Protein AF-0000000084586064 (afdb_homodimer)

Secondary structure (DSSP, 8-state):
--EEEEEEEEEETTEEEEEEEEEEE-TT--EEEEE-TTSSHHHHHHHHTTSS--SEEEEEETTEETT-GGGHHHHHHTEEEEESS------TT-BHHHHHHHHHHHTT-S-PPPPHHHHHHHHHHHHHTT-GGGTTSBGGGS-HHHHHHHHHHHHHTT--SEEEEESTTTT--HHHHHHHHHHHHHHHTSTTPPEEEEEES-GGG--TT--EEEEEETTEEEEEEEHHHHSSHHHHHHHHTS-EEEEEETTEEEEEEPPP---/--EEEEEEEEEETTEEEEEEEEEEE-TT--EEEEE-TTSSHHHHHHHHTTSS--SEEEEEETTEETT-GGGHHHHHHTEEEEESS------TT-BHHHHHHHHHHHTT-S-PPPPHHHHHHHHHHHHHTT-GGGTTSBGGGS-HHHHHHHHHHHHHTT--SEEEEESTTTT--HHHHHHHHHHHHHHHTSTTPPEEEEEES-GGG--TT--EEEEEETTEEEEEEEHHHHSSHHHHHHHHTS-EEEEEETTEEEEEEPPP---

Radius of gyration: 24.75 Å; Cα contacts (8 Å, |Δi|>4): 1058; chains: 2; bounding box: 52×67×56 Å

pLDDT: mean 91.68, std 11.43, range [29.22, 98.94]

Structure (mmCIF, N/CA/C/O backbone):
data_AF-0000000084586064-model_v1
#
loop_
_entity.id
_entity.type
_entity.pdbx_description
1 polymer 'Molybdenum ABC transporter ATP-binding protein'
#
loop_
_atom_site.group_PDB
_atom_site.id
_atom_site.type_symbol
_atom_site.label_atom_id
_atom_site.label_alt_id
_atom_site.label_comp_id
_atom_site.label_asym_id
_atom_site.label_entity_id
_atom_site.label_seq_id
_atom_site.pdbx_PDB_ins_code
_atom_site.Cartn_x
_atom_site.Cartn_y
_atom_site.Cartn_z
_atom_site.occupancy
_atom_site.B_iso_or_equiv
_atom_site.auth_seq_id
_atom_site.auth_comp_id
_atom_site.auth_asym_id
_atom_site.auth_atom_id
_atom_site.pdbx_PDB_model_num
ATOM 1 N N . MET A 1 1 ? 7.137 -30.562 -12.82 1 87.31 1 MET A N 1
ATOM 2 C CA . MET A 1 1 ? 7.84 -29.297 -12.617 1 87.31 1 MET A CA 1
ATOM 3 C C . MET A 1 1 ? 7.059 -28.141 -13.227 1 87.31 1 MET A C 1
ATOM 5 O O . MET A 1 1 ? 6.578 -28.234 -14.352 1 87.31 1 MET A O 1
ATOM 9 N N . ILE A 1 2 ? 6.832 -27.094 -12.445 1 93.06 2 ILE A N 1
ATOM 10 C CA . ILE A 1 2 ? 6.004 -25.969 -12.859 1 93.06 2 ILE A CA 1
ATOM 11 C C . ILE A 1 2 ? 6.883 -24.875 -13.461 1 93.06 2 ILE A C 1
ATOM 13 O O . ILE A 1 2 ? 6.574 -24.328 -14.523 1 93.06 2 ILE A O 1
ATOM 17 N N . VAL A 1 3 ? 7.957 -24.562 -12.859 1 95.81 3 VAL A N 1
ATOM 18 C CA . VAL A 1 3 ? 8.891 -23.547 -13.305 1 95.81 3 VAL A CA 1
ATOM 19 C C . VAL A 1 3 ? 10.328 -24.031 -13.125 1 95.81 3 VAL A C 1
ATOM 21 O O . VAL A 1 3 ? 10.656 -24.641 -12.102 1 95.81 3 VAL A O 1
ATOM 24 N N . GLU A 1 4 ? 11.148 -23.781 -14.102 1 96.5 4 GLU A N 1
ATOM 25 C CA . GLU A 1 4 ? 12.578 -24.078 -14.031 1 96.5 4 GLU A CA 1
ATOM 26 C C . GLU A 1 4 ? 13.398 -22.969 -14.68 1 96.5 4 GLU A C 1
ATOM 28 O O . GLU A 1 4 ? 13.32 -22.75 -15.891 1 96.5 4 GLU A O 1
ATOM 33 N N . LEU A 1 5 ? 14.086 -22.312 -13.906 1 97.25 5 LEU A N 1
ATOM 34 C CA . LEU A 1 5 ? 15.062 -21.328 -14.359 1 97.25 5 LEU A CA 1
ATOM 35 C C . LEU A 1 5 ? 16.484 -21.781 -14.055 1 97.25 5 LEU A C 1
ATOM 37 O O . LEU A 1 5 ? 16.797 -22.156 -12.914 1 97.25 5 LEU A O 1
ATOM 41 N N . GLU A 1 6 ? 17.297 -21.812 -15.008 1 97.38 6 GLU A N 1
ATOM 42 C CA . GLU A 1 6 ? 18.703 -22.141 -14.867 1 97.38 6 GLU A CA 1
ATOM 43 C C . GLU A 1 6 ? 19.594 -21.016 -15.398 1 97.38 6 GLU A C 1
ATOM 45 O O . GLU A 1 6 ? 19.734 -20.844 -16.609 1 97.38 6 GLU A O 1
ATOM 50 N N . LYS A 1 7 ? 20.219 -20.281 -14.492 1 98.12 7 LYS A N 1
ATOM 51 C CA . LYS A 1 7 ? 21.125 -19.172 -14.789 1 98.12 7 LYS A CA 1
ATOM 52 C C . LYS A 1 7 ? 20.5 -18.203 -15.773 1 98.12 7 LYS A C 1
ATOM 54 O O . LYS A 1 7 ? 21.141 -17.812 -16.766 1 98.12 7 LYS A O 1
ATOM 59 N N . VAL A 1 8 ? 19.281 -17.859 -15.555 1 97.5 8 VAL A N 1
ATOM 60 C CA . VAL A 1 8 ? 18.531 -17 -16.469 1 97.5 8 VAL A CA 1
ATOM 61 C C . VAL A 1 8 ? 18.891 -15.539 -16.234 1 97.5 8 VAL A C 1
ATOM 63 O O . VAL A 1 8 ? 18.938 -15.078 -15.086 1 97.5 8 VAL A O 1
ATOM 66 N N . SER A 1 9 ? 19.219 -14.867 -17.281 1 98.25 9 SER A N 1
ATOM 67 C CA . SER A 1 9 ? 19.5 -13.438 -17.234 1 98.25 9 SER A CA 1
ATOM 68 C C . SER A 1 9 ? 18.688 -12.68 -18.281 1 98.25 9 SER A C 1
ATOM 70 O O . SER A 1 9 ? 18.312 -13.25 -19.312 1 98.25 9 SER A O 1
ATOM 72 N N . LEU A 1 10 ? 18.359 -11.484 -18 1 97.31 10 LEU A N 1
ATOM 73 C CA . LEU A 1 10 ? 17.578 -10.625 -18.891 1 97.31 10 LEU A CA 1
ATOM 74 C C . LEU A 1 10 ? 18.234 -9.25 -19.016 1 97.31 10 LEU A C 1
ATOM 76 O O . LEU A 1 10 ? 18.438 -8.562 -18.016 1 97.31 10 LEU A O 1
ATOM 80 N N . LYS A 1 11 ? 18.562 -8.914 -20.172 1 96.62 11 LYS A N 1
ATOM 81 C CA . LYS A 1 11 ? 19.109 -7.602 -20.484 1 96.62 11 LYS A CA 1
ATOM 82 C C . LYS A 1 11 ? 18.094 -6.738 -21.234 1 96.62 11 LYS A C 1
ATOM 84 O O . LYS A 1 11 ? 17.391 -7.219 -22.125 1 96.62 11 LYS A O 1
ATOM 89 N N . ARG A 1 12 ? 17.906 -5.48 -20.797 1 92.44 12 ARG A N 1
ATOM 90 C CA . ARG A 1 12 ? 17.031 -4.512 -21.453 1 92.44 12 ARG A CA 1
ATOM 91 C C . ARG A 1 12 ? 17.734 -3.162 -21.594 1 92.44 12 ARG A C 1
ATOM 93 O O . ARG A 1 12 ? 18.25 -2.619 -20.609 1 92.44 12 ARG A O 1
ATOM 100 N N . GLY A 1 13 ? 17.672 -2.539 -22.781 1 90.69 13 GLY A N 1
ATOM 101 C CA . GLY A 1 13 ? 18.297 -1.248 -23.016 1 90.69 13 GLY A CA 1
ATOM 102 C C . GLY A 1 13 ? 19.75 -1.2 -22.594 1 90.69 13 GLY A C 1
ATOM 103 O O . GLY A 1 13 ? 20.203 -0.206 -22.031 1 90.69 13 GLY A O 1
ATOM 104 N N . GLY A 1 14 ? 20.391 -2.332 -22.625 1 91.56 14 GLY A N 1
ATOM 105 C CA . GLY A 1 14 ? 21.797 -2.385 -22.312 1 91.56 14 GLY A CA 1
ATOM 106 C C . GLY A 1 14 ? 22.078 -2.67 -20.844 1 91.56 14 GLY A C 1
ATOM 107 O O . GLY A 1 14 ? 23.234 -2.852 -20.453 1 91.56 14 GLY A O 1
ATOM 108 N N . ASN A 1 15 ? 21.109 -2.688 -20.047 1 94.62 15 ASN A N 1
ATOM 109 C CA . ASN A 1 15 ? 21.281 -2.934 -18.609 1 94.62 15 ASN A CA 1
ATOM 110 C C . ASN A 1 15 ? 20.766 -4.316 -18.219 1 94.62 15 ASN A C 1
ATOM 112 O O . ASN A 1 15 ? 19.734 -4.777 -18.734 1 94.62 15 ASN A O 1
ATOM 116 N N . TRP A 1 16 ? 21.531 -4.965 -17.391 1 96.56 16 TRP A N 1
ATOM 117 C CA . TRP A 1 16 ? 21.078 -6.242 -16.828 1 96.56 16 TRP A CA 1
ATOM 118 C C . TRP A 1 16 ? 20 -6.027 -15.773 1 96.56 16 TRP A C 1
ATOM 120 O O . TRP A 1 16 ? 20.266 -5.438 -14.727 1 96.56 16 TRP A O 1
ATOM 130 N N . ILE A 1 17 ? 18.844 -6.516 -16.109 1 97.75 17 ILE A N 1
ATOM 131 C CA . ILE A 1 17 ? 17.703 -6.363 -15.195 1 97.75 17 ILE A CA 1
ATOM 132 C C . ILE A 1 17 ? 17.656 -7.551 -14.242 1 97.75 17 ILE A C 1
ATOM 134 O O . ILE A 1 17 ? 17.375 -7.387 -13.047 1 97.75 17 ILE A O 1
ATOM 138 N N . LEU A 1 18 ? 17.844 -8.695 -14.781 1 98.62 18 LEU A N 1
ATOM 139 C CA . LEU A 1 18 ? 17.969 -9.938 -14.039 1 98.62 18 LEU A CA 1
ATOM 140 C C . LEU A 1 18 ? 19.281 -10.648 -14.375 1 98.62 18 LEU A C 1
ATOM 142 O O . LEU A 1 18 ? 19.734 -10.617 -15.523 1 98.62 18 LEU A O 1
ATOM 146 N N . GLN A 1 19 ? 19.844 -11.266 -13.336 1 98.56 19 GLN A N 1
ATOM 147 C CA . GLN A 1 19 ? 21.156 -11.867 -13.586 1 98.56 19 GLN A CA 1
ATOM 148 C C . GLN A 1 19 ? 21.266 -13.227 -12.891 1 98.56 19 GLN A C 1
ATOM 150 O O . GLN A 1 19 ? 21.141 -13.32 -11.672 1 98.56 19 GLN A O 1
ATOM 155 N N . ASP A 1 20 ? 21.453 -14.266 -13.672 1 98.25 20 ASP A N 1
ATOM 156 C CA . ASP A 1 20 ? 21.875 -15.602 -13.234 1 98.25 20 ASP A CA 1
ATOM 157 C C . ASP A 1 20 ? 20.875 -16.188 -12.242 1 98.25 20 ASP A C 1
ATOM 159 O O . ASP A 1 20 ? 21.266 -16.672 -11.172 1 98.25 20 ASP A O 1
ATOM 163 N N . LEU A 1 21 ? 19.641 -16.141 -12.539 1 98.56 21 LEU A N 1
ATOM 164 C CA . LEU A 1 21 ? 18.578 -16.594 -11.633 1 98.56 21 LEU A CA 1
ATOM 165 C C . LEU A 1 21 ? 18.391 -18.109 -11.742 1 98.56 21 LEU A C 1
ATOM 167 O O . LEU A 1 21 ? 18.25 -18.641 -12.836 1 98.56 21 LEU A O 1
ATOM 171 N N . ASP A 1 22 ? 18.453 -18.766 -10.68 1 98.5 22 ASP A N 1
ATOM 172 C CA . ASP A 1 22 ? 18.031 -20.156 -10.523 1 98.5 22 ASP A C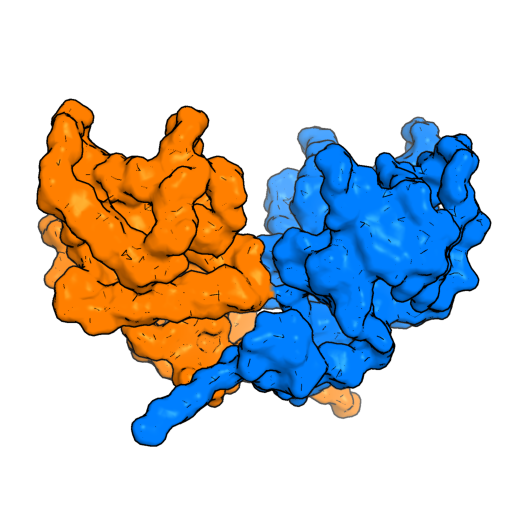A 1
ATOM 173 C C . ASP A 1 22 ? 16.781 -20.266 -9.672 1 98.5 22 ASP A C 1
ATOM 175 O O . ASP A 1 22 ? 16.703 -19.688 -8.586 1 98.5 22 ASP A O 1
ATOM 179 N N . TRP A 1 23 ? 15.805 -20.938 -10.188 1 98.06 23 TRP A N 1
ATOM 180 C CA . TRP A 1 23 ? 14.555 -21.094 -9.461 1 98.06 23 TRP A CA 1
ATOM 181 C C . TRP A 1 23 ? 13.789 -22.328 -9.953 1 98.06 23 TRP A C 1
ATOM 183 O O . TRP A 1 23 ? 13.586 -22.5 -11.156 1 98.06 23 TRP A O 1
ATOM 193 N N . LYS A 1 24 ? 13.43 -23.172 -9.07 1 97.56 24 LYS A N 1
ATOM 194 C CA . LYS A 1 24 ? 12.656 -24.375 -9.391 1 97.56 24 LYS A CA 1
ATOM 195 C C . LYS A 1 24 ? 11.398 -24.453 -8.531 1 97.56 24 LYS A C 1
ATOM 197 O O . LYS A 1 24 ? 11.461 -24.312 -7.312 1 97.56 24 LYS A O 1
ATOM 202 N N . ILE A 1 25 ? 10.297 -24.609 -9.164 1 97.62 25 ILE A N 1
ATOM 203 C CA . ILE A 1 25 ? 9.016 -24.766 -8.484 1 97.62 25 ILE A CA 1
ATOM 204 C C . ILE A 1 25 ? 8.367 -26.094 -8.891 1 97.62 25 ILE A C 1
ATOM 206 O O . ILE A 1 25 ? 8.18 -26.359 -10.078 1 97.62 25 ILE A O 1
ATOM 210 N N . GLU A 1 26 ? 8.086 -26.859 -7.918 1 96 26 GLU A N 1
ATOM 211 C CA . GLU A 1 26 ? 7.359 -28.109 -8.164 1 96 26 GLU A CA 1
ATOM 212 C C . GLU A 1 26 ? 5.859 -27.922 -7.965 1 96 26 GLU A C 1
ATOM 214 O O . GLU A 1 26 ? 5.426 -26.969 -7.324 1 96 26 GLU A O 1
ATOM 219 N N . LYS A 1 27 ? 5.141 -28.859 -8.539 1 93.38 27 LYS A N 1
ATOM 220 C CA . LYS A 1 27 ? 3.691 -28.828 -8.359 1 93.38 27 LYS A CA 1
ATOM 221 C C . LYS A 1 27 ? 3.32 -28.875 -6.879 1 93.38 27 LYS A C 1
ATOM 223 O O . LYS A 1 27 ? 3.887 -29.656 -6.117 1 93.38 27 LYS A O 1
ATOM 228 N N . GLY A 1 28 ? 2.492 -27.953 -6.488 1 88.12 28 GLY A N 1
ATOM 229 C CA . GLY A 1 28 ? 1.99 -27.969 -5.125 1 88.12 28 GLY A CA 1
ATOM 230 C C . GLY A 1 28 ? 2.828 -27.125 -4.176 1 88.12 28 GLY A C 1
ATOM 231 O O . GLY A 1 28 ? 2.42 -26.875 -3.041 1 88.12 28 GLY A O 1
ATOM 232 N N . GLN A 1 29 ? 4.02 -26.734 -4.629 1 94 29 GLN A N 1
ATOM 233 C CA . GLN A 1 29 ? 4.828 -25.812 -3.836 1 94 29 GLN A CA 1
ATOM 234 C C . GLN A 1 29 ? 4.383 -24.375 -4.043 1 94 29 GLN A C 1
ATOM 236 O O . GLN A 1 29 ? 4.57 -23.797 -5.121 1 94 29 GLN A O 1
ATOM 241 N N . ASN A 1 30 ? 3.799 -23.828 -3 1 97.94 30 ASN A N 1
ATOM 242 C CA . ASN A 1 30 ? 3.396 -22.438 -3.08 1 97.94 30 ASN A CA 1
ATOM 243 C C . ASN A 1 30 ? 4.523 -21.5 -2.652 1 97.94 30 ASN A C 1
ATOM 245 O O . ASN A 1 30 ? 5.125 -21.688 -1.594 1 97.94 30 ASN A O 1
ATOM 249 N N . TRP A 1 31 ? 4.828 -20.516 -3.479 1 98.62 31 TRP A N 1
ATOM 250 C CA . TRP A 1 31 ? 6.004 -19.672 -3.295 1 98.62 31 TRP A CA 1
ATOM 251 C C . TRP A 1 31 ? 5.598 -18.219 -3.021 1 98.62 31 TRP A C 1
ATOM 253 O O . TRP A 1 31 ? 4.613 -17.734 -3.578 1 98.62 31 TRP A O 1
ATOM 263 N N . VAL A 1 32 ? 6.363 -17.625 -2.189 1 98.81 32 VAL A N 1
ATOM 264 C CA . VAL A 1 32 ? 6.395 -16.172 -2.129 1 98.81 32 VAL A CA 1
ATOM 265 C C . VAL A 1 32 ? 7.574 -15.648 -2.947 1 98.81 32 VAL A C 1
ATOM 267 O O . VAL A 1 32 ? 8.695 -16.141 -2.82 1 98.81 32 VAL A O 1
ATOM 270 N N . LEU A 1 33 ? 7.305 -14.82 -3.867 1 98.88 33 LEU A N 1
ATOM 271 C CA . LEU A 1 33 ? 8.336 -13.984 -4.465 1 98.88 33 LEU A CA 1
ATOM 272 C C . LEU A 1 33 ? 8.406 -12.625 -3.77 1 98.88 33 LEU A C 1
ATOM 274 O O . LEU A 1 33 ? 7.535 -11.773 -3.973 1 98.88 33 LEU A O 1
ATOM 278 N N . PHE A 1 34 ? 9.43 -12.461 -2.922 1 98.88 34 PHE A N 1
ATOM 279 C CA . PHE A 1 34 ? 9.57 -11.266 -2.098 1 98.88 34 PHE A CA 1
ATOM 280 C C . PHE A 1 34 ? 10.703 -10.391 -2.609 1 98.88 34 PHE A C 1
ATOM 282 O O . PHE A 1 34 ? 11.773 -10.891 -2.953 1 98.88 34 PHE A O 1
ATOM 289 N N . GLY A 1 35 ? 10.492 -9.156 -2.672 1 98.5 35 GLY A N 1
ATOM 290 C CA . GLY A 1 35 ? 11.477 -8.164 -3.07 1 98.5 35 GLY A CA 1
ATOM 291 C C . GLY A 1 35 ? 10.969 -6.738 -2.949 1 98.5 35 GLY A C 1
ATOM 292 O O . GLY A 1 35 ? 9.758 -6.5 -2.967 1 98.5 35 GLY A O 1
ATOM 293 N N . LEU A 1 36 ? 11.875 -5.867 -2.865 1 97.94 36 LEU A N 1
ATOM 294 C CA . LEU A 1 36 ? 11.523 -4.457 -2.781 1 97.94 36 LEU A CA 1
ATOM 295 C C . LEU A 1 36 ? 11.203 -3.891 -4.16 1 97.94 36 LEU A C 1
ATOM 297 O O . LEU A 1 36 ? 11.297 -4.602 -5.164 1 97.94 36 LEU A O 1
ATOM 301 N N . ASN A 1 37 ? 10.695 -2.684 -4.133 1 95.56 37 ASN A N 1
ATOM 302 C CA . ASN A 1 37 ? 10.438 -2.033 -5.414 1 95.56 37 ASN A CA 1
ATOM 303 C C . ASN A 1 37 ? 11.711 -1.918 -6.246 1 95.56 37 ASN A C 1
ATOM 305 O O . ASN A 1 37 ? 12.773 -1.573 -5.723 1 95.56 37 ASN A O 1
ATOM 309 N N . GLY A 1 38 ? 11.664 -2.299 -7.473 1 95 38 GLY A N 1
ATOM 310 C CA . GLY A 1 38 ? 12.812 -2.217 -8.367 1 95 38 GLY A CA 1
ATOM 311 C C . GLY A 1 38 ? 13.711 -3.436 -8.297 1 95 38 GLY A C 1
ATOM 312 O O . GLY A 1 38 ? 14.758 -3.475 -8.938 1 95 38 GLY A O 1
ATOM 313 N N . SER A 1 39 ? 13.297 -4.438 -7.59 1 97.69 39 SER A N 1
ATOM 314 C CA . SER A 1 39 ? 14.164 -5.586 -7.367 1 97.69 39 SER A CA 1
ATOM 315 C C . SER A 1 39 ? 14.203 -6.496 -8.594 1 97.69 39 SER A C 1
ATOM 317 O O . SER A 1 39 ? 15.07 -7.371 -8.695 1 97.69 39 SER A O 1
ATOM 319 N N . GLY A 1 40 ? 13.227 -6.402 -9.484 1 97.69 40 GLY A N 1
ATOM 320 C CA . GLY A 1 40 ? 13.18 -7.23 -10.68 1 97.69 40 GLY A CA 1
ATOM 321 C C . GLY A 1 40 ? 11.969 -8.148 -10.727 1 97.69 40 GLY A C 1
ATOM 322 O O . GLY A 1 40 ? 11.836 -8.953 -11.648 1 97.69 40 GLY A O 1
ATOM 323 N N . LYS A 1 41 ? 11.047 -8.008 -9.773 1 97.75 41 LYS A N 1
ATOM 324 C CA . LYS A 1 41 ? 9.891 -8.891 -9.68 1 97.75 41 LYS A CA 1
ATOM 325 C C . LYS A 1 41 ? 9.062 -8.859 -10.961 1 97.75 41 LYS A C 1
ATOM 327 O O . LYS A 1 41 ? 8.75 -9.906 -11.523 1 97.75 41 LYS A O 1
ATOM 332 N N . THR A 1 42 ? 8.734 -7.637 -11.445 1 95.12 42 THR A N 1
ATOM 333 C CA . THR A 1 42 ? 7.902 -7.465 -12.633 1 95.12 42 THR A CA 1
ATOM 334 C C . THR A 1 42 ? 8.578 -8.07 -13.859 1 95.12 42 THR A C 1
ATOM 336 O O . THR A 1 42 ? 7.922 -8.711 -14.68 1 95.12 42 THR A O 1
ATOM 339 N N . SER A 1 43 ? 9.859 -7.875 -14 1 96.81 43 SER A N 1
ATOM 340 C CA . SER A 1 43 ? 10.602 -8.453 -15.117 1 96.81 43 SER A CA 1
ATOM 341 C C . SER A 1 43 ? 10.594 -9.977 -15.055 1 96.81 43 SER A C 1
ATOM 343 O O . SER A 1 43 ? 10.438 -10.641 -16.078 1 96.81 43 SER A O 1
ATOM 345 N N . LEU A 1 44 ? 10.758 -10.492 -13.859 1 97.94 44 LEU A N 1
ATOM 346 C CA . LEU A 1 44 ? 10.719 -11.938 -13.688 1 97.94 44 LEU A CA 1
ATOM 347 C C . LEU A 1 44 ? 9.344 -12.492 -14.062 1 97.94 44 LEU A C 1
ATOM 349 O O . LEU A 1 44 ? 9.25 -13.516 -14.742 1 97.94 44 LEU A O 1
ATOM 353 N N . LEU A 1 45 ? 8.281 -11.781 -13.703 1 96.69 45 LEU A N 1
ATOM 354 C CA . LEU A 1 45 ? 6.922 -12.195 -14.047 1 96.69 45 LEU A CA 1
ATOM 355 C C . LEU A 1 45 ? 6.703 -12.141 -15.555 1 96.69 45 LEU A C 1
ATOM 357 O O . LEU A 1 45 ? 6.008 -12.992 -16.109 1 96.69 45 LEU A O 1
ATOM 361 N N . SER A 1 46 ? 7.273 -11.172 -16.156 1 94.19 46 SER A N 1
ATOM 362 C CA . SER A 1 46 ? 7.191 -11.078 -17.609 1 94.19 46 SER A CA 1
ATOM 363 C C . SER A 1 46 ? 7.824 -12.297 -18.281 1 94.19 46 SER A C 1
ATOM 365 O O . SER A 1 46 ? 7.312 -12.797 -19.281 1 94.19 46 SER A O 1
ATOM 367 N N . LEU A 1 47 ? 8.891 -12.75 -17.734 1 94.62 47 LEU A N 1
ATOM 368 C CA . LEU A 1 47 ? 9.531 -13.961 -18.234 1 94.62 47 LEU A CA 1
ATOM 369 C C . LEU A 1 47 ? 8.625 -15.172 -18.031 1 94.62 47 LEU A C 1
ATOM 371 O O . LEU A 1 47 ? 8.391 -15.938 -18.969 1 94.62 47 LEU A O 1
ATOM 375 N N . LEU A 1 48 ? 8.086 -15.297 -16.859 1 95.06 48 LEU A N 1
ATOM 376 C CA . LEU A 1 48 ? 7.262 -16.453 -16.531 1 95.06 48 LEU A CA 1
ATOM 377 C C . LEU A 1 48 ? 6.027 -16.516 -17.422 1 95.06 48 LEU A C 1
ATOM 379 O O . LEU A 1 48 ? 5.578 -17.609 -17.781 1 95.06 48 LEU A O 1
ATOM 383 N N . ASN A 1 49 ? 5.551 -15.32 -17.812 1 92.44 49 ASN A N 1
ATOM 384 C CA . ASN A 1 49 ? 4.352 -15.242 -18.641 1 92.44 49 ASN A CA 1
ATOM 385 C C . ASN A 1 49 ? 4.699 -15.195 -20.125 1 92.44 49 ASN A C 1
ATOM 387 O O . ASN A 1 49 ? 3.818 -15.008 -20.969 1 92.44 49 ASN A O 1
ATOM 391 N N . ALA A 1 50 ? 5.941 -15.219 -20.453 1 91.44 50 ALA A N 1
ATOM 392 C CA . ALA A 1 50 ? 6.453 -15.25 -21.812 1 91.44 50 ALA A CA 1
ATOM 393 C C . ALA A 1 50 ? 6.133 -13.953 -22.562 1 91.44 50 ALA A C 1
ATOM 395 O O . ALA A 1 50 ? 5.887 -13.969 -23.766 1 91.44 50 ALA A O 1
ATOM 396 N N . TYR A 1 51 ? 5.992 -12.938 -21.812 1 89.56 51 TYR A N 1
ATOM 397 C CA . TYR A 1 51 ? 5.91 -11.633 -22.453 1 89.56 51 TYR A CA 1
ATOM 398 C C . TYR A 1 51 ? 7.273 -11.203 -22.984 1 89.56 51 TYR A C 1
ATOM 400 O O . TYR A 1 51 ? 7.355 -10.375 -23.906 1 89.56 51 TYR A O 1
ATOM 408 N N . THR A 1 52 ? 8.297 -11.664 -22.344 1 90.81 52 THR A N 1
ATOM 409 C CA . THR A 1 52 ? 9.68 -11.484 -22.766 1 90.81 52 THR A CA 1
ATOM 410 C C . THR A 1 52 ? 10.461 -12.789 -22.625 1 90.81 52 THR A C 1
ATOM 412 O O . THR A 1 52 ? 9.953 -13.766 -22.062 1 90.81 52 THR A O 1
ATOM 415 N N . PHE A 1 53 ? 11.664 -12.812 -23.203 1 91.19 53 PHE A N 1
ATOM 416 C CA . PHE A 1 53 ? 12.469 -14.023 -23.172 1 91.19 53 PHE A CA 1
ATOM 417 C C . PHE A 1 53 ? 13.852 -13.742 -22.594 1 91.19 53 PHE A C 1
ATOM 419 O O . PHE A 1 53 ? 14.367 -12.625 -22.719 1 91.19 53 PHE A O 1
ATOM 426 N N . PRO A 1 54 ? 14.445 -14.758 -22.031 1 94.69 54 PRO A N 1
ATOM 427 C CA . PRO A 1 54 ? 15.766 -14.555 -21.422 1 94.69 54 PRO A CA 1
ATOM 428 C C . PRO A 1 54 ? 16.844 -14.195 -22.453 1 94.69 54 PRO A C 1
ATOM 430 O O . PRO A 1 54 ? 16.797 -14.68 -23.594 1 94.69 54 PRO A O 1
ATOM 433 N N . THR A 1 55 ? 17.766 -13.344 -22.016 1 95.69 55 THR A N 1
ATOM 434 C CA . THR A 1 55 ? 18.938 -13.062 -22.812 1 95.69 55 THR A CA 1
ATOM 435 C C . THR A 1 55 ? 19.922 -14.227 -22.781 1 95.69 55 THR A C 1
ATOM 437 O O . THR A 1 55 ? 20.484 -14.609 -23.797 1 95.69 55 THR A O 1
ATOM 440 N N . THR A 1 56 ? 20.141 -14.797 -21.641 1 96.25 56 THR A N 1
ATOM 441 C CA . THR A 1 56 ? 20.953 -15.992 -21.453 1 96.25 56 THR A CA 1
ATOM 442 C C . THR A 1 56 ? 20.312 -16.938 -20.453 1 96.25 56 THR A C 1
ATOM 444 O O . THR A 1 56 ? 19.406 -16.547 -19.719 1 96.25 56 THR A O 1
ATOM 447 N N . GLY A 1 57 ? 20.703 -18.172 -20.469 1 96 57 GLY A N 1
ATOM 448 C CA . GLY A 1 57 ? 20.172 -19.172 -19.562 1 96 57 GLY A CA 1
ATOM 449 C C . GLY A 1 57 ? 19.016 -19.953 -20.156 1 96 57 GLY A C 1
ATOM 450 O O . GLY A 1 57 ? 18.656 -19.75 -21.312 1 96 57 GLY A O 1
ATOM 451 N N . ASN A 1 58 ? 18.531 -20.906 -19.375 1 94.31 58 ASN A N 1
ATOM 452 C CA . ASN A 1 58 ? 17.438 -21.766 -19.812 1 94.31 58 ASN A CA 1
ATOM 453 C C . ASN A 1 58 ? 16.219 -21.641 -18.891 1 94.31 58 ASN A C 1
ATOM 455 O O . ASN A 1 58 ? 16.375 -21.547 -17.672 1 94.31 58 ASN A O 1
ATOM 459 N N . MET A 1 59 ? 15.109 -21.625 -19.547 1 94.12 59 MET A N 1
ATOM 460 C CA . MET A 1 59 ? 13.875 -21.453 -18.781 1 94.12 59 MET A CA 1
ATOM 461 C C . MET A 1 59 ? 12.781 -22.375 -19.312 1 94.12 59 MET A C 1
ATOM 463 O O . MET A 1 59 ? 12.648 -22.562 -20.516 1 94.12 59 MET A O 1
ATOM 467 N N . ARG A 1 60 ? 12.086 -22.984 -18.391 1 93.06 60 ARG A N 1
ATOM 468 C CA . ARG A 1 60 ? 10.914 -23.797 -18.703 1 93.06 60 ARG A CA 1
ATOM 469 C C . ARG A 1 60 ? 9.758 -23.469 -17.766 1 93.06 60 ARG A C 1
ATOM 471 O O . ARG A 1 60 ? 9.953 -23.359 -16.547 1 93.06 60 ARG A O 1
ATOM 478 N N . VAL A 1 61 ? 8.641 -23.297 -18.328 1 93.94 61 VAL A N 1
ATOM 479 C CA . VAL A 1 61 ? 7.422 -23.062 -17.562 1 93.94 61 VAL A CA 1
ATOM 480 C C . VAL A 1 61 ? 6.316 -24 -18.047 1 93.94 61 VAL A C 1
ATOM 482 O O . VAL A 1 61 ? 6.004 -24.031 -19.234 1 93.94 61 VAL A O 1
ATOM 485 N N . LEU A 1 62 ? 5.816 -24.766 -17.125 1 93.5 62 LEU A N 1
ATOM 486 C CA . LEU A 1 62 ? 4.762 -25.734 -17.438 1 93.5 62 LEU A CA 1
ATOM 487 C C . LEU A 1 62 ? 5.152 -26.609 -18.609 1 93.5 62 LEU A C 1
ATOM 489 O O . LEU A 1 62 ? 4.363 -26.812 -19.531 1 93.5 62 LEU A O 1
ATOM 493 N N . GLY A 1 63 ? 6.371 -26.938 -18.562 1 88.5 63 GLY A N 1
ATOM 494 C CA . GLY A 1 63 ? 6.887 -27.875 -19.547 1 88.5 63 GLY A CA 1
ATOM 495 C C . GLY A 1 63 ? 7.266 -27.219 -20.859 1 88.5 63 GLY A C 1
ATOM 496 O O . GLY A 1 63 ? 7.828 -27.875 -21.75 1 88.5 63 GLY A O 1
ATOM 497 N N . MET A 1 64 ? 7.008 -25.984 -20.969 1 86.25 64 MET A N 1
ATOM 498 C CA . MET A 1 64 ? 7.301 -25.281 -22.219 1 86.25 64 MET A CA 1
ATOM 499 C C . MET A 1 64 ? 8.648 -24.578 -22.141 1 86.25 64 MET A C 1
ATOM 501 O O . MET A 1 64 ? 8.922 -23.844 -21.188 1 86.25 64 MET A O 1
ATOM 505 N N . GLU A 1 65 ? 9.414 -24.875 -23.141 1 81.25 65 GLU A N 1
ATOM 506 C CA . GLU A 1 65 ? 10.734 -24.25 -23.188 1 81.25 65 GLU A CA 1
ATOM 507 C C . GLU A 1 65 ? 10.711 -22.969 -24.031 1 81.25 65 GLU A C 1
ATOM 509 O O . GLU A 1 65 ? 10.117 -22.938 -25.109 1 81.25 65 GLU A O 1
ATOM 514 N N . PHE A 1 66 ? 11.242 -21.969 -23.438 1 72.44 66 PHE A N 1
ATOM 515 C CA . PHE A 1 66 ? 11.164 -20.641 -24.062 1 72.44 66 PHE A CA 1
ATOM 516 C C . PHE A 1 66 ? 12.195 -20.516 -25.188 1 72.44 66 PHE A C 1
ATOM 518 O O . PHE A 1 66 ? 13.281 -21.078 -25.109 1 72.44 66 PHE A O 1
ATOM 525 N N . GLY A 1 67 ? 11.93 -19.719 -26.312 1 61.78 67 GLY A N 1
ATOM 526 C CA . GLY A 1 67 ? 12.672 -19.547 -27.547 1 61.78 67 GLY A CA 1
ATOM 527 C C . GLY A 1 67 ? 11.914 -20 -28.781 1 61.78 67 GLY A C 1
ATOM 528 O O . GLY A 1 67 ? 12.32 -19.719 -29.906 1 61.78 67 GLY A O 1
ATOM 529 N N . LYS A 1 68 ? 10.812 -20.766 -28.5 1 60.56 68 LYS A N 1
ATOM 530 C CA . LYS A 1 68 ? 9.977 -21.094 -29.641 1 60.56 68 LYS A CA 1
ATOM 531 C C . LYS A 1 68 ? 8.648 -20.328 -29.594 1 60.56 68 LYS A C 1
ATOM 533 O O . LYS A 1 68 ? 7.906 -20.438 -28.625 1 60.56 68 LYS A O 1
ATOM 538 N N . THR A 1 69 ? 8.469 -18.984 -30.203 1 57.75 69 THR A N 1
ATOM 539 C CA . THR A 1 69 ? 7.457 -17.938 -30.188 1 57.75 69 THR A CA 1
ATOM 540 C C . THR A 1 69 ? 6.059 -18.531 -30.062 1 57.75 69 THR A C 1
ATOM 542 O O . THR A 1 69 ? 5.227 -18.016 -29.312 1 57.75 69 THR A O 1
ATOM 545 N N . TYR A 1 70 ? 5.672 -19.703 -30.812 1 60.47 70 TYR A N 1
ATOM 546 C CA . TYR A 1 70 ? 4.316 -20.203 -31.016 1 60.47 70 TYR A CA 1
ATOM 547 C C . TYR A 1 70 ? 3.719 -20.703 -29.703 1 60.47 70 TYR A C 1
ATOM 549 O O . TYR A 1 70 ? 2.496 -20.766 -29.562 1 60.47 70 TYR A O 1
ATOM 557 N N . LEU A 1 71 ? 4.547 -20.422 -28.562 1 72.31 71 LEU A N 1
ATOM 558 C CA . LEU A 1 71 ? 4.078 -21.156 -27.375 1 72.31 71 LEU A CA 1
ATOM 559 C C . LEU A 1 71 ? 3.705 -20.188 -26.266 1 72.31 71 LEU A C 1
ATOM 561 O O . LEU A 1 71 ? 3.121 -20.594 -25.25 1 72.31 71 LEU A O 1
ATOM 565 N N . ALA A 1 72 ? 3.748 -18.875 -26.641 1 79.94 72 ALA A N 1
ATOM 566 C CA . ALA A 1 72 ? 3.529 -17.891 -25.578 1 79.94 72 ALA A CA 1
ATOM 567 C C . ALA A 1 72 ? 2.051 -17.797 -25.219 1 79.94 72 ALA A C 1
ATOM 569 O O . ALA A 1 72 ? 1.688 -17.812 -24.047 1 79.94 72 ALA A O 1
ATOM 570 N N . GLU A 1 73 ? 1.267 -17.797 -26.203 1 78.62 73 GLU A N 1
ATOM 571 C CA . GLU A 1 73 ? -0.169 -17.672 -25.969 1 78.62 73 GLU A CA 1
ATOM 572 C C . GLU A 1 73 ? -0.718 -18.922 -25.281 1 78.62 73 GLU A C 1
ATOM 574 O O . GLU A 1 73 ? -1.538 -18.812 -24.359 1 78.62 73 GLU A O 1
ATOM 579 N N . LYS A 1 74 ? -0.222 -20 -25.75 1 82.25 74 LYS A N 1
ATOM 580 C CA . LYS A 1 74 ? -0.653 -21.266 -25.156 1 82.25 74 LYS A CA 1
ATOM 581 C C . LYS A 1 74 ? -0.242 -21.359 -23.688 1 82.25 74 LYS A C 1
ATOM 583 O O . LYS A 1 74 ? -0.983 -21.891 -22.859 1 82.25 74 LYS A O 1
ATOM 588 N N . LEU A 1 75 ? 0.866 -20.828 -23.438 1 86.62 75 LEU A N 1
ATOM 589 C CA . LEU A 1 75 ? 1.356 -20.844 -22.062 1 86.62 75 LEU A CA 1
ATOM 590 C C . LEU A 1 75 ? 0.514 -19.922 -21.188 1 86.62 75 LEU A C 1
ATOM 592 O O . LEU A 1 75 ? 0.113 -20.312 -20.094 1 86.62 75 LEU A O 1
ATOM 596 N N . ARG A 1 76 ? 0.23 -18.812 -21.672 1 86.5 76 ARG A N 1
ATOM 597 C CA . ARG A 1 76 ? -0.474 -17.812 -20.875 1 86.5 76 ARG A CA 1
ATOM 598 C C . ARG A 1 76 ? -1.875 -18.297 -20.516 1 86.5 76 ARG A C 1
ATOM 600 O O . ARG A 1 76 ? -2.396 -17.953 -19.453 1 86.5 76 ARG A O 1
ATOM 607 N N . ILE A 1 77 ? -2.385 -19.094 -21.312 1 84.31 77 ILE A N 1
ATOM 608 C CA . ILE A 1 77 ? -3.711 -19.641 -21.047 1 84.31 77 ILE A CA 1
ATOM 609 C C . ILE A 1 77 ? -3.65 -20.578 -19.844 1 84.31 77 ILE A C 1
ATOM 611 O O . ILE A 1 77 ? -4.641 -20.75 -19.125 1 84.31 77 ILE A O 1
ATOM 615 N N . GLN A 1 78 ? -2.533 -21.094 -19.625 1 90.38 78 GLN A N 1
ATOM 616 C CA . GLN A 1 78 ? -2.355 -22.047 -18.547 1 90.38 78 GLN A CA 1
ATOM 617 C C . GLN A 1 78 ? -1.947 -21.359 -17.25 1 90.38 78 GLN A C 1
ATOM 619 O O . GLN A 1 78 ? -1.777 -22.016 -16.219 1 90.38 78 GLN A O 1
ATOM 624 N N . ILE A 1 79 ? -1.756 -20.109 -17.375 1 93.31 79 ILE A N 1
ATOM 625 C CA . ILE A 1 79 ? -1.344 -19.328 -16.203 1 93.31 79 ILE A CA 1
ATOM 626 C C . ILE A 1 79 ? -2.453 -18.359 -15.812 1 93.31 79 ILE A C 1
ATOM 628 O O . ILE A 1 79 ? -2.85 -17.5 -16.609 1 93.31 79 ILE A O 1
ATOM 632 N N . GLY A 1 80 ? -3.045 -18.562 -14.609 1 94.69 80 GLY A N 1
ATOM 633 C CA . GLY A 1 80 ? -3.836 -17.484 -14.039 1 94.69 80 GLY A CA 1
ATOM 634 C C . GLY A 1 80 ? -2.992 -16.328 -13.531 1 94.69 80 GLY A C 1
ATOM 635 O O . GLY A 1 80 ? -2.174 -16.5 -12.625 1 94.69 80 GLY A O 1
ATOM 636 N N . PHE A 1 81 ? -3.178 -15.234 -14.172 1 93.75 81 PHE A N 1
ATOM 637 C CA . PHE A 1 81 ? -2.363 -14.078 -13.812 1 93.75 81 PHE A CA 1
ATOM 638 C C . PHE A 1 81 ? -3.242 -12.922 -13.352 1 93.75 81 PHE A C 1
ATOM 640 O O . PHE A 1 81 ? -4.121 -12.469 -14.086 1 93.75 81 PHE A O 1
ATOM 647 N N . VAL A 1 82 ? -3.035 -12.516 -12.094 1 94.31 82 VAL A N 1
ATOM 648 C CA . VAL A 1 82 ? -3.766 -11.391 -11.516 1 94.31 82 VAL A CA 1
ATOM 649 C C . VAL A 1 82 ? -2.779 -10.336 -11.023 1 94.31 82 VAL A C 1
ATOM 651 O O . VAL A 1 82 ? -1.885 -10.633 -10.227 1 94.31 82 VAL A O 1
ATOM 654 N N . SER A 1 83 ? -2.973 -9.156 -11.516 1 91 83 SER A N 1
ATOM 655 C CA . SER A 1 83 ? -2.08 -8.07 -11.133 1 91 83 SER A CA 1
ATOM 656 C C . SER A 1 83 ? -2.865 -6.828 -10.719 1 91 83 SER A C 1
ATOM 658 O O . SER A 1 83 ? -3.85 -6.465 -11.367 1 91 83 SER A O 1
ATOM 660 N N . SER A 1 84 ? -2.418 -6.23 -9.625 1 80.56 84 SER A N 1
ATOM 661 C CA . SER A 1 84 ? -3.043 -4.988 -9.18 1 80.56 84 SER A CA 1
ATOM 662 C C . SER A 1 84 ? -2.812 -3.867 -10.188 1 80.56 84 SER A C 1
ATOM 664 O O . SER A 1 84 ? -3.576 -2.9 -10.234 1 80.56 84 SER A O 1
ATOM 666 N N . SER A 1 85 ? -1.791 -3.936 -10.914 1 70.62 85 SER A N 1
ATOM 667 C CA . SER A 1 85 ? -1.438 -2.875 -11.852 1 70.62 85 SER A CA 1
ATOM 668 C C . SER A 1 85 ? -2.193 -3.027 -13.172 1 70.62 85 SER A C 1
ATOM 670 O O . SER A 1 85 ? -2.334 -2.064 -13.93 1 70.62 85 SER A O 1
ATOM 672 N N . LEU A 1 86 ? -2.508 -4.234 -13.406 1 60.88 86 LEU A N 1
ATOM 673 C CA . LEU A 1 86 ? -3.18 -4.48 -14.68 1 60.88 86 LEU A CA 1
ATOM 674 C C . LEU A 1 86 ? -4.676 -4.199 -14.562 1 60.88 86 LEU A C 1
ATOM 676 O O . LEU A 1 86 ? -5.379 -4.863 -13.805 1 60.88 86 LEU A O 1
ATOM 680 N N . GLN A 1 87 ? -5.016 -2.895 -14.641 1 56.03 87 GLN A N 1
ATOM 681 C CA . GLN A 1 87 ? -6.43 -2.523 -14.648 1 56.03 87 GLN A CA 1
ATOM 682 C C . GLN A 1 87 ? -7.113 -3.02 -15.922 1 56.03 87 GLN A C 1
ATOM 684 O O . GLN A 1 87 ? -6.785 -2.574 -17.016 1 56.03 87 GLN A O 1
ATOM 689 N N . GLN A 1 88 ? -7.473 -4.203 -15.898 1 57.06 88 GLN A N 1
ATOM 690 C CA . GLN A 1 88 ? -8.266 -4.617 -17.047 1 57.06 88 GLN A CA 1
ATOM 691 C C . GLN A 1 88 ? -9.609 -3.883 -17.094 1 57.06 88 GLN A C 1
ATOM 693 O O . GLN A 1 88 ? -10.242 -3.691 -16.047 1 57.06 88 GLN A O 1
ATOM 698 N N . LYS A 1 89 ? -9.758 -3.092 -18.078 1 61.78 89 LYS A N 1
ATOM 699 C CA . LYS A 1 89 ? -11.047 -2.457 -18.328 1 61.78 89 LYS A CA 1
ATOM 700 C C . LYS A 1 89 ? -12.086 -3.48 -18.781 1 61.78 89 LYS A C 1
ATOM 702 O O . LYS A 1 89 ? -11.812 -4.301 -19.656 1 61.78 89 LYS A O 1
ATOM 707 N N . PHE A 1 90 ? -12.898 -3.775 -18 1 68.88 90 PHE A N 1
ATOM 708 C CA . PHE A 1 90 ? -14.016 -4.629 -18.375 1 68.88 90 PHE A CA 1
ATOM 709 C C . PHE A 1 90 ? -15.188 -3.797 -18.875 1 68.88 90 PHE A C 1
ATOM 711 O O . PHE A 1 90 ? -15.242 -2.586 -18.656 1 68.88 90 PHE A O 1
ATOM 718 N N . ASP A 1 91 ? -15.867 -4.457 -19.859 1 64 91 ASP A N 1
ATOM 719 C CA . ASP A 1 91 ? -17.016 -3.748 -20.422 1 64 91 ASP A CA 1
ATOM 720 C C . ASP A 1 91 ? -17.859 -3.111 -19.328 1 64 91 ASP A C 1
ATOM 722 O O . ASP A 1 91 ? -18.078 -3.717 -18.266 1 64 91 ASP A O 1
ATOM 726 N N . LEU A 1 92 ? -18.203 -1.926 -19.766 1 65.12 92 LEU A N 1
ATOM 727 C CA . LEU A 1 92 ? -19.125 -1.159 -18.938 1 65.12 92 LEU A CA 1
ATOM 728 C C . LEU A 1 92 ? -20.438 -1.912 -18.75 1 65.12 92 LEU A C 1
ATOM 730 O O . LEU A 1 92 ? -21 -2.445 -19.703 1 65.12 92 LEU A O 1
ATOM 734 N N . GLY A 1 93 ? -20.672 -2.52 -17.516 1 76.44 93 GLY A N 1
ATOM 735 C CA . GLY A 1 93 ? -21.984 -3.096 -17.25 1 76.44 93 GLY A CA 1
ATOM 736 C C . GLY A 1 93 ? -21.922 -4.527 -16.766 1 76.44 93 GLY A C 1
ATOM 737 O O . GLY A 1 93 ? -22.891 -5.039 -16.188 1 76.44 93 GLY A O 1
ATOM 738 N N . ASP A 1 94 ? -20.797 -5.145 -17.016 1 89.81 94 ASP A N 1
ATOM 739 C CA . ASP A 1 94 ? -20.719 -6.516 -16.516 1 89.81 94 ASP A CA 1
ATOM 740 C C . ASP A 1 94 ? -20.734 -6.543 -14.992 1 89.81 94 ASP A C 1
ATOM 742 O O . ASP A 1 94 ? -20.141 -5.691 -14.336 1 89.81 94 ASP A O 1
ATOM 746 N N . ASN A 1 95 ? -21.547 -7.523 -14.555 1 95.56 95 ASN A N 1
ATOM 747 C CA . ASN A 1 95 ? -21.5 -7.742 -13.117 1 95.56 95 ASN A CA 1
ATOM 748 C C . ASN A 1 95 ? -20.391 -8.727 -12.727 1 95.56 95 ASN A C 1
ATOM 750 O O . ASN A 1 95 ? -19.688 -9.234 -13.594 1 95.56 95 ASN A O 1
ATOM 754 N N . ALA A 1 96 ? -20.188 -8.922 -11.516 1 96.38 96 ALA A N 1
ATOM 755 C CA . ALA A 1 96 ? -19.109 -9.758 -11.008 1 96.38 96 ALA A CA 1
ATOM 756 C C . ALA A 1 96 ? -19.172 -11.172 -11.586 1 96.38 96 ALA A C 1
ATOM 758 O O . ALA A 1 96 ? -18.156 -11.734 -11.992 1 96.38 96 ALA A O 1
ATOM 759 N N . PHE A 1 97 ? -20.344 -11.719 -11.656 1 96.44 97 PHE A N 1
ATOM 760 C CA . PHE A 1 97 ? -20.531 -13.062 -12.18 1 96.44 97 PHE A CA 1
ATOM 761 C C . PHE A 1 97 ? -20.109 -13.141 -13.641 1 96.44 97 PHE A C 1
ATOM 763 O O . PHE A 1 97 ? -19.375 -14.055 -14.031 1 96.44 97 PHE A O 1
ATOM 770 N N . GLU A 1 98 ? -20.484 -12.227 -14.375 1 93.75 98 GLU A N 1
ATOM 771 C CA . GLU A 1 98 ? -20.172 -12.188 -15.797 1 93.75 98 GLU A CA 1
ATOM 772 C C . GLU A 1 98 ? -18.656 -12.023 -16.016 1 93.75 98 GLU A C 1
ATOM 774 O O . GLU A 1 98 ? -18.094 -12.617 -16.938 1 93.75 98 GLU A O 1
ATOM 779 N N . VAL A 1 99 ? -18.094 -11.234 -15.188 1 93.25 99 VAL A N 1
ATOM 780 C CA . VAL A 1 99 ? -16.641 -11.055 -15.273 1 93.25 99 VAL A CA 1
ATOM 781 C C . VAL A 1 99 ? -15.938 -12.383 -15.016 1 93.25 99 VAL A C 1
ATOM 783 O O . VAL A 1 99 ? -15.055 -12.773 -15.781 1 93.25 99 VAL A O 1
ATOM 786 N N . VAL A 1 100 ? -16.344 -13.078 -14.008 1 95.19 100 VAL A N 1
ATOM 787 C CA . VAL A 1 100 ? -15.742 -14.375 -13.688 1 95.19 100 VAL A CA 1
ATOM 788 C C . VAL A 1 100 ? -15.969 -15.344 -14.844 1 95.19 100 VAL A C 1
ATOM 790 O O . VAL A 1 100 ? -15.031 -16 -15.305 1 95.19 100 VAL A O 1
ATOM 793 N N . LEU A 1 101 ? -17.172 -15.375 -15.32 1 92.94 101 LEU A N 1
ATOM 794 C CA . LEU A 1 101 ? -17.562 -16.281 -16.391 1 92.94 101 LEU A CA 1
ATOM 795 C C . LEU A 1 101 ? -16.734 -16.031 -17.656 1 92.94 101 LEU A C 1
ATOM 797 O O . LEU A 1 101 ? -16.391 -16.969 -18.375 1 92.94 101 LEU A O 1
ATOM 801 N N . SER A 1 102 ? -16.359 -14.82 -17.891 1 90.19 102 SER A N 1
ATOM 802 C CA . SER A 1 102 ? -15.594 -14.453 -19.078 1 90.19 102 SER A CA 1
ATOM 803 C C . SER A 1 102 ? -14.211 -15.102 -19.062 1 90.19 102 SER A C 1
ATOM 805 O O . SER A 1 102 ? -13.562 -15.203 -20.109 1 90.19 102 SER A O 1
ATOM 807 N N . GLY A 1 103 ? -13.758 -15.461 -17.922 1 90.5 103 GLY A N 1
ATOM 808 C CA . GLY A 1 103 ? -12.477 -16.141 -17.812 1 90.5 103 GLY A CA 1
ATOM 809 C C . GLY A 1 103 ? -12.453 -17.484 -18.5 1 90.5 103 GLY A C 1
ATOM 810 O O . GLY A 1 103 ? -11.383 -18 -18.828 1 90.5 103 GLY A O 1
ATOM 811 N N . ALA A 1 104 ? -13.594 -18.047 -18.625 1 86.12 104 ALA A N 1
ATOM 812 C CA . ALA A 1 104 ? -13.695 -19.328 -19.297 1 86.12 104 ALA A CA 1
ATOM 813 C C . ALA A 1 104 ? -13.352 -19.188 -20.781 1 86.12 104 ALA A C 1
ATOM 815 O O . ALA A 1 104 ? -12.859 -20.141 -21.406 1 86.12 104 ALA A O 1
ATOM 816 N N . PHE A 1 105 ? -13.641 -18.062 -21.328 1 77.25 105 PHE A N 1
ATOM 817 C CA . PHE A 1 105 ? -13.477 -17.859 -22.766 1 77.25 105 PHE A CA 1
ATOM 818 C C . PHE A 1 105 ? -12.078 -17.344 -23.094 1 77.25 105 PHE A C 1
ATOM 820 O O . PHE A 1 105 ? -11.609 -17.453 -24.219 1 77.25 105 PHE A O 1
ATOM 827 N N . ALA A 1 106 ? -11.531 -16.609 -22.172 1 64.38 106 ALA A N 1
ATOM 828 C CA . ALA A 1 106 ? -10.156 -16.156 -22.391 1 64.38 106 ALA A CA 1
ATOM 829 C C . ALA A 1 106 ? -9.242 -17.344 -22.719 1 64.38 106 ALA A C 1
ATOM 831 O O . ALA A 1 106 ? -8.25 -17.188 -23.438 1 64.38 106 ALA A O 1
ATOM 832 N N . SER A 1 107 ? -9.672 -18.391 -22.266 1 57.75 107 SER A N 1
ATOM 833 C CA . SER A 1 107 ? -8.875 -19.594 -22.453 1 57.75 107 SER A CA 1
ATOM 834 C C . SER A 1 107 ? -9.234 -20.297 -23.75 1 57.75 107 SER A C 1
ATOM 836 O O . SER A 1 107 ? -8.414 -21.016 -24.328 1 57.75 107 SER A O 1
ATOM 838 N N . ILE A 1 108 ? -10.461 -20.078 -24.094 1 56.91 108 ILE A N 1
ATOM 839 C CA . ILE A 1 108 ? -10.906 -20.891 -25.219 1 56.91 108 ILE A CA 1
ATOM 840 C C . ILE A 1 108 ? -10.953 -20.031 -26.484 1 56.91 108 ILE A C 1
ATOM 842 O O . ILE A 1 108 ? -10.883 -20.547 -27.594 1 56.91 108 ILE A O 1
ATOM 846 N N . GLY A 1 109 ? -10.484 -18.703 -26.406 1 54.44 109 GLY A N 1
ATOM 847 C CA . GLY A 1 109 ? -10.484 -17.828 -27.562 1 54.44 109 GLY A CA 1
ATOM 848 C C . GLY A 1 109 ? -11.875 -17.531 -28.078 1 54.44 109 GLY A C 1
ATOM 849 O O . GLY A 1 109 ? -12.094 -16.484 -28.719 1 54.44 109 GLY A O 1
ATOM 850 N N . LEU A 1 110 ? -12.805 -18.516 -28.344 1 51 110 LEU A N 1
ATOM 851 C CA . LEU A 1 110 ? -14.039 -18.328 -29.109 1 51 110 LEU A CA 1
ATOM 852 C C . LEU A 1 110 ? -15.195 -17.938 -28.188 1 51 110 LEU A C 1
ATOM 854 O O . LEU A 1 110 ? -15.32 -18.484 -27.078 1 51 110 LEU A O 1
ATOM 858 N N . TYR A 1 111 ? -15.641 -16.672 -28.25 1 55.84 111 TYR A N 1
ATOM 859 C CA . TYR A 1 111 ? -16.844 -16.234 -27.547 1 55.84 111 TYR A CA 1
ATOM 860 C C . TYR A 1 111 ? -18 -17.203 -27.781 1 55.84 111 TYR A C 1
ATOM 862 O O . TYR A 1 111 ? -18.609 -17.203 -28.859 1 55.84 111 TYR A O 1
ATOM 870 N N . GLU A 1 112 ? -17.906 -18.375 -27.266 1 65.44 112 GLU A N 1
ATOM 871 C CA . GLU A 1 112 ? -19.031 -19.297 -27.328 1 65.44 112 GLU A CA 1
ATOM 872 C C . GLU A 1 112 ? -20 -19.078 -26.156 1 65.44 112 GLU A C 1
ATOM 874 O O . GLU A 1 112 ? -19.688 -18.344 -25.219 1 65.44 112 GLU A O 1
ATOM 879 N N . THR A 1 113 ? -21.25 -19.422 -26.359 1 79.5 113 THR A N 1
ATOM 880 C CA . THR A 1 113 ? -22.297 -19.406 -25.344 1 79.5 113 THR A CA 1
ATOM 881 C C . THR A 1 113 ? -21.859 -20.188 -24.109 1 79.5 113 THR A C 1
ATOM 883 O O . THR A 1 113 ? -21.406 -21.328 -24.219 1 79.5 113 THR A O 1
ATOM 886 N N . PRO A 1 114 ? -21.828 -19.484 -22.938 1 84.81 114 PRO A N 1
ATOM 887 C CA . PRO A 1 114 ? -21.453 -20.188 -21.719 1 84.81 114 PRO A CA 1
ATOM 888 C C . PRO A 1 114 ? -22.312 -21.422 -21.453 1 84.81 114 PRO A C 1
ATOM 890 O O . PRO A 1 114 ? -23.531 -21.391 -21.688 1 84.81 114 PRO A O 1
ATOM 893 N N . THR A 1 115 ? -21.719 -22.484 -21.094 1 90.12 115 THR A N 1
ATOM 894 C CA . THR A 1 115 ? -22.438 -23.703 -20.734 1 90.12 115 THR A CA 1
ATOM 895 C C . THR A 1 115 ? -22.906 -23.641 -19.281 1 90.12 115 THR A C 1
ATOM 897 O O . THR A 1 115 ? -22.469 -22.781 -18.516 1 90.12 115 THR A O 1
ATOM 900 N N . ASP A 1 116 ? -23.781 -24.547 -18.938 1 93.12 116 ASP A N 1
ATOM 901 C CA . ASP A 1 116 ? -24.25 -24.641 -17.562 1 93.12 116 ASP A CA 1
ATOM 902 C C . ASP A 1 116 ? -23.125 -25.016 -16.609 1 93.12 116 ASP A C 1
ATOM 904 O O . ASP A 1 116 ? -23.078 -24.578 -15.461 1 93.12 116 ASP A O 1
ATOM 908 N N . GLU A 1 117 ? -22.266 -25.797 -17.125 1 93.25 117 GLU A N 1
ATOM 909 C CA . GLU A 1 117 ? -21.109 -26.188 -16.312 1 93.25 117 GLU A CA 1
ATOM 910 C C . GLU A 1 117 ? -20.219 -25 -15.992 1 93.25 117 GLU A C 1
ATOM 912 O O . GLU A 1 117 ? -19.75 -24.859 -14.859 1 93.25 117 GLU A O 1
ATOM 917 N N . MET A 1 118 ? -20.062 -24.203 -16.953 1 93.31 118 MET A N 1
ATOM 918 C CA . MET A 1 118 ? -19.25 -23 -16.75 1 93.31 118 MET A CA 1
ATOM 919 C C . MET A 1 118 ? -19.906 -22.062 -15.734 1 93.31 118 MET A C 1
ATOM 921 O O . MET A 1 118 ? -19.219 -21.484 -14.891 1 93.31 118 MET A O 1
ATOM 925 N N . LYS A 1 119 ? -21.188 -21.953 -15.844 1 95.56 119 LYS A N 1
ATOM 926 C CA . LYS A 1 119 ? -21.922 -21.109 -14.922 1 95.56 119 LYS A CA 1
ATOM 927 C C . LYS A 1 119 ? -21.844 -21.641 -13.492 1 95.56 119 LYS A C 1
ATOM 929 O O . LYS A 1 119 ? -21.672 -20.859 -12.547 1 95.56 119 LYS A O 1
ATOM 934 N N . THR A 1 120 ? -21.969 -22.891 -13.383 1 96.44 120 THR A N 1
ATOM 935 C CA . THR A 1 120 ? -21.875 -23.531 -12.07 1 96.44 120 THR A CA 1
ATOM 936 C C . THR A 1 120 ? -20.484 -23.328 -11.469 1 96.44 120 THR A C 1
ATOM 938 O O . THR A 1 120 ? -20.344 -23.016 -10.289 1 96.44 120 THR A O 1
ATOM 941 N N . ARG A 1 121 ? -19.5 -23.484 -12.242 1 95.12 121 ARG A N 1
ATOM 942 C CA . ARG A 1 121 ? -18.125 -23.281 -11.789 1 95.12 121 ARG A CA 1
ATOM 943 C C . ARG A 1 121 ? -17.906 -21.844 -11.344 1 95.12 121 ARG A C 1
ATOM 945 O O . ARG A 1 121 ? -17.297 -21.594 -10.297 1 95.12 121 ARG A O 1
ATOM 952 N N . ALA A 1 122 ? -18.375 -20.953 -12.148 1 96.44 122 ALA A N 1
ATOM 953 C CA . ALA A 1 122 ? -18.25 -19.531 -11.805 1 96.44 122 ALA A CA 1
ATOM 954 C C . ALA A 1 122 ? -18.891 -19.234 -10.453 1 96.44 122 ALA A C 1
ATOM 956 O O . ALA A 1 122 ? -18.297 -18.547 -9.617 1 96.44 122 ALA A O 1
ATOM 957 N N . ALA A 1 123 ? -20.047 -19.781 -10.273 1 97.25 123 ALA A N 1
ATOM 958 C CA . ALA A 1 123 ? -20.75 -19.578 -9.008 1 97.25 123 ALA A CA 1
ATOM 959 C C . ALA A 1 123 ? -19.969 -20.172 -7.844 1 97.25 123 ALA A C 1
ATOM 961 O O . ALA A 1 123 ? -19.859 -19.562 -6.781 1 97.25 123 ALA A O 1
ATOM 962 N N . GLN A 1 124 ? -19.422 -21.297 -8.055 1 96.5 124 GLN A N 1
ATOM 963 C CA . GLN A 1 124 ? -18.641 -21.953 -7.02 1 96.5 124 GLN A CA 1
ATOM 964 C C . GLN A 1 124 ? -17.406 -21.141 -6.664 1 96.5 124 GLN A C 1
ATOM 966 O O . GLN A 1 124 ? -17.062 -21 -5.484 1 96.5 124 GLN A O 1
ATOM 971 N N . LEU A 1 125 ? -16.734 -20.656 -7.633 1 97 125 LEU A N 1
ATOM 972 C CA . LEU A 1 125 ? -15.539 -19.844 -7.402 1 97 125 LEU A CA 1
ATOM 973 C C . LEU A 1 125 ? -15.883 -18.578 -6.633 1 97 125 LEU A C 1
ATOM 975 O O . LEU A 1 125 ? -15.141 -18.156 -5.734 1 97 125 LEU A O 1
ATOM 979 N N . LEU A 1 126 ? -17 -17.969 -6.984 1 97.75 126 LEU A N 1
ATOM 980 C CA . LEU A 1 126 ? -17.453 -16.797 -6.258 1 97.75 126 LEU A CA 1
ATOM 981 C C . LEU A 1 126 ? -17.719 -17.125 -4.797 1 97.75 126 LEU A C 1
ATOM 983 O O . LEU A 1 126 ? -17.391 -16.328 -3.906 1 97.75 126 LEU A O 1
ATOM 987 N N . HIS A 1 127 ? -18.25 -18.25 -4.578 1 96.88 127 HIS A N 1
ATOM 988 C CA . HIS A 1 127 ? -18.469 -18.703 -3.207 1 96.88 127 HIS A CA 1
ATOM 989 C C . HIS A 1 127 ? -17.141 -18.938 -2.482 1 96.88 127 HIS A C 1
ATOM 991 O O . HIS A 1 127 ? -16.953 -18.453 -1.357 1 96.88 127 HIS A O 1
ATOM 997 N N . ASP A 1 128 ? -16.25 -19.609 -3.109 1 95.38 128 ASP A N 1
ATOM 998 C CA . ASP A 1 128 ? -14.969 -19.953 -2.512 1 95.38 128 ASP A CA 1
ATOM 999 C C . ASP A 1 128 ? -14.18 -18.703 -2.139 1 95.38 128 ASP A C 1
ATOM 1001 O O . ASP A 1 128 ? -13.453 -18.688 -1.142 1 95.38 128 ASP A O 1
ATOM 1005 N N . LEU A 1 129 ? -14.359 -17.688 -2.932 1 97.06 129 LEU A N 1
ATOM 1006 C CA . LEU A 1 129 ? -13.586 -16.469 -2.717 1 97.06 129 LEU A CA 1
ATOM 1007 C C . LEU A 1 129 ? -14.375 -15.453 -1.892 1 97.06 129 LEU A C 1
ATOM 1009 O O . LEU A 1 129 ? -13.914 -14.336 -1.667 1 97.06 129 LEU A O 1
ATOM 1013 N N . GLY A 1 130 ? -15.539 -15.789 -1.477 1 94.88 130 GLY A N 1
ATOM 1014 C CA . GLY A 1 130 ? -16.328 -14.938 -0.605 1 94.88 130 GLY A CA 1
ATOM 1015 C C . GLY A 1 130 ? -16.969 -13.766 -1.33 1 94.88 130 GLY A C 1
ATOM 1016 O O . GLY A 1 130 ? -17.109 -12.68 -0.758 1 94.88 130 GLY A O 1
ATOM 1017 N N . CYS A 1 131 ? -17.297 -13.938 -2.586 1 95.12 131 CYS A N 1
ATOM 1018 C CA . CYS A 1 131 ? -17.797 -12.82 -3.367 1 95.12 131 CYS A CA 1
ATOM 1019 C C . CYS A 1 131 ? -19.188 -13.125 -3.916 1 95.12 131 CYS A C 1
ATOM 1021 O O . CYS A 1 131 ? -19.734 -12.367 -4.723 1 95.12 131 CYS A O 1
ATOM 1023 N N . PHE A 1 132 ? -19.797 -14.195 -3.512 1 96.81 132 PHE A N 1
ATOM 1024 C CA . PHE A 1 132 ? -21.094 -14.594 -4.062 1 96.81 132 PHE A CA 1
ATOM 1025 C C . PHE A 1 132 ? -22.172 -13.562 -3.738 1 96.81 132 PHE A C 1
ATOM 1027 O O . PHE A 1 132 ? -23.047 -13.297 -4.559 1 96.81 132 PHE A O 1
ATOM 1034 N N . ALA A 1 133 ? -22.078 -12.93 -2.588 1 96.31 133 ALA A N 1
ATOM 1035 C CA . ALA A 1 133 ? -23.078 -11.992 -2.104 1 96.31 133 ALA A CA 1
ATOM 1036 C C . ALA A 1 133 ? -23.219 -10.797 -3.043 1 96.31 133 ALA A C 1
ATOM 1038 O O . ALA A 1 133 ? -24.266 -10.133 -3.074 1 96.31 133 ALA A O 1
ATOM 1039 N N . TYR A 1 134 ? -22.141 -10.492 -3.832 1 97.06 134 TYR A N 1
ATOM 1040 C CA . TYR A 1 134 ? -22.234 -9.352 -4.734 1 97.06 134 TYR A CA 1
ATOM 1041 C C . TYR A 1 134 ? -21.984 -9.773 -6.176 1 97.06 134 TYR A C 1
ATOM 1043 O O . TYR A 1 134 ? -21.484 -8.984 -6.988 1 97.06 134 TYR A O 1
ATOM 1051 N N . ALA A 1 135 ? -22.344 -10.992 -6.469 1 97.38 135 ALA A N 1
ATOM 1052 C CA . ALA A 1 135 ? -22.141 -11.562 -7.797 1 97.38 135 ALA A CA 1
ATOM 1053 C C . ALA A 1 135 ? -22.906 -10.773 -8.859 1 97.38 135 ALA A C 1
ATOM 1055 O O . ALA A 1 135 ? -22.469 -10.664 -10 1 97.38 135 ALA A O 1
ATOM 1056 N N . ASN A 1 136 ? -24.016 -10.188 -8.477 1 97 136 ASN A N 1
ATOM 1057 C CA . ASN A 1 136 ? -24.875 -9.508 -9.43 1 97 136 ASN A CA 1
ATOM 1058 C C . ASN A 1 136 ? -24.625 -8 -9.453 1 97 136 ASN A C 1
ATOM 1060 O O . ASN A 1 136 ? -25.25 -7.273 -10.219 1 97 136 ASN A O 1
ATOM 1064 N N . ARG A 1 137 ? -23.703 -7.578 -8.664 1 96.56 137 ARG A N 1
ATOM 1065 C CA . ARG A 1 137 ? -23.359 -6.16 -8.672 1 96.56 137 ARG A CA 1
ATOM 1066 C C . ARG A 1 137 ? -22.438 -5.828 -9.836 1 96.56 137 ARG A C 1
ATOM 1068 O O . ARG A 1 137 ? -21.578 -6.633 -10.195 1 96.56 137 ARG A O 1
ATOM 1075 N N . ARG A 1 138 ? -22.719 -4.664 -10.383 1 94.88 138 ARG A N 1
ATOM 1076 C CA . ARG A 1 138 ? -21.828 -4.211 -11.453 1 94.88 138 ARG A CA 1
ATOM 1077 C C . ARG A 1 138 ? -20.391 -4.137 -10.977 1 94.88 138 ARG A C 1
ATOM 1079 O O . ARG A 1 138 ? -20.109 -3.598 -9.906 1 94.88 138 ARG A O 1
ATOM 1086 N N . TYR A 1 139 ? -19.438 -4.633 -11.789 1 93.5 139 TYR A N 1
ATOM 1087 C CA . TYR A 1 139 ? -18.031 -4.746 -11.43 1 93.5 139 TYR A CA 1
ATOM 1088 C C . TYR A 1 139 ? -17.453 -3.385 -11.078 1 93.5 139 TYR A C 1
ATOM 1090 O O . TYR A 1 139 ? -16.688 -3.26 -10.117 1 93.5 139 TYR A O 1
ATOM 1098 N N . GLU A 1 140 ? -17.875 -2.393 -11.766 1 91.69 140 GLU A N 1
ATOM 1099 C CA . GLU A 1 140 ? -17.297 -1.061 -11.609 1 91.69 140 GLU A CA 1
ATOM 1100 C C . GLU A 1 140 ? -17.625 -0.471 -10.242 1 91.69 140 GLU A C 1
ATOM 1102 O O . GLU A 1 140 ? -16.953 0.449 -9.773 1 91.69 140 GLU A O 1
ATOM 1107 N N . THR A 1 141 ? -18.641 -1.003 -9.602 1 92.5 141 THR A N 1
ATOM 1108 C CA . THR A 1 141 ? -19.094 -0.45 -8.328 1 92.5 141 THR A CA 1
ATOM 1109 C C . THR A 1 141 ? -18.422 -1.167 -7.156 1 92.5 141 THR A C 1
ATOM 1111 O O . THR A 1 141 ? -18.578 -0.759 -6.004 1 92.5 141 THR A O 1
ATOM 1114 N N . LEU A 1 142 ? -17.688 -2.17 -7.449 1 93.62 142 LEU A N 1
ATOM 1115 C CA . LEU A 1 142 ? -17.062 -2.967 -6.402 1 93.62 142 LEU A CA 1
ATOM 1116 C C . LEU A 1 142 ? -15.859 -2.238 -5.809 1 93.62 142 LEU A C 1
ATOM 1118 O O . LEU A 1 142 ? -15.203 -1.448 -6.492 1 93.62 142 LEU A O 1
ATOM 1122 N N . SER A 1 143 ? -15.633 -2.471 -4.5 1 92.94 143 SER A N 1
ATOM 1123 C CA . SER A 1 143 ? -14.398 -1.985 -3.877 1 92.94 143 SER A CA 1
ATOM 1124 C C . SER A 1 143 ? -13.172 -2.656 -4.48 1 92.94 143 SER A C 1
ATOM 1126 O O . SER A 1 143 ? -13.289 -3.656 -5.191 1 92.94 143 SER A O 1
ATOM 1128 N N . LEU A 1 144 ? -12.047 -2.104 -4.242 1 91.69 144 LEU A N 1
ATOM 1129 C CA . LEU A 1 144 ? -10.805 -2.668 -4.758 1 91.69 144 LEU A CA 1
ATOM 1130 C C . LEU A 1 144 ? -10.633 -4.109 -4.293 1 91.69 144 LEU A C 1
ATOM 1132 O O . LEU A 1 144 ? -10.258 -4.98 -5.082 1 91.69 144 LEU A O 1
ATOM 1136 N N . GLY A 1 145 ? -10.875 -4.379 -3.01 1 94.19 145 GLY A N 1
ATOM 1137 C CA . GLY A 1 145 ? -10.773 -5.73 -2.482 1 94.19 145 GLY A CA 1
ATOM 1138 C C . GLY A 1 145 ? -11.742 -6.699 -3.133 1 94.19 145 GLY A C 1
ATOM 1139 O O . GLY A 1 145 ? -11.383 -7.848 -3.406 1 94.19 145 GLY A O 1
ATOM 1140 N N . GLU A 1 146 ? -12.914 -6.23 -3.385 1 94.62 146 GLU A N 1
ATOM 1141 C CA . GLU A 1 146 ? -13.922 -7.047 -4.059 1 94.62 146 GLU A CA 1
ATOM 1142 C C . GLU A 1 146 ? -13.516 -7.348 -5.5 1 94.62 146 GLU A C 1
ATOM 1144 O O . GLU A 1 146 ? -13.641 -8.484 -5.961 1 94.62 146 GLU A O 1
ATOM 1149 N N . LYS A 1 147 ? -13.055 -6.359 -6.117 1 93.88 147 LYS A N 1
ATOM 1150 C CA . LYS A 1 147 ? -12.594 -6.531 -7.496 1 93.88 147 LYS A CA 1
ATOM 1151 C C . LYS A 1 147 ? -11.477 -7.566 -7.578 1 93.88 147 LYS A C 1
ATOM 1153 O O . LYS A 1 147 ? -11.477 -8.406 -8.477 1 93.88 147 LYS A O 1
ATOM 1158 N N . GLN A 1 148 ? -10.578 -7.477 -6.664 1 94.88 148 GLN A N 1
ATOM 1159 C CA . GLN A 1 148 ? -9.453 -8.406 -6.664 1 94.88 148 GLN A CA 1
ATOM 1160 C C . GLN A 1 148 ? -9.93 -9.852 -6.531 1 94.88 148 GLN A C 1
ATOM 1162 O O . GLN A 1 148 ? -9.445 -10.734 -7.238 1 94.88 148 GLN A O 1
ATOM 1167 N N . ARG A 1 149 ? -10.844 -10.078 -5.664 1 96.12 149 ARG A N 1
ATOM 1168 C CA . ARG A 1 149 ? -11.383 -11.422 -5.48 1 96.12 149 ARG A CA 1
ATOM 1169 C C . ARG A 1 149 ? -12.062 -11.922 -6.75 1 96.12 149 ARG A C 1
ATOM 1171 O O . ARG A 1 149 ? -11.898 -13.078 -7.137 1 96.12 149 ARG A O 1
ATOM 1178 N N . VAL A 1 150 ? -12.797 -11.039 -7.387 1 95.38 150 VAL A N 1
ATOM 1179 C CA . VAL A 1 150 ? -13.469 -11.375 -8.633 1 95.38 150 VAL A CA 1
ATOM 1180 C C . VAL A 1 150 ? -12.445 -11.734 -9.703 1 95.38 150 VAL A C 1
ATOM 1182 O O . VAL A 1 150 ? -12.609 -12.711 -10.438 1 95.38 150 VAL A O 1
ATOM 1185 N N . LEU A 1 151 ? -11.375 -10.992 -9.758 1 94.81 151 LEU A N 1
ATOM 1186 C CA . LEU A 1 151 ? -10.336 -11.227 -10.758 1 94.81 151 LEU A CA 1
ATOM 1187 C C . LEU A 1 151 ? -9.625 -12.555 -10.5 1 94.81 151 LEU A C 1
ATOM 1189 O O . LEU A 1 151 ? -9.227 -13.242 -11.438 1 94.81 151 LEU A O 1
ATOM 1193 N N . ILE A 1 152 ? -9.422 -12.867 -9.266 1 96.5 152 ILE A N 1
ATOM 1194 C CA . ILE A 1 152 ? -8.828 -14.156 -8.93 1 96.5 152 ILE A CA 1
ATOM 1195 C C . ILE A 1 152 ? -9.766 -15.289 -9.359 1 96.5 152 ILE A C 1
ATOM 1197 O O . ILE A 1 152 ? -9.328 -16.266 -9.961 1 96.5 152 ILE A O 1
ATOM 1201 N N . ALA A 1 153 ? -11.039 -15.086 -9.062 1 96.5 153 ALA A N 1
ATOM 1202 C CA . ALA A 1 153 ? -12.023 -16.062 -9.508 1 96.5 153 ALA A CA 1
ATOM 1203 C C . ALA A 1 153 ? -11.977 -16.234 -11.023 1 96.5 153 ALA A C 1
ATOM 1205 O O . ALA A 1 153 ? -11.992 -17.359 -11.531 1 96.5 153 ALA A O 1
ATOM 1206 N N . ARG A 1 154 ? -11.914 -15.125 -11.672 1 94.44 154 ARG A N 1
ATOM 1207 C CA . ARG A 1 154 ? -11.844 -15.148 -13.125 1 94.44 154 ARG A CA 1
ATOM 1208 C C . ARG A 1 154 ? -10.633 -15.938 -13.602 1 94.44 154 ARG A C 1
ATOM 1210 O O . ARG A 1 154 ? -10.734 -16.75 -14.516 1 94.44 154 ARG A O 1
ATOM 1217 N N . ALA A 1 155 ? -9.562 -15.695 -13.008 1 94.44 155 ALA A N 1
ATOM 1218 C CA . ALA A 1 155 ? -8.312 -16.328 -13.391 1 94.44 155 ALA A CA 1
ATOM 1219 C C . ALA A 1 155 ? -8.367 -17.844 -13.156 1 94.44 155 ALA A C 1
ATOM 1221 O O . ALA A 1 155 ? -7.672 -18.609 -13.828 1 94.44 155 ALA A O 1
ATOM 1222 N N . LEU A 1 156 ? -9.211 -18.297 -12.289 1 95.81 156 LEU A N 1
ATOM 1223 C CA . LEU A 1 156 ? -9.273 -19.703 -11.883 1 95.81 156 LEU A CA 1
ATOM 1224 C C . LEU A 1 156 ? -10.266 -20.469 -12.742 1 95.81 156 LEU A C 1
ATOM 1226 O O . LEU A 1 156 ? -10.328 -21.703 -12.68 1 95.81 156 LEU A O 1
ATOM 1230 N N . MET A 1 157 ? -11.008 -19.766 -13.57 1 94.12 157 MET A N 1
ATOM 1231 C CA . MET A 1 157 ? -12.07 -20.375 -14.359 1 94.12 157 MET A CA 1
ATOM 1232 C C . MET A 1 157 ? -11.516 -21.484 -15.25 1 94.12 157 MET A C 1
ATOM 1234 O O . MET A 1 157 ? -12.156 -22.516 -15.438 1 94.12 157 MET A O 1
ATOM 1238 N N . ALA A 1 158 ? -10.352 -21.281 -15.695 1 90.31 158 ALA A N 1
ATOM 1239 C CA . ALA A 1 158 ? -9.766 -22.219 -16.641 1 90.31 158 ALA A CA 1
ATOM 1240 C C . ALA A 1 158 ? -8.992 -23.312 -15.93 1 90.31 158 ALA A C 1
ATOM 1242 O O . ALA A 1 158 ? -8.305 -24.125 -16.562 1 90.31 158 ALA A O 1
ATOM 1243 N N . ASP A 1 159 ? -9.062 -23.266 -14.633 1 92.81 159 ASP A N 1
ATOM 1244 C CA . ASP A 1 159 ? -8.367 -24.25 -13.812 1 92.81 159 ASP A CA 1
ATOM 1245 C C . ASP A 1 159 ? -6.883 -24.297 -14.148 1 92.81 159 ASP A C 1
ATOM 1247 O O . ASP A 1 159 ? -6.344 -25.359 -14.461 1 92.81 159 ASP A O 1
ATOM 1251 N N . PRO A 1 160 ? -6.227 -23.25 -14.047 1 94.81 160 PRO A N 1
ATOM 1252 C CA . PRO A 1 160 ? -4.809 -23.188 -14.406 1 94.81 160 PRO A CA 1
ATOM 1253 C C . PRO A 1 160 ? -3.922 -23.953 -13.422 1 94.81 160 PRO A C 1
ATOM 1255 O O . PRO A 1 160 ? -4.172 -23.922 -12.211 1 94.81 160 PRO A O 1
ATOM 1258 N N . PRO A 1 161 ? -2.875 -24.578 -13.969 1 95.44 161 PRO A N 1
ATOM 1259 C CA . PRO A 1 161 ? -1.945 -25.266 -13.062 1 95.44 161 PRO A CA 1
ATOM 1260 C C . PRO A 1 161 ? -1.089 -24.281 -12.25 1 95.44 161 PRO A C 1
ATOM 1262 O O . PRO A 1 161 ? -0.541 -24.656 -11.211 1 95.44 161 PRO A O 1
ATOM 1265 N N . LEU A 1 162 ? -0.977 -23.062 -12.727 1 96.94 162 LEU A N 1
ATOM 1266 C CA . LEU A 1 162 ? -0.178 -22.031 -12.07 1 96.94 162 LEU A CA 1
ATOM 1267 C C . LEU A 1 162 ? -0.972 -20.75 -11.922 1 96.94 162 LEU A C 1
ATOM 1269 O O . LEU A 1 162 ? -1.6 -20.281 -12.875 1 96.94 162 LEU A O 1
ATOM 1273 N N . LEU A 1 163 ? -1.055 -20.234 -10.688 1 97.38 163 LEU A N 1
ATOM 1274 C CA . LEU A 1 163 ? -1.677 -18.953 -10.383 1 97.38 163 LEU A CA 1
ATOM 1275 C C . LEU A 1 163 ? -0.646 -17.953 -9.852 1 97.38 163 LEU A C 1
ATOM 1277 O O . LEU A 1 163 ? 0.049 -18.25 -8.875 1 97.38 163 LEU A O 1
ATOM 1281 N N . ILE A 1 164 ? -0.454 -16.859 -10.547 1 97.75 164 ILE A N 1
ATOM 1282 C CA . ILE A 1 164 ? 0.463 -15.812 -10.117 1 97.75 164 ILE A CA 1
ATOM 1283 C C . ILE A 1 164 ? -0.33 -14.602 -9.641 1 97.75 164 ILE A C 1
ATOM 1285 O O . ILE A 1 164 ? -1.118 -14.031 -10.398 1 97.75 164 ILE A O 1
ATOM 1289 N N . LEU A 1 165 ? -0.152 -14.25 -8.414 1 97.62 165 LEU A N 1
ATOM 1290 C CA . LEU A 1 165 ? -0.779 -13.078 -7.809 1 97.62 165 LEU A CA 1
ATOM 1291 C C . LEU A 1 165 ? 0.241 -11.969 -7.59 1 97.62 165 LEU A C 1
ATOM 1293 O O . LEU A 1 165 ? 1.041 -12.031 -6.656 1 97.62 165 LEU A O 1
ATOM 1297 N N . ASP A 1 166 ? 0.216 -11.016 -8.438 1 97.38 166 ASP A N 1
ATOM 1298 C CA . ASP A 1 166 ? 1.174 -9.914 -8.406 1 97.38 166 ASP A CA 1
ATOM 1299 C C . ASP A 1 166 ? 0.662 -8.773 -7.535 1 97.38 166 ASP A C 1
ATOM 1301 O O . ASP A 1 166 ? -0.115 -7.934 -7.992 1 97.38 166 ASP A O 1
ATOM 1305 N N . GLU A 1 167 ? 1.136 -8.742 -6.281 1 96.75 167 GLU A N 1
ATOM 1306 C CA . GLU A 1 167 ? 0.786 -7.75 -5.27 1 96.75 167 GLU A CA 1
ATOM 1307 C C . GLU A 1 167 ? -0.728 -7.598 -5.148 1 96.75 167 GLU A C 1
ATOM 1309 O O . GLU A 1 167 ? -1.251 -6.484 -5.219 1 96.75 167 GLU A O 1
ATOM 1314 N N . PRO A 1 168 ? -1.397 -8.633 -4.832 1 96.5 168 PRO A N 1
ATOM 1315 C CA . PRO A 1 168 ? -2.861 -8.617 -4.871 1 96.5 168 PRO A CA 1
ATOM 1316 C C . PRO A 1 168 ? -3.475 -7.762 -3.768 1 96.5 168 PRO A C 1
ATOM 1318 O O . PRO A 1 168 ? -4.633 -7.348 -3.873 1 96.5 168 PRO A O 1
ATOM 1321 N N . ALA A 1 169 ? -2.715 -7.496 -2.725 1 96.69 169 ALA A N 1
ATOM 1322 C CA . ALA A 1 169 ? -3.283 -6.758 -1.6 1 96.69 169 ALA A CA 1
ATOM 1323 C C . ALA A 1 169 ? -2.912 -5.281 -1.668 1 96.69 169 ALA A C 1
ATOM 1325 O O . ALA A 1 169 ? -3.203 -4.516 -0.745 1 96.69 169 ALA A O 1
ATOM 1326 N N . ASN A 1 170 ? -2.213 -4.902 -2.75 1 94.06 170 ASN A N 1
ATOM 1327 C CA . ASN A 1 170 ? -1.81 -3.508 -2.889 1 94.06 170 ASN A CA 1
ATOM 1328 C C . ASN A 1 170 ? -3.012 -2.568 -2.842 1 94.06 170 ASN A C 1
ATOM 1330 O O . ASN A 1 170 ? -4.02 -2.809 -3.51 1 94.06 170 ASN A O 1
ATOM 1334 N N . GLY A 1 171 ? -2.934 -1.546 -2.035 1 91.94 171 GLY A N 1
ATOM 1335 C CA . GLY A 1 171 ? -3.98 -0.541 -1.95 1 91.94 171 GLY A CA 1
ATOM 1336 C C . GLY A 1 171 ? -5.082 -0.906 -0.97 1 91.94 171 GLY A C 1
ATOM 1337 O O . GLY A 1 171 ? -5.969 -0.097 -0.697 1 91.94 171 GLY A O 1
ATOM 1338 N N . LEU A 1 172 ? -5 -2.104 -0.422 1 96.25 172 LEU A N 1
ATOM 1339 C CA . LEU A 1 172 ? -6.039 -2.555 0.496 1 96.25 172 LEU A CA 1
ATOM 1340 C C . LEU A 1 172 ? -5.727 -2.127 1.926 1 96.25 172 LEU A C 1
ATOM 1342 O O . LEU A 1 172 ? -4.562 -2.109 2.33 1 96.25 172 LEU A O 1
ATOM 1346 N N . ASP A 1 173 ? -6.824 -1.792 2.682 1 97.25 173 ASP A N 1
ATOM 1347 C CA . ASP A 1 173 ? -6.637 -1.571 4.113 1 97.25 173 ASP A CA 1
ATOM 1348 C C . ASP A 1 173 ? -6.594 -2.896 4.871 1 97.25 173 ASP A C 1
ATOM 1350 O O . ASP A 1 173 ? -6.609 -3.967 4.262 1 97.25 173 ASP A O 1
ATOM 1354 N N . PHE A 1 174 ? -6.461 -2.795 6.137 1 97.88 174 PHE A N 1
ATOM 1355 C CA . PHE A 1 174 ? -6.227 -3.965 6.973 1 97.88 174 PHE A CA 1
ATOM 1356 C C . PHE A 1 174 ? -7.336 -4.992 6.793 1 97.88 174 PHE A C 1
ATOM 1358 O O . PHE A 1 174 ? -7.066 -6.172 6.559 1 97.88 174 PHE A O 1
ATOM 1365 N N . LEU A 1 175 ? -8.586 -4.57 6.855 1 97.44 175 LEU A N 1
ATOM 1366 C CA . LEU A 1 175 ? -9.719 -5.492 6.789 1 97.44 175 LEU A CA 1
ATOM 1367 C C . LEU A 1 175 ? -9.82 -6.133 5.41 1 97.44 175 LEU A C 1
ATOM 1369 O O . LEU A 1 175 ? -10 -7.348 5.297 1 97.44 175 LEU A O 1
ATOM 1373 N N . ALA A 1 176 ? -9.719 -5.355 4.43 1 96.75 176 ALA A N 1
ATOM 1374 C CA . ALA A 1 176 ? -9.805 -5.867 3.062 1 96.75 176 ALA A CA 1
ATOM 1375 C C . ALA A 1 176 ? -8.664 -6.84 2.768 1 96.75 176 ALA A C 1
ATOM 1377 O O . ALA A 1 176 ? -8.875 -7.871 2.123 1 96.75 176 ALA A O 1
ATOM 1378 N N . ARG A 1 177 ? -7.504 -6.52 3.193 1 97.5 177 ARG A N 1
ATOM 1379 C CA . ARG A 1 177 ? -6.352 -7.398 3 1 97.5 177 ARG A CA 1
ATOM 1380 C C . ARG A 1 177 ? -6.578 -8.75 3.666 1 97.5 177 ARG A C 1
ATOM 1382 O O . ARG A 1 177 ? -6.406 -9.797 3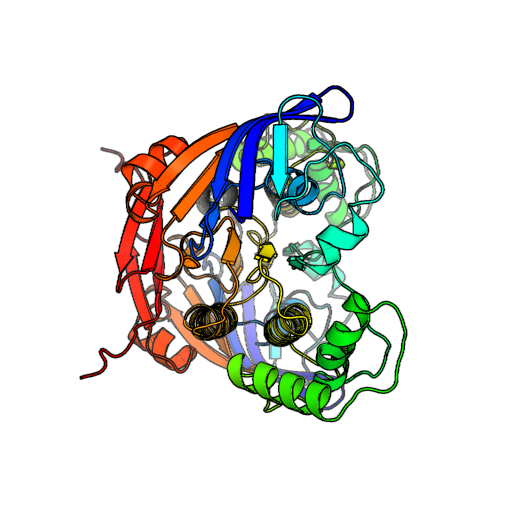.035 1 97.5 177 ARG A O 1
ATOM 1389 N N . GLU A 1 178 ? -6.941 -8.695 4.93 1 97.06 178 GLU A N 1
ATOM 1390 C CA . GLU A 1 178 ? -7.125 -9.945 5.66 1 97.06 178 GLU A CA 1
ATOM 1391 C C . GLU A 1 178 ? -8.234 -10.797 5.039 1 97.06 178 GLU A C 1
ATOM 1393 O O . GLU A 1 178 ? -8.133 -12.023 4.996 1 97.06 178 GLU A O 1
ATOM 1398 N N . SER A 1 179 ? -9.258 -10.133 4.574 1 96.44 179 SER A N 1
ATOM 1399 C CA . SER A 1 179 ? -10.344 -10.844 3.9 1 96.44 179 SER A CA 1
ATOM 1400 C C . SER A 1 179 ? -9.852 -11.5 2.617 1 96.44 179 SER A C 1
ATOM 1402 O O . SER A 1 179 ? -10.172 -12.664 2.348 1 96.44 179 SER A O 1
ATOM 1404 N N . LEU A 1 180 ? -9.117 -10.789 1.864 1 97.25 180 LEU A N 1
ATOM 1405 C CA . LEU A 1 180 ? -8.539 -11.336 0.644 1 97.25 180 LEU A CA 1
ATOM 1406 C C . LEU A 1 180 ? -7.637 -12.531 0.958 1 97.25 180 LEU A C 1
ATOM 1408 O O . LEU A 1 180 ? -7.73 -13.57 0.304 1 97.25 180 LEU A O 1
ATOM 1412 N N . LEU A 1 181 ? -6.797 -12.367 1.951 1 97.81 181 LEU A N 1
ATOM 1413 C CA . LEU A 1 181 ? -5.863 -13.422 2.336 1 97.81 181 LEU A CA 1
ATOM 1414 C C . LEU A 1 181 ? -6.613 -14.68 2.777 1 97.81 181 LEU A C 1
ATOM 1416 O O . LEU A 1 181 ? -6.199 -15.797 2.461 1 97.81 181 LEU A O 1
ATOM 1420 N N . GLU A 1 182 ? -7.672 -14.461 3.463 1 96.31 182 GLU A N 1
ATOM 1421 C CA . GLU A 1 182 ? -8.508 -15.594 3.852 1 96.31 182 GLU A CA 1
ATOM 1422 C C . GLU A 1 182 ? -9.039 -16.328 2.627 1 96.31 182 GLU A C 1
ATOM 1424 O O . GLU A 1 182 ? -9.047 -17.562 2.602 1 96.31 182 GLU A O 1
ATOM 1429 N N . SER A 1 183 ? -9.477 -15.594 1.687 1 97.06 183 SER A N 1
ATOM 1430 C CA . SER A 1 183 ? -9.969 -16.188 0.446 1 97.06 183 SER A CA 1
ATOM 1431 C C . SER A 1 183 ? -8.875 -16.984 -0.257 1 97.06 183 SER A C 1
ATOM 1433 O O . SER A 1 183 ? -9.109 -18.109 -0.707 1 97.06 183 SER A O 1
ATOM 1435 N N . ILE A 1 184 ? -7.727 -16.438 -0.345 1 97.81 184 ILE A N 1
ATOM 1436 C CA . ILE A 1 184 ? -6.598 -17.094 -0.992 1 97.81 184 ILE A CA 1
ATOM 1437 C C . ILE A 1 184 ? -6.242 -18.375 -0.237 1 97.81 184 ILE A C 1
ATOM 1439 O O . ILE A 1 184 ? -5.949 -19.406 -0.85 1 97.81 184 ILE A O 1
ATOM 1443 N N . GLU A 1 185 ? -6.277 -18.297 1.062 1 96.38 185 GLU A N 1
ATOM 1444 C CA . GLU A 1 185 ? -6.012 -19.469 1.882 1 96.38 185 GLU A CA 1
ATOM 1445 C C . GLU A 1 185 ? -7.008 -20.578 1.585 1 96.38 185 GLU A C 1
ATOM 1447 O O . GLU A 1 185 ? -6.625 -21.75 1.444 1 96.38 185 GLU A O 1
ATOM 1452 N N . ARG A 1 186 ? -8.242 -20.234 1.465 1 94.88 186 ARG A N 1
ATOM 1453 C CA . ARG A 1 186 ? -9.289 -21.203 1.17 1 94.88 186 ARG A CA 1
ATOM 1454 C C . ARG A 1 186 ? -9.039 -21.891 -0.172 1 94.88 186 ARG A C 1
ATOM 1456 O O . ARG A 1 186 ? -9.141 -23.109 -0.281 1 94.88 186 ARG A O 1
ATOM 1463 N N . ILE A 1 187 ? -8.703 -21.125 -1.128 1 95.31 187 ILE A N 1
ATOM 1464 C CA . ILE A 1 187 ? -8.461 -21.641 -2.471 1 95.31 187 ILE A CA 1
ATOM 1465 C C . ILE A 1 187 ? -7.238 -22.547 -2.461 1 95.31 187 ILE A C 1
ATOM 1467 O O . ILE A 1 187 ? -7.23 -23.594 -3.104 1 95.31 187 ILE A O 1
ATOM 1471 N N . SER A 1 188 ? -6.207 -22.188 -1.725 1 96.12 188 SER A N 1
ATOM 1472 C CA . SER A 1 188 ? -4.938 -22.906 -1.719 1 96.12 188 SER A CA 1
ATOM 1473 C C . SER A 1 188 ? -5.078 -24.281 -1.049 1 96.12 188 SER A C 1
ATOM 1475 O O . SER A 1 188 ? -4.266 -25.172 -1.284 1 96.12 188 SER A O 1
ATOM 1477 N N . LYS A 1 189 ? -6.105 -24.469 -0.287 1 94.19 189 LYS A N 1
ATOM 1478 C CA . LYS A 1 189 ? -6.277 -25.703 0.487 1 94.19 189 LYS A CA 1
ATOM 1479 C C . LYS A 1 189 ? -7.125 -26.719 -0.273 1 94.19 189 LYS A C 1
ATOM 1481 O O . LYS A 1 189 ? -7.238 -27.859 0.141 1 94.19 189 LYS A O 1
ATOM 1486 N N . LYS A 1 190 ? -7.613 -26.297 -1.337 1 93.5 190 LYS A N 1
ATOM 1487 C CA . LYS A 1 190 ? -8.414 -27.219 -2.137 1 93.5 190 LYS A CA 1
ATOM 1488 C C . LYS A 1 190 ? -7.547 -28.297 -2.789 1 93.5 190 LYS A C 1
ATOM 1490 O O . LYS A 1 190 ? -6.383 -28.047 -3.111 1 93.5 190 LYS A O 1
ATOM 1495 N N . PRO A 1 191 ? -8.141 -29.5 -3.02 1 90.44 191 PRO A N 1
ATOM 1496 C CA . PRO A 1 191 ? -7.367 -30.594 -3.609 1 90.44 191 PRO A CA 1
ATOM 1497 C C . PRO A 1 191 ? -6.863 -30.281 -5.012 1 90.44 191 PRO A C 1
ATOM 1499 O O . PRO A 1 191 ? -5.754 -30.688 -5.383 1 90.44 191 PRO A O 1
ATOM 1502 N N . ASP A 1 192 ? -7.629 -29.578 -5.77 1 89.75 192 ASP A N 1
ATOM 1503 C CA . ASP A 1 192 ? -7.25 -29.25 -7.141 1 89.75 192 ASP A CA 1
ATOM 1504 C C . ASP A 1 192 ? -6.746 -27.812 -7.258 1 89.75 192 ASP A C 1
ATOM 1506 O O . ASP A 1 192 ? -6.832 -27.203 -8.328 1 89.75 192 ASP A O 1
ATOM 1510 N N . ALA A 1 193 ? -6.152 -27.375 -6.168 1 95.25 193 ALA A N 1
ATOM 1511 C CA . ALA A 1 193 ? -5.668 -26 -6.164 1 95.25 193 ALA A CA 1
ATOM 1512 C C . ALA A 1 193 ? -4.469 -25.844 -7.094 1 95.25 193 ALA A C 1
ATOM 1514 O O . ALA A 1 193 ? -3.666 -26.766 -7.25 1 95.25 193 ALA A O 1
ATOM 1515 N N . PRO A 1 194 ? -4.34 -24.781 -7.754 1 96.69 194 PRO A N 1
ATOM 1516 C CA . PRO A 1 194 ? -3.123 -24.516 -8.523 1 96.69 194 PRO A CA 1
ATOM 1517 C C . PRO A 1 194 ? -1.896 -24.297 -7.641 1 96.69 194 PRO A C 1
ATOM 1519 O O . PRO A 1 194 ? -2.031 -24.109 -6.43 1 96.69 194 PRO A O 1
ATOM 1522 N N . THR A 1 195 ? -0.705 -24.484 -8.273 1 97.62 195 THR A N 1
ATOM 1523 C CA . THR A 1 195 ? 0.486 -23.906 -7.652 1 97.62 195 THR A CA 1
ATOM 1524 C C . THR A 1 195 ? 0.415 -22.391 -7.648 1 97.62 195 THR A C 1
ATOM 1526 O O . THR A 1 195 ? 0.023 -21.781 -8.648 1 97.62 195 THR A O 1
ATOM 1529 N N . ILE A 1 196 ? 0.753 -21.75 -6.539 1 98.38 196 ILE A N 1
ATOM 1530 C CA . ILE A 1 196 ? 0.558 -20.312 -6.43 1 98.38 196 ILE A CA 1
ATOM 1531 C C . ILE A 1 196 ? 1.903 -19.625 -6.215 1 98.38 196 ILE A C 1
ATOM 1533 O O . ILE A 1 196 ? 2.713 -20.078 -5.398 1 98.38 196 ILE A O 1
ATOM 1537 N N . ILE A 1 197 ? 2.211 -18.609 -6.992 1 98.62 197 ILE A N 1
ATOM 1538 C CA . ILE A 1 197 ? 3.262 -17.641 -6.715 1 98.62 197 ILE A CA 1
ATOM 1539 C C . ILE A 1 197 ? 2.641 -16.344 -6.211 1 98.62 197 ILE A C 1
ATOM 1541 O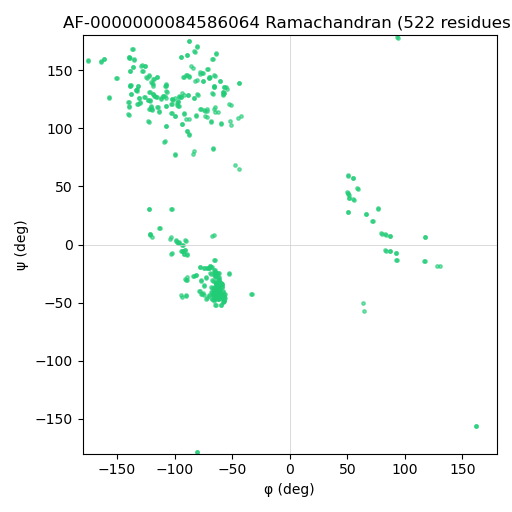 O . ILE A 1 197 ? 1.897 -15.672 -6.938 1 98.62 197 ILE A O 1
ATOM 1545 N N . TYR A 1 198 ? 2.891 -16.031 -4.977 1 98.69 198 TYR A N 1
ATOM 1546 C CA . TYR A 1 198 ? 2.422 -14.789 -4.359 1 98.69 198 TYR A CA 1
ATOM 1547 C C . TYR A 1 198 ? 3.529 -13.742 -4.324 1 98.69 198 TYR A C 1
ATOM 1549 O O . TYR A 1 198 ? 4.516 -13.898 -3.602 1 98.69 198 TYR A O 1
ATOM 1557 N N . VAL A 1 199 ? 3.371 -12.711 -5.113 1 98.56 199 VAL A N 1
ATOM 1558 C CA . VAL A 1 199 ? 4.379 -11.664 -5.215 1 98.56 199 VAL A CA 1
ATOM 1559 C C . VAL A 1 199 ? 4.035 -10.516 -4.266 1 98.56 199 VAL A C 1
ATOM 1561 O O . VAL A 1 199 ? 2.926 -9.977 -4.309 1 98.56 199 VAL A O 1
ATOM 1564 N N . THR A 1 200 ? 4.961 -10.109 -3.404 1 98.25 200 THR A N 1
ATOM 1565 C CA . THR A 1 200 ? 4.68 -9.039 -2.451 1 98.25 200 THR A CA 1
ATOM 1566 C C . THR A 1 200 ? 5.973 -8.445 -1.907 1 98.25 200 THR A C 1
ATOM 1568 O O . THR A 1 200 ? 7.039 -9.047 -2.031 1 98.25 200 THR A O 1
ATOM 1571 N N . HIS A 1 201 ? 5.895 -7.289 -1.409 1 98.19 201 HIS A N 1
ATOM 1572 C CA . HIS A 1 201 ? 6.973 -6.688 -0.629 1 98.19 201 HIS A CA 1
ATOM 1573 C C . HIS A 1 201 ? 6.562 -6.512 0.829 1 98.19 201 HIS A C 1
ATOM 1575 O O . HIS A 1 201 ? 7.258 -5.84 1.596 1 98.19 201 HIS A O 1
ATOM 1581 N N . HIS A 1 202 ? 5.484 -7.156 1.256 1 97.75 202 HIS A N 1
ATOM 1582 C CA . HIS A 1 202 ? 4.984 -7.125 2.625 1 97.75 202 HIS A CA 1
ATOM 1583 C C . HIS A 1 202 ? 4.965 -8.523 3.238 1 97.75 202 HIS A C 1
ATOM 1585 O O . HIS A 1 202 ? 4.137 -9.359 2.867 1 97.75 202 HIS A O 1
ATOM 1591 N N . ILE A 1 203 ? 5.75 -8.695 4.254 1 98.19 203 ILE A N 1
ATOM 1592 C CA . ILE A 1 203 ? 5.852 -10.047 4.793 1 98.19 203 ILE A CA 1
ATOM 1593 C C . ILE A 1 203 ? 4.586 -10.383 5.578 1 98.19 203 ILE A C 1
ATOM 1595 O O . ILE A 1 203 ? 4.273 -11.562 5.793 1 98.19 203 ILE A O 1
ATOM 1599 N N . GLU A 1 204 ? 3.83 -9.367 6.016 1 97.25 204 GLU A N 1
ATOM 1600 C CA . GLU A 1 204 ? 2.609 -9.562 6.793 1 97.25 204 GLU A CA 1
ATOM 1601 C C . GLU A 1 204 ? 1.54 -10.273 5.965 1 97.25 204 GLU A C 1
ATOM 1603 O O . GLU A 1 204 ? 0.545 -10.758 6.512 1 97.25 204 GLU A O 1
ATOM 1608 N N . GLU A 1 205 ? 1.739 -10.344 4.703 1 97.88 205 GLU A N 1
ATOM 1609 C CA . GLU A 1 205 ? 0.774 -10.969 3.805 1 97.88 205 GLU A CA 1
ATOM 1610 C C . GLU A 1 205 ? 1.049 -12.461 3.654 1 97.88 205 GLU A C 1
ATOM 1612 O O . GLU A 1 205 ? 0.241 -13.195 3.074 1 97.88 205 GLU A O 1
ATOM 1617 N N . ILE A 1 206 ? 2.133 -12.906 4.164 1 98.31 206 ILE A N 1
ATOM 1618 C CA . ILE A 1 206 ? 2.568 -14.273 3.93 1 98.31 206 ILE A CA 1
ATOM 1619 C C . ILE A 1 206 ? 1.751 -15.234 4.797 1 98.31 206 ILE A C 1
ATOM 1621 O O . ILE A 1 206 ? 1.823 -15.18 6.027 1 98.31 206 ILE A O 1
ATOM 1625 N N . LEU A 1 207 ? 1.013 -16.078 4.168 1 97.62 207 LEU A N 1
ATOM 1626 C CA . LEU A 1 207 ? 0.196 -17.109 4.809 1 97.62 207 LEU A CA 1
ATOM 1627 C C . LEU A 1 207 ? 0.992 -18.391 5.004 1 97.62 207 LEU A C 1
ATOM 1629 O O . LEU A 1 207 ? 1.982 -18.625 4.309 1 97.62 207 LEU A O 1
ATOM 1633 N N . PRO A 1 208 ? 0.513 -19.266 5.867 1 96.12 208 PRO A N 1
ATOM 1634 C CA . PRO A 1 208 ? 1.191 -20.547 6.102 1 96.12 208 PRO A CA 1
ATOM 1635 C C . PRO A 1 208 ? 1.263 -21.422 4.852 1 96.12 208 PRO A C 1
ATOM 1637 O O . PRO A 1 208 ? 2.188 -22.219 4.703 1 96.12 208 PRO A O 1
ATOM 1640 N N . THR A 1 209 ? 0.345 -21.266 3.979 1 96.81 209 THR A N 1
ATOM 1641 C CA . THR A 1 209 ? 0.312 -22.094 2.773 1 96.81 209 THR A CA 1
ATOM 1642 C C . THR A 1 209 ? 1.521 -21.797 1.888 1 96.81 209 THR A C 1
ATOM 1644 O O . THR A 1 209 ? 1.9 -22.625 1.058 1 96.81 209 THR A O 1
ATOM 1647 N N . PHE A 1 210 ? 2.076 -20.672 2.006 1 98.12 210 PHE A N 1
ATOM 1648 C CA . PHE A 1 210 ? 3.281 -20.312 1.265 1 98.12 210 PHE A CA 1
ATOM 1649 C C . PHE A 1 210 ? 4.531 -20.75 2.023 1 98.12 210 PHE A C 1
ATOM 1651 O O . PHE A 1 210 ? 5.102 -19.953 2.785 1 98.12 210 PHE A O 1
ATOM 1658 N N . ASN A 1 211 ? 5.023 -21.844 1.742 1 96.25 211 ASN A N 1
ATOM 1659 C CA . ASN A 1 211 ? 6.066 -22.438 2.574 1 96.25 211 ASN A CA 1
ATOM 1660 C C . ASN A 1 211 ? 7.445 -22.281 1.941 1 96.25 211 ASN A C 1
ATOM 1662 O O . ASN A 1 211 ? 8.453 -22.641 2.545 1 96.25 211 ASN A O 1
ATOM 1666 N N . GLN A 1 212 ? 7.512 -21.797 0.74 1 98.38 212 GLN A N 1
ATOM 1667 C CA . GLN A 1 212 ? 8.758 -21.453 0.061 1 98.38 212 GLN A CA 1
ATOM 1668 C C . GLN A 1 212 ? 8.812 -19.969 -0.282 1 98.38 212 GLN A C 1
ATOM 1670 O O . GLN A 1 212 ? 7.789 -19.359 -0.618 1 98.38 212 GLN A O 1
ATOM 1675 N N . THR A 1 213 ? 9.992 -19.391 -0.165 1 98.75 213 THR A N 1
ATOM 1676 C CA . THR A 1 213 ? 10.148 -17.969 -0.452 1 98.75 213 THR A CA 1
ATOM 1677 C C . THR A 1 213 ? 11.43 -17.703 -1.238 1 98.75 213 THR A C 1
ATOM 1679 O O . THR A 1 213 ? 12.477 -18.297 -0.934 1 98.75 213 THR A O 1
ATOM 1682 N N . LEU A 1 214 ? 11.336 -17.016 -2.273 1 98.88 214 LEU A N 1
ATOM 1683 C CA . LEU A 1 214 ? 12.477 -16.453 -3.002 1 98.88 214 LEU A CA 1
ATOM 1684 C C . LEU A 1 214 ? 12.633 -14.969 -2.713 1 98.88 214 LEU A C 1
ATOM 1686 O O . LEU A 1 214 ? 11.695 -14.195 -2.898 1 98.88 214 LEU A O 1
ATOM 1690 N N . LEU A 1 215 ? 13.789 -14.578 -2.178 1 98.94 215 LEU A N 1
ATOM 1691 C CA . LEU A 1 215 ? 14.148 -13.18 -1.962 1 98.94 215 LEU A CA 1
ATOM 1692 C C . LEU A 1 215 ? 14.898 -12.617 -3.162 1 98.94 215 LEU A C 1
ATOM 1694 O O . LEU A 1 215 ? 16.016 -13.047 -3.457 1 98.94 215 LEU A O 1
ATOM 1698 N N . LEU A 1 216 ? 14.289 -11.688 -3.846 1 98.88 216 LEU A N 1
ATOM 1699 C CA . LEU A 1 216 ? 14.875 -11.062 -5.023 1 98.88 216 LEU A CA 1
ATOM 1700 C C . LEU A 1 216 ? 15.422 -9.68 -4.695 1 98.88 216 LEU A C 1
ATOM 1702 O O . LEU A 1 216 ? 14.711 -8.844 -4.129 1 98.88 216 LEU A O 1
ATOM 1706 N N . LYS A 1 217 ? 16.672 -9.477 -4.992 1 98.5 217 LYS A N 1
ATOM 1707 C CA . LYS A 1 217 ? 17.344 -8.211 -4.695 1 98.5 217 LYS A CA 1
ATOM 1708 C C . LYS A 1 217 ? 18.281 -7.809 -5.832 1 98.5 217 LYS A C 1
ATOM 1710 O O . LYS A 1 217 ? 19.141 -8.586 -6.242 1 98.5 217 LYS A O 1
ATOM 1715 N N . ASP A 1 218 ? 18.062 -6.645 -6.375 1 97.31 218 ASP A N 1
ATOM 1716 C CA . ASP A 1 218 ? 18.922 -6.07 -7.41 1 97.31 218 ASP A CA 1
ATOM 1717 C C . ASP A 1 218 ? 19.047 -7.02 -8.602 1 97.31 218 ASP A C 1
ATOM 1719 O O . ASP A 1 218 ? 20.156 -7.234 -9.109 1 97.31 218 ASP A O 1
ATOM 1723 N N . GLY A 1 219 ? 17.938 -7.648 -8.898 1 98.31 219 GLY A N 1
ATOM 1724 C CA . GLY A 1 219 ? 17.891 -8.492 -10.078 1 98.31 219 GLY A CA 1
ATOM 1725 C C . GLY A 1 219 ? 18.516 -9.852 -9.875 1 98.31 219 GLY A C 1
ATOM 1726 O O . GLY A 1 219 ? 18.703 -10.602 -10.836 1 98.31 219 GLY A O 1
ATOM 1727 N N . LYS A 1 220 ? 18.828 -10.164 -8.656 1 98.62 220 LYS A N 1
ATOM 1728 C CA . LYS A 1 220 ? 19.453 -11.445 -8.336 1 98.62 220 LYS A CA 1
ATOM 1729 C C . LYS A 1 220 ? 18.703 -12.156 -7.211 1 98.62 220 LYS A C 1
ATOM 1731 O O . LYS A 1 220 ? 18.047 -11.508 -6.395 1 98.62 220 LYS A O 1
ATOM 1736 N N . VAL A 1 221 ? 18.844 -13.461 -7.242 1 98.75 221 VAL A N 1
ATOM 1737 C CA . VAL A 1 221 ? 18.359 -14.219 -6.098 1 98.75 221 VAL A CA 1
ATOM 1738 C C . VAL A 1 221 ? 19.266 -14 -4.898 1 98.75 221 VAL A C 1
ATOM 1740 O O . VAL A 1 221 ? 20.422 -14.461 -4.891 1 98.75 221 VAL A O 1
ATOM 1743 N N . PHE A 1 222 ? 18.75 -13.305 -3.955 1 98.75 222 PHE A N 1
ATOM 1744 C CA . PHE A 1 222 ? 19.516 -13.102 -2.727 1 98.75 222 PHE A CA 1
ATOM 1745 C C . PHE A 1 222 ? 19.578 -14.383 -1.909 1 98.75 222 PHE A C 1
ATOM 1747 O O . PHE A 1 222 ? 20.656 -14.766 -1.436 1 98.75 222 PHE A O 1
ATOM 1754 N N . ALA A 1 223 ? 18.453 -15.016 -1.759 1 98.62 223 ALA A N 1
ATOM 1755 C CA . ALA A 1 223 ? 18.312 -16.297 -1.086 1 98.62 223 ALA A CA 1
ATOM 1756 C C . ALA A 1 223 ? 16.969 -16.953 -1.422 1 98.62 223 ALA A C 1
ATOM 1758 O O . ALA A 1 223 ? 16.031 -16.281 -1.836 1 98.62 223 ALA A O 1
ATOM 1759 N N . SER A 1 224 ? 16.906 -18.234 -1.271 1 98.5 224 SER A N 1
ATOM 1760 C CA . SER A 1 224 ? 15.68 -18.984 -1.502 1 98.5 224 SER A CA 1
ATOM 1761 C C . SER A 1 224 ? 15.625 -20.234 -0.631 1 98.5 224 SER A C 1
ATOM 1763 O O . SER A 1 224 ? 16.656 -20.859 -0.356 1 98.5 224 SER A O 1
ATOM 1765 N N . GLY A 1 225 ? 14.469 -20.562 -0.176 1 97.94 225 GLY A N 1
ATOM 1766 C CA . GLY A 1 225 ? 14.289 -21.719 0.686 1 97.94 225 GLY A CA 1
ATOM 1767 C C . GLY A 1 225 ? 12.984 -21.703 1.456 1 97.94 225 GLY A C 1
ATOM 1768 O O . GLY A 1 225 ? 12.008 -21.094 1.013 1 97.94 225 GLY A O 1
ATOM 1769 N N . SER A 1 226 ? 12.977 -22.391 2.549 1 98 226 SER A N 1
ATOM 1770 C CA . SER A 1 226 ? 11.766 -22.422 3.363 1 98 226 SER A CA 1
ATOM 1771 C C . SER A 1 226 ? 11.391 -21.031 3.84 1 98 226 SER A C 1
ATOM 1773 O O . SER A 1 226 ? 12.258 -20.219 4.188 1 98 226 SER A O 1
ATOM 1775 N N . THR A 1 227 ? 10.133 -20.781 3.84 1 98.5 227 THR A N 1
ATOM 1776 C CA . THR A 1 227 ? 9.641 -19.453 4.211 1 98.5 227 THR A CA 1
ATOM 1777 C C . THR A 1 227 ? 10.094 -19.078 5.621 1 98.5 227 THR A C 1
ATOM 1779 O O . THR A 1 227 ? 10.531 -17.953 5.863 1 98.5 227 THR A O 1
ATOM 1782 N N . THR A 1 228 ? 10.086 -19.969 6.535 1 97.56 228 THR A N 1
ATOM 1783 C CA . THR A 1 228 ? 10.461 -19.688 7.918 1 97.56 228 THR A CA 1
ATOM 1784 C C . THR A 1 228 ? 11.93 -19.297 8.016 1 97.56 228 THR A C 1
ATOM 1786 O O . THR A 1 228 ? 12.305 -18.469 8.836 1 97.56 228 THR A O 1
ATOM 1789 N N . ASP A 1 229 ? 12.75 -19.859 7.137 1 98.12 229 ASP A N 1
ATOM 1790 C CA . ASP A 1 229 ? 14.172 -19.531 7.125 1 98.12 229 ASP A CA 1
ATOM 1791 C C . ASP A 1 229 ? 14.422 -18.188 6.441 1 98.12 229 ASP A C 1
ATOM 1793 O O . ASP A 1 229 ? 15.266 -17.406 6.887 1 98.12 229 ASP A O 1
ATOM 1797 N N . MET A 1 230 ? 13.711 -17.969 5.395 1 98.75 230 MET A N 1
ATOM 1798 C CA . MET A 1 230 ? 13.914 -16.766 4.605 1 98.75 230 MET A CA 1
ATOM 1799 C C . MET A 1 230 ? 13.344 -15.547 5.316 1 98.75 230 MET A C 1
ATOM 1801 O O . MET A 1 230 ? 13.891 -14.445 5.207 1 98.75 230 MET A O 1
ATOM 1805 N N . ILE A 1 231 ? 12.195 -15.797 6.023 1 98.75 231 ILE A N 1
ATOM 1806 C CA . ILE A 1 231 ? 11.508 -14.727 6.738 1 98.75 231 ILE A CA 1
ATOM 1807 C C . ILE A 1 231 ? 11.875 -14.781 8.219 1 98.75 231 ILE A C 1
ATOM 1809 O O . ILE A 1 231 ? 11.078 -15.242 9.047 1 98.75 231 ILE A O 1
ATOM 1813 N N . SER A 1 232 ? 13.062 -14.297 8.469 1 98.62 232 SER A N 1
ATOM 1814 C CA . SER A 1 232 ? 13.625 -14.242 9.82 1 98.62 232 SER A CA 1
ATOM 1815 C C . SER A 1 232 ? 14.367 -12.93 10.047 1 98.62 232 SER A C 1
ATOM 1817 O O . SER A 1 232 ? 14.734 -12.234 9.094 1 98.62 232 SER A O 1
ATOM 1819 N N . SER A 1 233 ? 14.547 -12.625 11.367 1 98.31 233 SER A N 1
ATOM 1820 C CA . SER A 1 233 ? 15.203 -11.367 11.711 1 98.31 233 SER A CA 1
ATOM 1821 C C . SER A 1 233 ? 16.594 -11.273 11.078 1 98.31 233 SER A C 1
ATOM 1823 O O . SER A 1 233 ? 16.938 -10.258 10.477 1 98.31 233 SER A O 1
ATOM 1825 N N . GLY A 1 234 ? 17.359 -12.328 11.211 1 98.44 234 GLY A N 1
ATOM 1826 C CA . GLY A 1 234 ? 18.703 -12.328 10.664 1 98.44 234 GLY A CA 1
ATOM 1827 C C . GLY A 1 234 ? 18.734 -12.219 9.156 1 98.44 234 GLY A C 1
ATOM 1828 O O . GLY A 1 234 ? 19.406 -11.344 8.609 1 98.44 234 GLY A O 1
ATOM 1829 N N . ARG A 1 235 ? 18 -13.062 8.43 1 98.69 235 ARG A N 1
ATOM 1830 C CA . ARG A 1 235 ? 17.969 -13.117 6.969 1 98.69 235 ARG A CA 1
ATOM 1831 C C . ARG A 1 235 ? 17.469 -11.797 6.383 1 98.69 235 ARG A C 1
ATOM 1833 O O . ARG A 1 235 ? 18.062 -11.266 5.445 1 98.69 235 ARG A O 1
ATOM 1840 N N . LEU A 1 236 ? 16.438 -11.258 6.98 1 98.69 236 LEU A N 1
ATOM 1841 C CA . LEU A 1 236 ? 15.859 -10.031 6.438 1 98.69 236 LEU A CA 1
ATOM 1842 C C . LEU A 1 236 ? 16.719 -8.828 6.801 1 98.69 236 LEU A C 1
ATOM 1844 O O . LEU A 1 236 ? 16.766 -7.848 6.047 1 98.69 236 LEU A O 1
ATOM 1848 N N . SER A 1 237 ? 17.406 -8.852 7.969 1 98.75 237 SER A N 1
ATOM 1849 C CA . SER A 1 237 ? 18.359 -7.789 8.258 1 98.75 237 SER A CA 1
ATOM 1850 C C . SER A 1 237 ? 19.469 -7.727 7.203 1 98.75 237 SER A C 1
ATOM 1852 O O . SER A 1 237 ? 19.844 -6.645 6.758 1 98.75 237 SER A O 1
ATOM 1854 N N . GLU A 1 238 ? 19.938 -8.898 6.805 1 98.69 238 GLU A N 1
ATOM 1855 C CA . GLU A 1 238 ? 20.922 -8.969 5.727 1 98.69 238 GLU A CA 1
ATOM 1856 C C . GLU A 1 238 ? 20.328 -8.516 4.402 1 98.69 238 GLU A C 1
ATOM 1858 O O . GLU A 1 238 ? 20.953 -7.762 3.654 1 98.69 238 GLU A O 1
ATOM 1863 N N . PHE A 1 239 ? 19.188 -8.914 4.129 1 98.75 239 PHE A N 1
ATOM 1864 C CA . PHE A 1 239 ? 18.484 -8.617 2.887 1 98.75 239 PHE A CA 1
ATOM 1865 C C . PHE A 1 239 ? 18.234 -7.121 2.746 1 98.75 239 PHE A C 1
ATOM 1867 O O . PHE A 1 239 ? 18.484 -6.543 1.686 1 98.75 239 PHE A O 1
ATOM 1874 N N . PHE A 1 240 ? 17.75 -6.5 3.863 1 98.25 240 PHE A N 1
ATOM 1875 C CA . PHE A 1 240 ? 17.406 -5.082 3.838 1 98.25 240 PHE A CA 1
ATOM 1876 C C . PHE A 1 240 ? 18.656 -4.223 4.023 1 98.25 240 PHE A C 1
ATOM 1878 O O . PHE A 1 240 ? 18.672 -3.055 3.629 1 98.25 240 PHE A O 1
ATOM 1885 N N . GLY A 1 241 ? 19.703 -4.758 4.688 1 97.75 241 GLY A N 1
ATOM 1886 C CA . GLY A 1 241 ? 20.891 -3.977 4.996 1 97.75 241 GLY A CA 1
ATOM 1887 C C . GLY A 1 241 ? 20.734 -3.131 6.246 1 97.75 241 GLY A C 1
ATOM 1888 O O . GLY A 1 241 ? 21.531 -2.219 6.484 1 97.75 241 GLY A O 1
ATOM 1889 N N . ILE A 1 242 ? 19.672 -3.314 6.984 1 96.75 242 ILE A N 1
ATOM 1890 C CA . ILE A 1 242 ? 19.438 -2.67 8.266 1 96.75 242 ILE A CA 1
ATOM 1891 C C . ILE A 1 242 ? 18.891 -3.691 9.266 1 96.75 242 ILE A C 1
ATOM 1893 O O . ILE A 1 242 ? 18.234 -4.664 8.867 1 96.75 242 ILE A O 1
ATOM 1897 N N . PRO A 1 243 ? 19.125 -3.484 10.547 1 97.5 243 PRO A N 1
ATOM 1898 C CA . PRO A 1 243 ? 18.562 -4.422 11.523 1 97.5 243 PRO A CA 1
ATOM 1899 C C . PRO A 1 243 ? 17.031 -4.379 11.586 1 97.5 243 PRO A C 1
ATOM 1901 O O . PRO A 1 243 ? 16.453 -3.297 11.68 1 97.5 243 PRO A O 1
ATOM 1904 N N . VAL A 1 244 ? 16.453 -5.516 11.5 1 97.81 244 VAL A N 1
ATOM 1905 C CA . VAL A 1 244 ? 15 -5.625 11.633 1 97.81 244 VAL A CA 1
ATOM 1906 C C . VAL A 1 244 ? 14.656 -6.797 12.547 1 97.81 244 VAL A C 1
ATOM 1908 O O . VAL A 1 244 ? 15.5 -7.648 12.828 1 97.81 244 VAL A O 1
ATOM 1911 N N . ASN A 1 245 ? 13.508 -6.742 13.062 1 97.25 245 ASN A N 1
ATOM 1912 C CA . ASN A 1 245 ? 12.953 -7.824 13.867 1 97.25 245 ASN A CA 1
ATOM 1913 C C . ASN A 1 245 ? 11.727 -8.445 13.203 1 97.25 245 ASN A C 1
ATOM 1915 O O . ASN A 1 245 ? 10.82 -7.734 12.781 1 97.25 245 ASN A O 1
ATOM 1919 N N . VAL A 1 246 ? 11.781 -9.734 13.07 1 97.94 246 VAL A N 1
ATOM 1920 C CA . VAL A 1 246 ? 10.633 -10.484 12.578 1 97.94 246 VAL A CA 1
ATOM 1921 C C . VAL A 1 246 ? 10 -11.273 13.719 1 97.94 246 VAL A C 1
ATOM 1923 O O . VAL A 1 246 ? 10.688 -12.023 14.422 1 97.94 246 VAL A O 1
ATOM 1926 N N . MET A 1 247 ? 8.742 -11.078 13.891 1 95.69 247 MET A N 1
ATOM 1927 C CA . MET A 1 247 ? 7.98 -11.812 14.898 1 95.69 247 MET A CA 1
ATOM 1928 C C . MET A 1 247 ? 6.895 -12.664 14.242 1 95.69 247 MET A C 1
ATOM 1930 O O . MET A 1 247 ? 6.129 -12.172 13.414 1 95.69 247 MET A O 1
ATOM 1934 N N . TRP A 1 248 ? 6.914 -13.906 14.594 1 95.44 248 TRP A N 1
ATOM 1935 C CA . TRP A 1 248 ? 5.859 -14.797 14.109 1 95.44 248 TRP A CA 1
ATOM 1936 C C . TRP A 1 248 ? 4.75 -14.938 15.148 1 95.44 248 TRP A C 1
ATOM 1938 O O . TRP A 1 248 ? 5.016 -15.234 16.312 1 95.44 248 TRP A O 1
ATOM 1948 N N . ASN A 1 249 ? 3.602 -14.539 14.758 1 91.12 249 ASN A N 1
ATOM 1949 C CA . ASN A 1 249 ? 2.406 -14.68 15.578 1 91.12 249 ASN A CA 1
ATOM 1950 C C . ASN A 1 249 ? 1.328 -15.492 14.867 1 91.12 249 ASN A C 1
ATOM 1952 O O . ASN A 1 249 ? 0.834 -15.078 13.812 1 91.12 249 ASN A O 1
ATOM 1956 N N . GLN A 1 250 ? 0.939 -16.688 15.406 1 92.06 250 GLN A N 1
ATOM 1957 C CA . GLN A 1 250 ? -0.052 -17.594 14.82 1 92.06 250 GLN A CA 1
ATOM 1958 C C . GLN A 1 250 ? 0.271 -17.891 13.359 1 92.06 250 GLN A C 1
ATOM 1960 O O . GLN A 1 250 ? -0.598 -17.781 12.492 1 92.06 250 GLN A O 1
ATOM 1965 N N . ASN A 1 251 ? 1.52 -18.125 13.086 1 93.38 251 ASN A N 1
ATOM 1966 C CA . ASN A 1 251 ? 2.051 -18.547 11.797 1 93.38 251 ASN A CA 1
ATOM 1967 C C . ASN A 1 251 ? 2.018 -17.422 10.773 1 93.38 251 ASN A C 1
ATOM 1969 O O . ASN A 1 251 ? 2.002 -17.656 9.57 1 93.38 251 ASN A O 1
ATOM 1973 N N . ARG A 1 252 ? 1.929 -16.219 11.312 1 96.25 252 ARG A N 1
ATOM 1974 C CA . ARG A 1 252 ? 2.023 -15.023 10.477 1 96.25 252 ARG A CA 1
ATOM 1975 C C . ARG A 1 252 ? 3.217 -14.164 10.875 1 96.25 252 ARG A C 1
ATOM 1977 O O . ARG A 1 252 ? 3.479 -13.977 12.062 1 96.25 252 ARG A O 1
ATOM 1984 N N . PRO A 1 253 ? 3.957 -13.656 9.953 1 97.62 253 PRO A N 1
ATOM 1985 C CA . PRO A 1 253 ? 5.117 -12.828 10.289 1 97.62 253 PRO A CA 1
ATOM 1986 C C . PRO A 1 253 ? 4.777 -11.344 10.367 1 97.62 253 PRO A C 1
ATOM 1988 O O . PRO A 1 253 ? 3.928 -10.859 9.617 1 97.62 253 PRO A O 1
ATOM 1991 N N . LEU A 1 254 ? 5.379 -10.648 11.258 1 97.06 254 LEU A N 1
ATOM 1992 C CA . LEU A 1 254 ? 5.352 -9.195 11.406 1 97.06 254 LEU A CA 1
ATOM 1993 C C . LEU A 1 254 ? 6.758 -8.617 11.344 1 97.06 254 LEU A C 1
ATOM 1995 O O . LEU A 1 254 ? 7.711 -9.234 11.828 1 97.06 254 LEU A O 1
ATOM 1999 N N . LEU A 1 255 ? 6.879 -7.453 10.781 1 97.5 255 LEU A N 1
ATOM 2000 C CA . LEU A 1 255 ? 8.18 -6.84 10.547 1 97.5 255 LEU A CA 1
ATOM 2001 C C . LEU A 1 255 ? 8.273 -5.488 11.25 1 97.5 255 LEU A C 1
ATOM 2003 O O . LEU A 1 255 ? 7.336 -4.695 11.211 1 97.5 255 LEU A O 1
ATOM 2007 N N . SER A 1 256 ? 9.336 -5.258 11.977 1 96.12 256 SER A N 1
ATOM 2008 C CA . SER A 1 256 ? 9.602 -3.951 12.57 1 96.12 256 SER A CA 1
ATOM 2009 C C . SER A 1 256 ? 11.078 -3.584 12.445 1 96.12 256 SER A C 1
ATOM 2011 O O . SER A 1 256 ? 11.938 -4.465 12.375 1 96.12 256 SER A O 1
ATOM 2013 N N . ARG A 1 257 ? 11.352 -2.355 12.352 1 95 257 ARG A N 1
ATOM 2014 C CA . ARG A 1 257 ? 12.727 -1.863 12.359 1 95 257 ARG A CA 1
ATOM 2015 C C . ARG A 1 257 ? 13.312 -1.904 13.766 1 95 257 ARG A C 1
ATOM 2017 O O . ARG A 1 257 ? 12.609 -1.637 14.75 1 95 257 ARG A O 1
ATOM 2024 N N . VAL A 1 258 ? 14.523 -2.258 13.875 1 93.62 258 VAL A N 1
ATOM 2025 C CA . VAL A 1 258 ? 15.234 -2.215 15.148 1 93.62 258 VAL A CA 1
ATOM 2026 C C . VAL A 1 258 ? 16.062 -0.935 15.234 1 93.62 258 VAL A C 1
ATOM 2028 O O . VAL A 1 258 ? 16.859 -0.639 14.344 1 93.62 258 VAL A O 1
ATOM 2031 N N . PHE A 1 259 ? 15.75 -0.136 16.25 1 87.81 259 PHE A N 1
ATOM 2032 C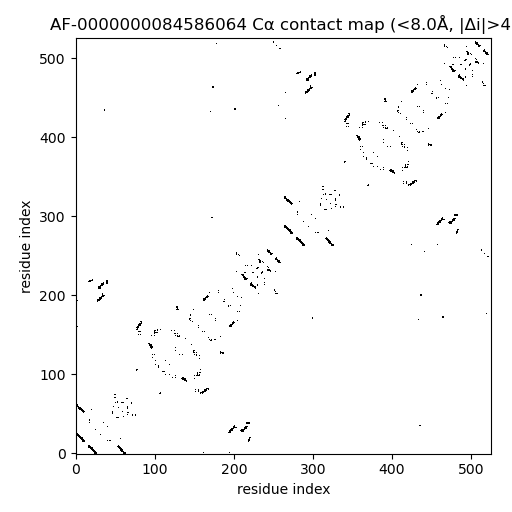 CA . PHE A 1 259 ? 16.5 1.104 16.453 1 87.81 259 PHE A CA 1
ATOM 2033 C C . PHE A 1 259 ? 17.547 0.939 17.531 1 87.81 259 PHE A C 1
ATOM 2035 O O . PHE A 1 259 ? 17.312 0.262 18.531 1 87.81 259 PHE A O 1
ATOM 2042 N N . GLU A 1 260 ? 18.766 1.241 17.266 1 75.69 260 GLU A N 1
ATOM 2043 C CA . GLU A 1 260 ? 19.812 1.184 18.281 1 75.69 260 GLU A CA 1
ATOM 2044 C C . GLU A 1 260 ? 19.578 2.221 19.375 1 75.69 260 GLU A C 1
ATOM 2046 O O . GLU A 1 260 ? 19.188 3.355 19.094 1 75.69 260 GLU A O 1
ATOM 2051 N N . ALA A 1 261 ? 19.344 1.741 20.656 1 58.06 261 ALA A N 1
ATOM 2052 C CA . ALA A 1 261 ? 19.266 2.621 21.812 1 58.06 261 ALA A CA 1
ATOM 2053 C C . ALA A 1 261 ? 20.469 3.555 21.891 1 58.06 261 ALA A C 1
ATOM 2055 O O . ALA A 1 261 ? 21.578 3.172 21.516 1 58.06 261 ALA A O 1
ATOM 2056 N N . HIS A 1 262 ? 20.422 4.84 21.531 1 42.16 262 HIS A N 1
ATOM 2057 C CA . HIS A 1 262 ? 21.562 5.676 21.875 1 42.16 262 HIS A CA 1
ATOM 2058 C C . HIS A 1 262 ? 22.047 5.383 23.297 1 42.16 262 HIS A C 1
ATOM 2060 O O . HIS A 1 262 ? 21.266 5.457 24.25 1 42.16 262 HIS A O 1
ATOM 2066 N N . LYS A 1 263 ? 23.125 4.828 23.578 1 29.22 263 LYS A N 1
ATOM 2067 C CA . LYS A 1 263 ? 23.781 4.906 24.875 1 29.22 263 LYS A CA 1
ATOM 2068 C C . LYS A 1 263 ? 24.078 6.355 25.25 1 29.22 263 LYS A C 1
ATOM 2070 O O . LYS A 1 263 ? 24.5 7.152 24.422 1 29.22 263 LYS A O 1
ATOM 2075 N N . MET B 1 1 ? -5.285 27.797 18.125 1 87 1 MET B N 1
ATOM 2076 C CA . MET B 1 1 ? -6.059 26.672 17.609 1 87 1 MET B CA 1
ATOM 2077 C C . MET B 1 1 ? -5.863 26.5 16.109 1 87 1 MET B C 1
ATOM 2079 O O . MET B 1 1 ? -5.91 27.484 15.367 1 87 1 MET B O 1
ATOM 2083 N N . ILE B 1 2 ? -5.539 25.297 15.688 1 92.75 2 ILE B N 1
ATOM 2084 C CA . ILE B 1 2 ? -5.211 25.031 14.289 1 92.75 2 ILE B CA 1
ATOM 2085 C C . ILE B 1 2 ? -6.461 24.562 13.547 1 92.75 2 ILE B C 1
ATOM 2087 O O . ILE B 1 2 ? -6.75 25.031 12.445 1 92.75 2 ILE B O 1
ATOM 2091 N N . VAL B 1 3 ? -7.23 23.703 14.109 1 95.69 3 VAL B N 1
ATOM 2092 C CA . VAL B 1 3 ? -8.445 23.172 13.523 1 95.69 3 VAL B CA 1
ATOM 2093 C C . VAL B 1 3 ? -9.539 23.078 14.586 1 95.69 3 VAL B C 1
ATOM 2095 O O . VAL B 1 3 ? -9.273 22.656 15.719 1 95.69 3 VAL B O 1
ATOM 2098 N N . GLU B 1 4 ? -10.719 23.469 14.219 1 96.25 4 GLU B N 1
ATOM 2099 C CA . GLU B 1 4 ? -11.891 23.328 15.078 1 96.25 4 GLU B CA 1
ATOM 2100 C C . GLU B 1 4 ? -13.117 22.891 14.273 1 96.25 4 GLU B C 1
ATOM 2102 O O . GLU B 1 4 ? -13.609 23.656 13.43 1 96.25 4 GLU B O 1
ATOM 2107 N N . LEU B 1 5 ? -13.531 21.75 14.5 1 97.12 5 LEU B N 1
ATOM 2108 C CA . LEU B 1 5 ? -14.773 21.234 13.961 1 97.12 5 LEU B CA 1
ATOM 2109 C C . LEU B 1 5 ? -15.812 21.031 15.062 1 97.12 5 LEU B C 1
ATOM 2111 O O . LEU B 1 5 ? -15.523 20.391 16.078 1 97.12 5 LEU B O 1
ATOM 2115 N N . GLU B 1 6 ? -16.922 21.594 14.906 1 97.31 6 GLU B N 1
ATOM 2116 C CA . GLU B 1 6 ? -18.047 21.422 15.82 1 97.31 6 GLU B CA 1
ATOM 2117 C C . GLU B 1 6 ? -19.281 20.891 15.102 1 97.31 6 GLU B C 1
ATOM 2119 O O . GLU B 1 6 ? -19.953 21.625 14.383 1 97.31 6 GLU B O 1
ATOM 2124 N N . LYS B 1 7 ? -19.594 19.609 15.312 1 98.06 7 LYS B N 1
ATOM 2125 C CA . LYS B 1 7 ? -20.734 18.922 14.734 1 98.06 7 LYS B CA 1
ATOM 2126 C C . LYS B 1 7 ? -20.812 19.109 13.227 1 98.06 7 LYS B C 1
ATOM 2128 O O . LYS B 1 7 ? -21.859 19.453 12.688 1 98.06 7 LYS B O 1
ATOM 2133 N N . VAL B 1 8 ? -19.703 18.984 12.586 1 97.44 8 VAL B N 1
ATOM 2134 C CA . VAL B 1 8 ? -19.594 19.234 11.148 1 97.44 8 VAL B CA 1
ATOM 2135 C C . VAL B 1 8 ? -20.109 18.031 10.367 1 97.44 8 VAL B C 1
ATOM 2137 O O . VAL B 1 8 ? -19.766 16.891 10.672 1 97.44 8 VAL B O 1
ATOM 2140 N N . SER B 1 9 ? -20.984 18.281 9.445 1 98.19 9 SER B N 1
ATOM 2141 C CA . SER B 1 9 ? -21.5 17.266 8.547 1 98.19 9 SER B CA 1
ATOM 2142 C C . SER B 1 9 ? -21.375 17.688 7.09 1 98.19 9 SER B C 1
ATOM 2144 O O . SER B 1 9 ? -21.359 18.875 6.781 1 98.19 9 SER B O 1
ATOM 2146 N N . LEU B 1 10 ? -21.203 16.75 6.227 1 97.25 10 LEU B N 1
ATOM 2147 C CA . LEU B 1 10 ? -21.078 16.984 4.793 1 97.25 10 LEU B CA 1
ATOM 2148 C C . LEU B 1 10 ? -21.969 16.031 4.004 1 97.25 10 LEU B C 1
ATOM 2150 O O . LEU B 1 10 ? -21.859 14.82 4.133 1 97.25 10 LEU B O 1
ATOM 2154 N N . LYS B 1 11 ? -22.828 16.594 3.277 1 96.69 11 LYS B N 1
ATOM 2155 C CA . LYS B 1 11 ? -23.719 15.844 2.389 1 96.69 11 LYS B CA 1
ATOM 2156 C C . LYS B 1 11 ? -23.297 16.016 0.929 1 96.69 11 LYS B C 1
ATOM 2158 O O . LYS B 1 11 ? -22.969 17.125 0.501 1 96.69 11 LYS B O 1
ATOM 2163 N N . ARG B 1 12 ? -23.188 14.914 0.172 1 92.5 12 ARG B N 1
ATOM 2164 C CA . ARG B 1 12 ? -22.906 14.93 -1.258 1 92.5 12 ARG B CA 1
ATOM 2165 C C . ARG B 1 12 ? -23.844 14.008 -2.021 1 92.5 12 ARG B C 1
ATOM 2167 O O . ARG B 1 12 ? -24 12.836 -1.671 1 92.5 12 ARG B O 1
ATOM 2174 N N . GLY B 1 13 ? -24.406 14.484 -3.131 1 90.88 13 GLY B N 1
ATOM 2175 C CA . GLY B 1 13 ? -25.312 13.688 -3.936 1 90.88 13 GLY B CA 1
ATOM 2176 C C . GLY B 1 13 ? -26.422 13.055 -3.121 1 90.88 13 GLY B C 1
ATOM 2177 O O . GLY B 1 13 ? -26.781 11.891 -3.34 1 90.88 13 GLY B O 1
ATOM 2178 N N . GLY B 1 14 ? -26.781 13.68 -2.051 1 91.56 14 GLY B N 1
ATOM 2179 C CA . GLY B 1 14 ? -27.891 13.203 -1.238 1 91.56 14 GLY B CA 1
ATOM 2180 C C . GLY B 1 14 ? -27.453 12.273 -0.121 1 91.56 14 GLY B C 1
ATOM 2181 O O . GLY B 1 14 ? -28.266 11.875 0.719 1 91.56 14 GLY B O 1
ATOM 2182 N N . ASN B 1 15 ? -26.25 11.898 -0.096 1 94.75 15 ASN B N 1
ATOM 2183 C CA . ASN B 1 15 ? -25.75 10.984 0.927 1 94.75 15 ASN B CA 1
ATOM 2184 C C . ASN B 1 15 ? -24.859 11.711 1.933 1 94.75 15 ASN B C 1
ATOM 2186 O O . ASN B 1 15 ? -24.078 12.586 1.558 1 94.75 15 ASN B O 1
ATOM 2190 N N . TRP B 1 16 ? -25.047 11.383 3.18 1 96.62 16 TRP B N 1
ATOM 2191 C CA . TRP B 1 16 ? -24.172 11.914 4.215 1 96.62 16 TRP B CA 1
ATOM 2192 C C . TRP B 1 16 ? -22.812 11.219 4.18 1 96.62 16 TRP B C 1
ATOM 2194 O O . TRP B 1 16 ? -22.719 10.016 4.438 1 96.62 16 TRP B O 1
ATOM 2204 N N . ILE B 1 17 ? -21.828 12.008 3.873 1 97.81 17 ILE B N 1
ATOM 2205 C CA . ILE B 1 17 ? -20.469 11.477 3.775 1 97.81 17 ILE B CA 1
ATOM 2206 C C . ILE B 1 17 ? -19.766 11.57 5.133 1 97.81 17 ILE B C 1
ATOM 2208 O O . ILE B 1 17 ? -19.062 10.648 5.543 1 97.81 17 ILE B O 1
ATOM 2212 N N . LEU B 1 18 ? -19.953 12.68 5.746 1 98.62 18 LEU B N 1
ATOM 2213 C CA . LEU B 1 18 ? -19.5 12.938 7.109 1 98.62 18 LEU B CA 1
ATOM 2214 C C . LEU B 1 18 ? -20.656 13.383 7.992 1 98.62 18 LEU B C 1
ATOM 2216 O O . LEU B 1 18 ? -21.547 14.109 7.543 1 98.62 18 LEU B O 1
ATOM 2220 N N . GLN B 1 19 ? -20.578 12.93 9.234 1 98.56 19 GLN B N 1
ATOM 2221 C CA . GLN B 1 19 ? -21.719 13.25 10.094 1 98.56 19 GLN B CA 1
ATOM 2222 C C . GLN B 1 19 ? -21.25 13.617 11.5 1 98.56 19 GLN B C 1
ATOM 2224 O O . GLN B 1 19 ? -20.609 12.812 12.18 1 98.56 19 GLN B O 1
ATOM 2229 N N . ASP B 1 20 ? -21.547 14.828 11.922 1 98.25 20 ASP B N 1
ATOM 2230 C CA . ASP B 1 20 ? -21.453 15.305 13.297 1 98.25 20 ASP B CA 1
ATOM 2231 C C . ASP B 1 20 ? -20.031 15.164 13.836 1 98.25 20 ASP B C 1
ATOM 2233 O O . ASP B 1 20 ? -19.828 14.633 14.93 1 98.25 20 ASP B O 1
ATOM 2237 N N . LEU B 1 21 ? -19.078 15.602 13.109 1 98.56 21 LEU B N 1
ATOM 2238 C CA . LEU B 1 21 ? -17.672 15.461 13.484 1 98.56 21 LEU B CA 1
ATOM 2239 C C . LEU B 1 21 ? -17.25 16.562 14.445 1 98.56 21 LEU B C 1
ATOM 2241 O O . LEU B 1 21 ? -17.469 17.75 14.18 1 98.56 21 LEU B O 1
ATOM 2245 N N . ASP B 1 22 ? -16.719 16.219 15.523 1 98.44 22 ASP B N 1
ATOM 2246 C CA . ASP B 1 22 ? -16.016 17.109 16.438 1 98.44 22 ASP B CA 1
ATOM 2247 C C . ASP B 1 22 ? -14.516 16.812 16.438 1 98.44 22 ASP B C 1
ATOM 2249 O O . ASP B 1 22 ? -14.109 15.648 16.578 1 98.44 22 ASP B O 1
ATOM 2253 N N . TRP B 1 23 ? -13.742 17.812 16.234 1 98.06 23 TRP B N 1
ATOM 2254 C CA . TRP B 1 23 ? -12.297 17.641 16.203 1 98.06 23 TRP B CA 1
ATOM 2255 C C . TRP B 1 23 ? -11.586 18.953 16.516 1 98.06 23 TRP B C 1
ATOM 2257 O O . TRP B 1 23 ? -11.875 19.984 15.898 1 98.06 23 TRP B O 1
ATOM 2267 N N . LYS B 1 24 ? -10.719 18.953 17.469 1 97.5 24 LYS B N 1
ATOM 2268 C CA . LYS B 1 24 ? -9.93 20.125 17.828 1 97.5 24 LYS B CA 1
ATOM 2269 C C . LYS B 1 24 ? -8.438 19.812 17.812 1 97.5 24 LYS B C 1
ATOM 2271 O O . LYS B 1 24 ? -8 18.812 18.391 1 97.5 24 LYS B O 1
ATOM 2276 N N . ILE B 1 25 ? -7.707 20.594 17.109 1 97.56 25 ILE B N 1
ATOM 2277 C CA . ILE B 1 25 ? -6.258 20.453 17.047 1 97.56 25 ILE B CA 1
ATOM 2278 C C . ILE B 1 25 ? -5.594 21.734 17.516 1 97.56 25 ILE B C 1
ATOM 2280 O O . ILE B 1 25 ? -5.875 22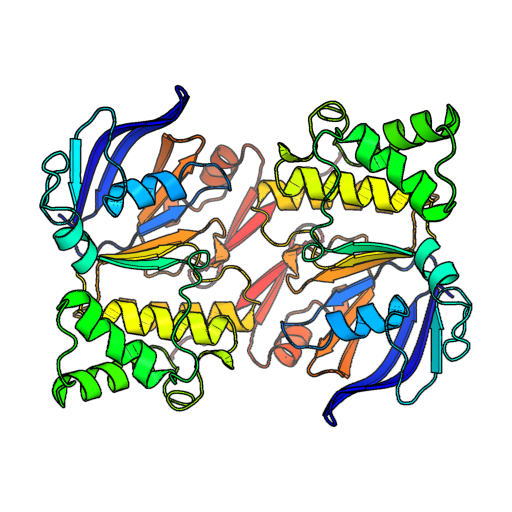.812 17 1 97.56 25 ILE B O 1
ATOM 2284 N N . GLU B 1 26 ? -4.758 21.609 18.484 1 95.94 26 GLU B N 1
ATOM 2285 C CA . GLU B 1 26 ? -3.975 22.75 18.953 1 95.94 26 GLU B CA 1
ATOM 2286 C C . GLU B 1 26 ? -2.602 22.797 18.281 1 95.94 26 GLU B C 1
ATOM 2288 O O . GLU B 1 26 ? -2.141 21.781 17.75 1 95.94 26 GLU B O 1
ATOM 2293 N N . LYS B 1 27 ? -2.027 23.969 18.359 1 93.31 27 LYS B N 1
ATOM 2294 C CA . LYS B 1 27 ? -0.68 24.094 17.812 1 93.31 27 LYS B CA 1
ATOM 2295 C C . LYS B 1 27 ? 0.285 23.125 18.484 1 93.31 27 LYS B C 1
ATOM 2297 O O . LYS B 1 27 ? 0.267 22.984 19.719 1 93.31 27 LYS B O 1
ATOM 2302 N N . GLY B 1 28 ? 1 22.406 17.688 1 88.31 28 GLY B N 1
ATOM 2303 C CA . GLY B 1 28 ? 2.023 21.516 18.219 1 88.31 28 GLY B CA 1
ATOM 2304 C C . GLY B 1 28 ? 1.521 20.109 18.469 1 88.31 28 GLY B C 1
ATOM 2305 O O . GLY B 1 28 ? 2.314 19.203 18.719 1 88.31 28 GLY B O 1
ATOM 2306 N N . GLN B 1 29 ? 0.196 19.938 18.453 1 94 29 GLN B N 1
ATOM 2307 C CA . GLN B 1 29 ? -0.365 18.594 18.547 1 94 29 GLN B CA 1
ATOM 2308 C C . GLN B 1 29 ? -0.349 17.891 17.203 1 94 29 GLN B C 1
ATOM 2310 O O . GLN B 1 29 ? -1.083 18.266 16.281 1 94 29 GLN B O 1
ATOM 2315 N N . ASN B 1 30 ? 0.486 16.891 17.125 1 97.88 30 ASN B N 1
ATOM 2316 C CA . ASN B 1 30 ? 0.527 16.109 15.898 1 97.88 30 ASN B CA 1
ATOM 2317 C C . ASN B 1 30 ? -0.475 14.961 15.93 1 97.88 30 ASN B C 1
ATOM 2319 O O . ASN B 1 30 ? -0.52 14.195 16.891 1 97.88 30 ASN B O 1
ATOM 2323 N N . TRP B 1 31 ? -1.287 14.859 14.898 1 98.62 31 TRP B N 1
ATOM 2324 C CA . TRP B 1 31 ? -2.416 13.938 14.883 1 98.62 31 TRP B CA 1
ATOM 2325 C C . TRP B 1 31 ? -2.23 12.867 13.805 1 98.62 31 TRP B C 1
ATOM 2327 O O . TRP B 1 31 ? -1.692 13.148 12.734 1 98.62 31 TRP B O 1
ATOM 2337 N N . VAL B 1 32 ? -2.672 11.711 14.148 1 98.81 32 VAL B N 1
ATOM 2338 C CA . VAL B 1 32 ? -2.967 10.703 13.141 1 98.81 32 VAL B CA 1
ATOM 2339 C C . VAL B 1 32 ? -4.457 10.711 12.812 1 98.81 32 VAL B C 1
ATOM 2341 O O . VAL B 1 32 ? -5.297 10.727 13.719 1 98.81 32 VAL B O 1
ATOM 2344 N N . LEU B 1 33 ? -4.777 10.898 11.609 1 98.88 33 LEU B N 1
ATOM 2345 C CA . LEU B 1 33 ? -6.109 10.578 11.109 1 98.88 33 LEU B CA 1
ATOM 2346 C C . LEU B 1 33 ? -6.148 9.172 10.523 1 98.88 33 LEU B C 1
ATOM 2348 O O . LEU B 1 33 ? -5.637 8.93 9.43 1 98.88 33 LEU B O 1
ATOM 2352 N N . PHE B 1 34 ? -6.73 8.234 11.289 1 98.88 34 PHE B N 1
ATOM 2353 C CA . PHE B 1 34 ? -6.746 6.828 10.922 1 98.88 34 PHE B CA 1
ATOM 2354 C C . PHE B 1 34 ? -8.141 6.395 10.492 1 98.88 34 PHE B C 1
ATOM 2356 O O . PHE B 1 34 ? -9.133 6.766 11.125 1 98.88 34 PHE B O 1
ATOM 2363 N N . GLY B 1 35 ? -8.219 5.68 9.477 1 98.5 35 GLY B N 1
ATOM 2364 C CA . GLY B 1 35 ? -9.461 5.117 8.953 1 98.5 35 GLY B CA 1
ATOM 2365 C C . GLY B 1 35 ? -9.25 4.195 7.773 1 98.5 35 GLY B C 1
ATOM 2366 O O . GLY B 1 35 ? -8.234 4.297 7.074 1 98.5 35 GLY B O 1
ATOM 2367 N N . LEU B 1 36 ? -10.195 3.365 7.574 1 97.94 36 LEU B N 1
ATOM 2368 C CA . LEU B 1 36 ? -10.133 2.443 6.445 1 97.94 36 LEU B CA 1
ATOM 2369 C C . LEU B 1 36 ? -10.555 3.137 5.152 1 97.94 36 LEU B C 1
ATOM 2371 O O . LEU B 1 36 ? -10.93 4.312 5.168 1 97.94 36 LEU B O 1
ATOM 2375 N N . ASN B 1 37 ? -10.328 2.43 4.074 1 95.62 37 ASN B N 1
ATOM 2376 C CA . ASN B 1 37 ? -10.781 2.984 2.801 1 95.62 37 ASN B CA 1
ATOM 2377 C C . ASN B 1 37 ? -12.281 3.258 2.811 1 95.62 37 ASN B C 1
ATOM 2379 O O . ASN B 1 37 ? -13.062 2.434 3.287 1 95.62 37 ASN B O 1
ATOM 2383 N N . GLY B 1 38 ? -12.68 4.41 2.41 1 95 38 GLY B N 1
ATOM 2384 C CA . GLY B 1 38 ? -14.086 4.777 2.354 1 95 38 GLY B CA 1
ATOM 2385 C C . GLY B 1 38 ? -14.609 5.352 3.656 1 95 38 GLY B C 1
ATOM 2386 O O . GLY B 1 38 ? -15.805 5.637 3.783 1 95 38 GLY B O 1
ATOM 2387 N N . SER B 1 39 ? -13.742 5.578 4.586 1 97.75 39 SER B N 1
ATOM 2388 C CA . SER B 1 39 ? -14.188 5.996 5.91 1 97.75 39 SER B CA 1
ATOM 2389 C C . SER B 1 39 ? -14.555 7.477 5.93 1 97.75 39 SER B C 1
ATOM 2391 O O . SER B 1 39 ? -15.188 7.957 6.875 1 97.75 39 SER B O 1
ATOM 2393 N N . GLY B 1 40 ? -14.086 8.273 4.961 1 97.69 40 GLY B N 1
ATOM 2394 C CA . GLY B 1 40 ? -14.383 9.695 4.895 1 97.69 40 GLY B CA 1
ATOM 2395 C C . GLY B 1 40 ? -13.148 10.57 5.023 1 97.69 40 GLY B C 1
ATOM 2396 O O . GLY B 1 40 ? -13.258 11.797 5.055 1 97.69 40 GLY B O 1
ATOM 2397 N N . LYS B 1 41 ? -11.969 9.961 5.047 1 97.75 41 LYS B N 1
ATOM 2398 C CA . LYS B 1 41 ? -10.727 10.703 5.25 1 97.75 41 LYS B CA 1
ATOM 2399 C C . LYS B 1 41 ? -10.547 11.773 4.184 1 97.75 41 LYS B C 1
ATOM 2401 O O . LYS B 1 41 ? -10.297 12.938 4.504 1 97.75 41 LYS B O 1
ATOM 2406 N N . THR B 1 42 ? -10.711 11.398 2.895 1 95.12 42 THR B N 1
ATOM 2407 C CA . THR B 1 42 ? -10.508 12.312 1.775 1 95.12 42 THR B CA 1
ATOM 2408 C C . THR B 1 42 ? -11.508 13.469 1.836 1 95.12 42 THR B C 1
ATOM 2410 O O . THR B 1 42 ? -11.148 14.617 1.579 1 95.12 42 THR B O 1
ATOM 2413 N N . SER B 1 43 ? -12.727 13.195 2.17 1 96.81 43 SER B N 1
ATOM 2414 C CA . SER B 1 43 ? -13.742 14.234 2.305 1 96.81 43 SER B CA 1
ATOM 2415 C C . SER B 1 43 ? -13.406 15.195 3.443 1 96.81 43 SER B C 1
ATOM 2417 O O . SER B 1 43 ? -13.57 16.406 3.311 1 96.81 43 SER B O 1
ATOM 2419 N N . LEU B 1 44 ? -12.938 14.625 4.527 1 97.88 44 LEU B N 1
ATOM 2420 C CA . LEU B 1 44 ? -12.539 15.461 5.652 1 97.88 44 LEU B CA 1
ATOM 2421 C C . LEU B 1 44 ? -11.375 16.375 5.27 1 97.88 44 LEU B C 1
ATOM 2423 O O . LEU B 1 44 ? -11.375 17.562 5.605 1 97.88 44 LEU B O 1
ATOM 2427 N N . LEU B 1 45 ? -10.422 15.852 4.492 1 96.69 45 LEU B N 1
ATOM 2428 C CA . LEU B 1 45 ? -9.289 16.641 4.031 1 96.69 45 LEU B CA 1
ATOM 2429 C C . LEU B 1 45 ? -9.75 17.75 3.086 1 96.69 45 LEU B C 1
ATOM 2431 O O . LEU B 1 45 ? -9.195 18.844 3.1 1 96.69 45 LEU B O 1
ATOM 2435 N N . SER B 1 46 ? -10.711 17.438 2.303 1 94.12 46 SER B N 1
ATOM 2436 C CA . SER B 1 46 ? -11.273 18.453 1.414 1 94.12 46 SER B CA 1
ATOM 2437 C C . SER B 1 46 ? -11.875 19.609 2.205 1 94.12 46 SER B C 1
ATOM 2439 O O . SER B 1 46 ? -11.75 20.766 1.807 1 94.12 46 SER B O 1
ATOM 2441 N N . LEU B 1 47 ? -12.477 19.312 3.275 1 94.5 47 LEU B N 1
ATOM 2442 C CA . LEU B 1 47 ? -13.016 20.344 4.16 1 94.5 47 LEU B CA 1
ATOM 2443 C C . LEU B 1 47 ? -11.891 21.172 4.766 1 94.5 47 LEU B C 1
ATOM 2445 O O . LEU B 1 47 ? -11.922 22.391 4.719 1 94.5 47 LEU B O 1
ATOM 2449 N N . LEU B 1 48 ? -10.891 20.5 5.262 1 95 48 LEU B N 1
ATOM 2450 C CA . LEU B 1 48 ? -9.781 21.188 5.93 1 95 48 LEU B CA 1
ATOM 2451 C C . LEU B 1 48 ? -9.062 22.125 4.973 1 95 48 LEU B C 1
ATOM 2453 O O . LEU B 1 48 ? -8.602 23.188 5.379 1 95 48 LEU B O 1
ATOM 2457 N N . ASN B 1 49 ? -9.062 21.719 3.689 1 92.38 49 ASN B N 1
ATOM 2458 C CA . ASN B 1 49 ? -8.367 22.516 2.676 1 92.38 49 ASN B CA 1
ATOM 2459 C C . ASN B 1 49 ? -9.312 23.5 1.993 1 92.38 49 ASN B C 1
ATOM 2461 O O . ASN B 1 49 ? -8.93 24.172 1.032 1 92.38 49 ASN B O 1
ATOM 2465 N N . ALA B 1 50 ? -10.531 23.5 2.365 1 91.25 50 ALA B N 1
ATOM 2466 C CA . ALA B 1 50 ? -11.555 24.406 1.872 1 91.25 50 ALA B CA 1
ATOM 2467 C C . ALA B 1 50 ? -11.852 24.156 0.396 1 91.25 50 ALA B C 1
ATOM 2469 O O . ALA B 1 50 ? -12.141 25.094 -0.353 1 91.25 50 ALA B O 1
ATOM 2470 N N . TYR B 1 51 ? -11.617 22.969 -0.011 1 89.44 51 TYR B N 1
ATOM 2471 C CA . TYR B 1 51 ? -12.078 22.594 -1.343 1 89.44 51 TYR B CA 1
ATOM 2472 C C . TYR B 1 51 ? -13.594 22.422 -1.364 1 89.44 51 TYR B C 1
ATOM 2474 O O . TYR B 1 51 ? -14.227 22.531 -2.42 1 89.44 51 TYR B O 1
ATOM 2482 N N . THR B 1 52 ? -14.133 22.062 -0.245 1 90.69 52 THR B N 1
ATOM 2483 C CA . THR B 1 52 ? -15.57 21.969 -0.017 1 90.69 52 THR B CA 1
ATOM 2484 C C . THR B 1 52 ? -15.938 22.562 1.344 1 90.69 52 THR B C 1
ATOM 2486 O O . THR B 1 52 ? -15.055 22.891 2.139 1 90.69 52 THR B O 1
ATOM 2489 N N . PHE B 1 53 ? -17.234 22.75 1.56 1 91.19 53 PHE B N 1
ATOM 2490 C CA . PHE B 1 53 ? -17.688 23.375 2.799 1 91.19 53 PHE B CA 1
ATOM 2491 C C . PHE B 1 53 ? -18.719 22.484 3.49 1 91.19 53 PHE B C 1
ATOM 2493 O O . PHE B 1 53 ? -19.438 21.734 2.834 1 91.19 53 PHE B O 1
ATOM 2500 N N . PRO B 1 54 ? -18.812 22.625 4.785 1 94.62 54 PRO B N 1
ATOM 2501 C CA . PRO B 1 54 ? -19.75 21.781 5.52 1 94.62 54 PRO B CA 1
ATOM 2502 C C . PRO B 1 54 ? -21.203 22.078 5.16 1 94.62 54 PRO B C 1
ATOM 2504 O O . PRO B 1 54 ? -21.562 23.219 4.879 1 94.62 54 PRO B O 1
ATOM 2507 N N . THR B 1 55 ? -22 21 5.172 1 95.62 55 THR B N 1
ATOM 2508 C CA . THR B 1 55 ? -23.453 21.172 5.023 1 95.62 55 THR B CA 1
ATOM 2509 C C . THR B 1 55 ? -24.062 21.703 6.309 1 95.62 55 THR B C 1
ATOM 2511 O O . THR B 1 55 ? -24.922 22.594 6.27 1 95.62 55 THR B O 1
ATOM 2514 N N . THR B 1 56 ? -23.656 21.219 7.43 1 96.12 56 THR B N 1
ATOM 2515 C CA . THR B 1 56 ? -24.062 21.703 8.742 1 96.12 56 THR B CA 1
ATOM 2516 C C . THR B 1 56 ? -22.875 21.734 9.703 1 96.12 56 THR B C 1
ATOM 2518 O O . THR B 1 56 ? -21.844 21.125 9.43 1 96.12 56 THR B O 1
ATOM 2521 N N . GLY B 1 57 ? -23 22.469 10.75 1 95.94 57 GLY B N 1
ATOM 2522 C CA . GLY B 1 57 ? -21.938 22.578 11.742 1 95.94 57 GLY B CA 1
ATOM 2523 C C . GLY B 1 57 ? -21.016 23.75 11.5 1 95.94 57 GLY B C 1
ATOM 2524 O O . GLY B 1 57 ? -21.234 24.531 10.57 1 95.94 57 GLY B O 1
ATOM 2525 N N . ASN B 1 58 ? -20.047 23.906 12.414 1 94.12 58 ASN B N 1
ATOM 2526 C CA . ASN B 1 58 ? -19.094 25.016 12.328 1 94.12 58 ASN B CA 1
ATOM 2527 C C . ASN B 1 58 ? -17.656 24.516 12.219 1 94.12 58 ASN B C 1
ATOM 2529 O O . ASN B 1 58 ? -17.297 23.531 12.875 1 94.12 58 ASN B O 1
ATOM 2533 N N . MET B 1 59 ? -16.953 25.203 11.383 1 94 59 MET B N 1
ATOM 2534 C CA . MET B 1 59 ? -15.578 24.781 11.148 1 94 59 MET B CA 1
ATOM 2535 C C . MET B 1 59 ? -14.656 25.984 11.07 1 94 59 MET B C 1
ATOM 2537 O O . MET B 1 59 ? -15.016 27.016 10.492 1 94 59 MET B O 1
ATOM 2541 N N . ARG B 1 60 ? -13.523 25.875 11.719 1 92.88 60 ARG B N 1
ATOM 2542 C CA . ARG B 1 60 ? -12.453 26.859 11.656 1 92.88 60 ARG B CA 1
ATOM 2543 C C . ARG B 1 60 ? -11.102 26.203 11.43 1 92.88 60 ARG B C 1
ATOM 2545 O O . ARG B 1 60 ? -10.773 25.203 12.086 1 92.88 60 ARG B O 1
ATOM 2552 N N . VAL B 1 61 ? -10.398 26.719 10.516 1 93.75 61 VAL B N 1
ATOM 2553 C CA . VAL B 1 61 ? -9.039 26.25 10.234 1 93.75 61 VAL B CA 1
ATOM 2554 C C . VAL B 1 61 ? -8.086 27.438 10.188 1 93.75 61 VAL B C 1
ATOM 2556 O O . VAL B 1 61 ? -8.305 28.391 9.43 1 93.75 61 VAL B O 1
ATOM 2559 N N . LEU B 1 62 ? -7.102 27.375 11.031 1 93.38 62 LEU B N 1
ATOM 2560 C CA . LEU B 1 62 ? -6.109 28.453 11.117 1 93.38 62 LEU B CA 1
ATOM 2561 C C . LEU B 1 62 ? -6.781 29.797 11.281 1 93.38 62 LEU B C 1
ATOM 2563 O O . LEU B 1 62 ? -6.434 30.766 10.594 1 93.38 62 LEU B O 1
ATOM 2567 N N . GLY B 1 63 ? -7.773 29.75 12.07 1 88.19 63 GLY B N 1
ATOM 2568 C CA . GLY B 1 63 ? -8.453 30.984 12.438 1 88.19 63 GLY B CA 1
ATOM 2569 C C . GLY B 1 63 ? -9.484 31.422 11.414 1 88.19 63 GLY B C 1
ATOM 2570 O O . GLY B 1 63 ? -10.219 32.375 11.641 1 88.19 63 GLY B O 1
ATOM 2571 N N . MET B 1 64 ? -9.555 30.734 10.328 1 85.94 64 MET B N 1
ATOM 2572 C CA . MET B 1 64 ? -10.484 31.125 9.273 1 85.94 64 MET B CA 1
ATOM 2573 C C . MET B 1 64 ? -11.781 30.328 9.375 1 85.94 64 MET B C 1
ATOM 2575 O O . MET B 1 64 ? -11.758 29.094 9.484 1 85.94 64 MET B O 1
ATOM 2579 N N . GLU B 1 65 ? -12.82 31.078 9.406 1 81.12 65 GLU B N 1
ATOM 2580 C CA . GLU B 1 65 ? -14.141 30.453 9.484 1 81.12 65 GLU B CA 1
ATOM 2581 C C . GLU B 1 65 ? -14.734 30.219 8.102 1 81.12 65 GLU B C 1
ATOM 2583 O O . GLU B 1 65 ? -14.664 31.094 7.238 1 81.12 65 GLU B O 1
ATOM 2588 N N . PHE B 1 66 ? -15.141 29.016 7.906 1 70.88 66 PHE B N 1
ATOM 2589 C CA . PHE B 1 66 ? -15.617 28.625 6.586 1 70.88 66 PHE B CA 1
ATOM 2590 C C . PHE B 1 66 ? -17.031 29.125 6.348 1 70.88 66 PHE B C 1
ATOM 2592 O O . PHE B 1 66 ? -17.828 29.234 7.285 1 70.88 66 PHE B O 1
ATOM 2599 N N . GLY B 1 67 ? -17.484 29.516 5.082 1 60.91 67 GLY B N 1
ATOM 2600 C CA . GLY B 1 67 ? -18.703 30.156 4.609 1 60.91 67 GLY B CA 1
ATOM 2601 C C . GLY B 1 67 ? -18.453 31.516 3.971 1 60.91 67 GLY B C 1
ATOM 2602 O O . GLY B 1 67 ? -19.359 32.062 3.338 1 60.91 67 GLY B O 1
ATOM 2603 N N . LYS B 1 68 ? -17.219 32.031 4.219 1 58.88 68 LYS B N 1
ATOM 2604 C CA . LYS B 1 68 ? -16.891 33.219 3.477 1 58.88 68 LYS B CA 1
ATOM 2605 C C . LYS B 1 68 ? -15.828 32.969 2.412 1 58.88 68 LYS B C 1
ATOM 2607 O O . LYS B 1 68 ? -14.742 32.469 2.723 1 58.88 68 LYS B O 1
ATOM 2612 N N . THR B 1 69 ? -16.203 32.531 1.044 1 57.09 69 THR B N 1
ATOM 2613 C CA . THR B 1 69 ? -15.508 32 -0.128 1 57.09 69 THR B CA 1
ATOM 2614 C C . THR B 1 69 ? -14.102 32.594 -0.232 1 57.09 69 THR B C 1
ATOM 2616 O O . THR B 1 69 ? -13.148 31.891 -0.549 1 57.09 69 THR B O 1
ATOM 2619 N N . TYR B 1 70 ? -13.883 34 0.011 1 59.5 70 TYR B N 1
ATOM 2620 C CA . TYR B 1 70 ? -12.688 34.75 -0.346 1 59.5 70 TYR B CA 1
ATOM 2621 C C . TYR B 1 70 ? -11.477 34.281 0.436 1 59.5 70 TYR B C 1
ATOM 2623 O O . TYR B 1 70 ? -10.336 34.5 0.02 1 59.5 70 TYR B O 1
ATOM 2631 N N . LEU B 1 71 ? -11.734 33.062 1.227 1 70.5 71 LEU B N 1
ATOM 2632 C CA . LEU B 1 71 ? -10.641 32.812 2.152 1 70.5 71 LEU B CA 1
ATOM 2633 C C . LEU B 1 71 ? -10.031 31.438 1.895 1 70.5 71 LEU B C 1
ATOM 2635 O O . LEU B 1 71 ? -9.008 31.078 2.484 1 70.5 71 LEU B O 1
ATOM 2639 N N . ALA B 1 72 ? -10.5 30.828 0.744 1 79.75 72 ALA B N 1
ATOM 2640 C CA . ALA B 1 72 ? -10.055 29.453 0.519 1 79.75 72 ALA B CA 1
ATOM 2641 C C . ALA B 1 72 ? -8.617 29.422 0.008 1 79.75 72 ALA B C 1
ATOM 2643 O O . ALA B 1 72 ? -7.797 28.656 0.504 1 79.75 72 ALA B O 1
ATOM 2644 N N . GLU B 1 73 ? -8.336 30.281 -0.858 1 78.19 73 GLU B N 1
ATOM 2645 C CA . GLU B 1 73 ? -6.992 30.312 -1.426 1 78.19 73 GLU B CA 1
ATOM 2646 C C . GLU B 1 73 ? -5.965 30.734 -0.381 1 78.19 73 GLU B C 1
ATOM 2648 O O . GLU B 1 73 ? -4.875 30.172 -0.311 1 78.19 73 GLU B O 1
ATOM 2653 N N . LYS B 1 74 ? -6.395 31.703 0.375 1 81.81 74 LYS B N 1
ATOM 2654 C CA . LYS B 1 74 ? -5.508 32.188 1.429 1 81.81 74 LYS B CA 1
ATOM 2655 C C . LYS B 1 74 ? -5.227 31.094 2.459 1 81.81 74 LYS B C 1
ATOM 2657 O O . LYS B 1 74 ? -4.113 31 2.979 1 81.81 74 LYS B O 1
ATOM 2662 N N . LEU B 1 75 ? -6.203 30.344 2.67 1 86.56 75 LEU B N 1
ATOM 2663 C CA . LEU B 1 75 ? -6.051 29.266 3.629 1 86.56 75 LEU B CA 1
ATOM 2664 C C . LEU B 1 75 ? -5.113 28.188 3.086 1 86.56 75 LEU B C 1
ATOM 2666 O O . LEU B 1 75 ? -4.211 27.734 3.791 1 86.56 75 LEU B O 1
ATOM 2670 N N . ARG B 1 76 ? -5.309 27.875 1.891 1 86.44 76 ARG B N 1
ATOM 2671 C CA . ARG B 1 76 ? -4.551 26.781 1.293 1 86.44 76 ARG B CA 1
ATOM 2672 C C . ARG B 1 76 ? -3.061 27.109 1.243 1 86.44 76 ARG B C 1
ATOM 2674 O O . ARG B 1 76 ? -2.219 26.219 1.344 1 86.44 76 ARG B O 1
ATOM 2681 N N . ILE B 1 77 ? -2.777 28.328 1.172 1 84.06 77 ILE B N 1
ATOM 2682 C CA . ILE B 1 77 ? -1.382 28.75 1.146 1 84.06 77 ILE B CA 1
ATOM 2683 C C . ILE B 1 77 ? -0.736 28.484 2.504 1 84.06 77 ILE B C 1
ATOM 2685 O O . ILE B 1 77 ? 0.476 28.281 2.592 1 84.06 77 ILE B O 1
ATOM 2689 N N . GLN B 1 78 ? -1.523 28.438 3.471 1 90.19 78 GLN B N 1
ATOM 2690 C CA . GLN B 1 78 ? -1.026 28.25 4.832 1 90.19 78 GLN B CA 1
ATOM 2691 C C . GLN B 1 78 ? -0.975 26.781 5.199 1 90.19 78 GLN B C 1
ATOM 2693 O O . GLN B 1 78 ? -0.555 26.422 6.305 1 90.19 78 GLN B O 1
ATOM 2698 N N . ILE B 1 79 ? -1.452 26 4.297 1 93.31 79 ILE B N 1
ATOM 2699 C CA . ILE B 1 79 ? -1.475 24.562 4.547 1 93.31 79 ILE B CA 1
ATOM 2700 C C . ILE B 1 79 ? -0.523 23.844 3.582 1 93.31 79 ILE B C 1
ATOM 2702 O O . ILE B 1 79 ? -0.683 23.938 2.363 1 93.31 79 ILE B O 1
ATOM 2706 N N . GLY B 1 80 ? 0.553 23.234 4.137 1 94.62 80 GLY B N 1
ATOM 2707 C CA . GLY B 1 80 ? 1.275 22.281 3.322 1 94.62 80 GLY B CA 1
ATOM 2708 C C . GLY B 1 80 ? 0.513 20.984 3.115 1 94.62 80 GLY B C 1
ATOM 2709 O O . GLY B 1 80 ? 0.205 20.266 4.078 1 94.62 80 GLY B O 1
ATOM 2710 N N . PHE B 1 81 ? 0.195 20.75 1.899 1 93.75 81 PHE B N 1
ATOM 2711 C CA . PHE B 1 81 ? -0.605 19.578 1.593 1 93.75 81 PHE B CA 1
ATOM 2712 C C . PHE B 1 81 ? 0.137 18.656 0.634 1 93.75 81 PHE B C 1
ATOM 2714 O O . PHE B 1 81 ? 0.514 19.062 -0.466 1 93.75 81 PHE B O 1
ATOM 2721 N N . VAL B 1 82 ? 0.399 17.438 1.101 1 94.25 82 VAL B N 1
ATOM 2722 C CA . VAL B 1 82 ? 1.065 16.422 0.289 1 94.25 82 VAL B CA 1
ATOM 2723 C C . VAL B 1 82 ? 0.192 15.172 0.206 1 94.25 82 VAL B C 1
ATOM 2725 O O . VAL B 1 82 ? -0.2 14.609 1.232 1 94.25 82 VAL B O 1
ATOM 2728 N N . SER B 1 83 ? -0.078 14.797 -0.997 1 91 83 SER B N 1
ATOM 2729 C CA . SER B 1 83 ? -0.921 13.625 -1.204 1 91 83 SER B CA 1
ATOM 2730 C C . SER B 1 83 ? -0.299 12.672 -2.217 1 91 83 SER B C 1
ATOM 2732 O O . SER B 1 83 ? 0.22 13.102 -3.248 1 91 83 SER B O 1
ATOM 2734 N N . SER B 1 84 ? -0.356 11.398 -1.866 1 80.44 84 SER B N 1
ATOM 2735 C CA . SER B 1 84 ? 0.136 10.383 -2.797 1 80.44 84 SER B CA 1
ATOM 2736 C C . SER B 1 84 ? -0.721 10.328 -4.059 1 80.44 84 SER B C 1
ATOM 2738 O O . SER B 1 84 ? -0.258 9.883 -5.109 1 80.44 84 SER B O 1
ATOM 2740 N N . SER B 1 85 ? -1.911 10.695 -3.971 1 70.38 85 SER B N 1
ATOM 2741 C CA . SER B 1 85 ? -2.832 10.609 -5.102 1 70.38 85 SER B CA 1
ATOM 2742 C C . SER B 1 85 ? -2.693 11.82 -6.02 1 70.38 85 SER B C 1
ATOM 2744 O O . SER B 1 85 ? -3.08 11.758 -7.191 1 70.38 85 SER B O 1
ATOM 2746 N N . LEU B 1 86 ? -2.281 12.836 -5.406 1 60.91 86 LEU B N 1
ATOM 2747 C CA . LEU B 1 86 ? -2.174 14.062 -6.199 1 60.91 86 LEU B CA 1
ATOM 2748 C C . LEU B 1 86 ? -0.851 14.102 -6.953 1 60.91 86 LEU B C 1
ATOM 2750 O O . LEU B 1 86 ? 0.218 14.148 -6.34 1 60.91 86 LEU B O 1
ATOM 2754 N N . GLN B 1 87 ? -0.786 13.344 -8.047 1 55.94 87 GLN B N 1
ATOM 2755 C CA . GLN B 1 87 ? 0.407 13.414 -8.883 1 55.94 87 GLN B CA 1
ATOM 2756 C C . GLN B 1 87 ? 0.53 14.781 -9.555 1 55.94 87 GLN B C 1
ATOM 2758 O O . GLN B 1 87 ? -0.3 15.148 -10.391 1 55.94 87 GLN B O 1
ATOM 2763 N N . GLN B 1 88 ? 1.041 15.664 -8.844 1 56.91 88 GLN B N 1
ATOM 2764 C CA . GLN B 1 88 ? 1.321 16.922 -9.523 1 56.91 88 GLN B CA 1
ATOM 2765 C C . GLN B 1 88 ? 2.338 16.734 -10.648 1 56.91 88 GLN B C 1
ATOM 2767 O O . GLN B 1 88 ? 3.301 15.977 -10.492 1 56.91 88 GLN B O 1
ATOM 2772 N N . LYS B 1 89 ? 1.885 16.938 -11.812 1 61.84 89 LYS B N 1
ATOM 2773 C CA . LYS B 1 89 ? 2.789 16.953 -12.961 1 61.84 89 LYS B CA 1
ATOM 2774 C C . LYS B 1 89 ? 3.715 18.172 -12.906 1 61.84 89 LYS B C 1
ATOM 2776 O O . LYS B 1 89 ? 3.264 19.281 -12.672 1 61.84 89 LYS B O 1
ATOM 2781 N N . PHE B 1 90 ? 4.824 17.969 -12.609 1 68.62 90 PHE B N 1
ATOM 2782 C CA . PHE B 1 90 ? 5.82 19.031 -12.664 1 68.62 90 PHE B CA 1
ATOM 2783 C C . PHE B 1 90 ? 6.473 19.078 -14.047 1 68.62 90 PHE B C 1
ATOM 2785 O O . PHE B 1 90 ? 6.363 18.141 -14.828 1 68.62 90 PHE B O 1
ATOM 2792 N N . ASP B 1 91 ? 6.77 20.359 -14.383 1 64.12 91 ASP B N 1
ATOM 2793 C CA . ASP B 1 91 ? 7.387 20.531 -15.688 1 64.12 91 ASP B CA 1
ATOM 2794 C C . ASP B 1 91 ? 8.477 19.484 -15.922 1 64.12 91 ASP B C 1
ATOM 2796 O O . ASP B 1 91 ? 9.242 19.172 -15.016 1 64.12 91 ASP B O 1
ATOM 2800 N N . LEU B 1 92 ? 8.359 19.094 -17.172 1 64.81 92 LEU B N 1
ATOM 2801 C CA . LEU B 1 92 ? 9.367 18.172 -17.688 1 64.81 92 LEU B CA 1
ATOM 2802 C C . LEU B 1 92 ? 10.758 18.797 -17.594 1 64.81 92 LEU B C 1
ATOM 2804 O O . LEU B 1 92 ? 10.961 19.953 -17.969 1 64.81 92 LEU B O 1
ATOM 2808 N N . GLY B 1 93 ? 11.617 18.375 -16.578 1 76.75 93 GLY B N 1
ATOM 2809 C CA . GLY B 1 93 ? 13.008 18.812 -16.578 1 76.75 93 GLY B CA 1
ATOM 2810 C C . GLY B 1 93 ? 13.453 19.375 -15.242 1 76.75 93 GLY B C 1
ATOM 2811 O O . GLY B 1 93 ? 14.648 19.484 -14.977 1 76.75 93 GLY B O 1
ATOM 2812 N N . ASP B 1 94 ? 12.492 19.734 -14.445 1 89.75 94 ASP B N 1
ATOM 2813 C CA . ASP B 1 94 ? 12.906 20.25 -13.148 1 89.75 94 ASP B CA 1
ATOM 2814 C C . ASP B 1 94 ? 13.586 19.172 -12.312 1 89.75 94 ASP B C 1
ATOM 2816 O O . ASP B 1 94 ? 13.156 18.016 -12.32 1 89.75 94 ASP B O 1
ATOM 2820 N N . ASN B 1 95 ? 14.672 19.656 -11.711 1 95.56 95 ASN B N 1
ATOM 2821 C CA . ASN B 1 95 ? 15.289 18.75 -10.758 1 95.56 95 ASN B CA 1
ATOM 2822 C C . ASN B 1 95 ? 14.68 18.891 -9.367 1 95.56 95 ASN B C 1
ATOM 2824 O O . ASN B 1 95 ? 13.781 19.703 -9.164 1 95.56 95 ASN B O 1
ATOM 2828 N N . ALA B 1 96 ? 15.055 18.094 -8.477 1 96.38 96 ALA B N 1
ATOM 2829 C CA . ALA B 1 96 ? 14.477 18.047 -7.133 1 96.38 96 ALA B CA 1
ATOM 2830 C C . ALA B 1 96 ? 14.586 19.406 -6.449 1 96.38 96 ALA B C 1
ATOM 2832 O O . ALA B 1 96 ? 13.625 19.875 -5.824 1 96.38 96 ALA B O 1
ATOM 2833 N N . PHE B 1 97 ? 15.695 20.062 -6.578 1 96.44 97 PHE B N 1
ATOM 2834 C CA . PHE B 1 97 ? 15.922 21.359 -5.969 1 96.44 97 PHE B CA 1
ATOM 2835 C C . PHE B 1 97 ? 14.938 22.391 -6.52 1 96.44 97 PHE B C 1
ATOM 2837 O O . PHE B 1 97 ? 14.305 23.125 -5.754 1 96.44 97 PHE B O 1
ATOM 2844 N N . GLU B 1 98 ? 14.773 22.406 -7.75 1 93.69 98 GLU B N 1
ATOM 2845 C CA . GLU B 1 98 ? 13.875 23.344 -8.406 1 93.69 98 GLU B CA 1
ATOM 2846 C C . GLU B 1 98 ? 12.43 23.109 -8.008 1 93.69 98 GLU B C 1
ATOM 2848 O O . GLU B 1 98 ? 11.656 24.047 -7.836 1 93.69 98 GLU B O 1
ATOM 2853 N N . VAL B 1 99 ? 12.117 21.859 -7.887 1 93.19 99 VAL B N 1
ATOM 2854 C CA . VAL B 1 99 ? 10.766 21.516 -7.453 1 93.19 99 VAL B CA 1
ATOM 2855 C C . VAL B 1 99 ? 10.516 22.062 -6.051 1 93.19 99 VAL B C 1
ATOM 2857 O O . VAL B 1 99 ? 9.492 22.703 -5.797 1 93.19 99 VAL B O 1
ATOM 2860 N N . VAL B 1 100 ? 11.438 21.859 -5.16 1 95.12 100 VAL B N 1
ATOM 2861 C CA . VAL B 1 100 ? 11.305 22.359 -3.797 1 95.12 100 VAL B CA 1
ATOM 2862 C C . VAL B 1 100 ? 11.211 23.891 -3.811 1 95.12 100 VAL B C 1
ATOM 2864 O O . VAL B 1 100 ? 10.328 24.469 -3.184 1 95.12 100 VAL B O 1
ATOM 2867 N N . LEU B 1 101 ? 12.086 24.5 -4.555 1 92.88 101 LEU B N 1
ATOM 2868 C CA . LEU B 1 101 ? 12.156 25.953 -4.637 1 92.88 101 LEU B CA 1
ATOM 2869 C C . LEU B 1 101 ? 10.836 26.531 -5.145 1 92.88 101 LEU B C 1
ATOM 2871 O O . LEU B 1 101 ? 10.422 27.609 -4.715 1 92.88 101 LEU B O 1
ATOM 2875 N N . SER B 1 102 ? 10.172 25.828 -5.996 1 90.19 102 SER B N 1
ATOM 2876 C CA . SER B 1 102 ? 8.914 26.312 -6.578 1 90.19 102 SER B CA 1
ATOM 2877 C C . SER B 1 102 ? 7.832 26.438 -5.516 1 90.19 102 SER B C 1
ATOM 2879 O O . SER B 1 102 ? 6.836 27.141 -5.727 1 90.19 102 SER B O 1
ATOM 2881 N N . GLY B 1 103 ? 7.984 25.75 -4.453 1 90.5 103 GLY B N 1
ATOM 2882 C CA . GLY B 1 103 ? 7.035 25.859 -3.355 1 90.5 103 GLY B CA 1
ATOM 2883 C C . GLY B 1 103 ? 6.992 27.25 -2.734 1 90.5 103 GLY B C 1
ATOM 2884 O O . GLY B 1 103 ? 6.008 27.609 -2.088 1 90.5 103 GLY B O 1
ATOM 2885 N N . ALA B 1 104 ? 8.062 27.938 -2.889 1 86 104 ALA B N 1
ATOM 2886 C CA . ALA B 1 104 ? 8.117 29.297 -2.361 1 86 104 ALA B CA 1
ATOM 2887 C C . ALA B 1 104 ? 7.16 30.219 -3.111 1 86 104 ALA B C 1
ATOM 2889 O O . ALA B 1 104 ? 6.656 31.188 -2.547 1 86 104 ALA B O 1
ATOM 2890 N N . PHE B 1 105 ? 6.941 29.922 -4.359 1 76.88 105 PHE B N 1
ATOM 2891 C CA . PHE B 1 105 ? 6.148 30.797 -5.211 1 76.88 105 PHE B CA 1
ATOM 2892 C C . PHE B 1 105 ? 4.676 30.422 -5.16 1 76.88 105 PHE B C 1
ATOM 2894 O O . PHE B 1 105 ? 3.807 31.234 -5.5 1 76.88 105 PHE B O 1
ATOM 2901 N N . ALA B 1 106 ? 4.434 29.172 -4.961 1 64.25 106 ALA B N 1
ATOM 2902 C CA . ALA B 1 106 ? 3.041 28.766 -4.809 1 64.25 106 ALA B CA 1
ATOM 2903 C C . ALA B 1 106 ? 2.338 29.594 -3.742 1 64.25 106 ALA B C 1
ATOM 2905 O O . ALA B 1 106 ? 1.127 29.828 -3.818 1 64.25 106 ALA B O 1
ATOM 2906 N N . SER B 1 107 ? 3.125 30.062 -2.92 1 57.53 107 SER B N 1
ATOM 2907 C CA . SER B 1 107 ? 2.592 30.844 -1.806 1 57.53 107 SER B CA 1
ATOM 2908 C C . SER B 1 107 ? 2.516 32.312 -2.15 1 57.53 107 SER B C 1
ATOM 2910 O O . SER B 1 107 ? 1.695 33.062 -1.592 1 57.53 107 SER B O 1
ATOM 2912 N N . ILE B 1 108 ? 3.418 32.688 -2.992 1 56.44 108 ILE B N 1
ATOM 2913 C CA . ILE B 1 108 ? 3.496 34.125 -3.201 1 56.44 108 ILE B CA 1
ATOM 2914 C C . ILE B 1 108 ? 2.838 34.469 -4.527 1 56.44 108 ILE B C 1
ATOM 2916 O O . ILE B 1 108 ? 2.404 35.625 -4.723 1 56.44 108 ILE B O 1
ATOM 2920 N N . GLY B 1 109 ? 2.168 33.469 -5.234 1 53.84 109 GLY B N 1
ATOM 2921 C CA . GLY B 1 109 ? 1.505 33.75 -6.5 1 53.84 109 GLY B CA 1
ATOM 2922 C C . GLY B 1 109 ? 2.467 34.156 -7.602 1 53.84 109 GLY B C 1
ATOM 2923 O O . GLY B 1 109 ? 2.209 33.906 -8.781 1 53.84 109 GLY B O 1
ATOM 2924 N N . LEU B 1 110 ? 3.346 35.25 -7.488 1 50.81 110 LEU B N 1
ATOM 2925 C CA . LEU B 1 110 ? 4.066 35.906 -8.578 1 50.81 110 LEU B CA 1
ATOM 2926 C C . LEU B 1 110 ? 5.402 35.219 -8.836 1 50.81 110 LEU B C 1
ATOM 2928 O O . LEU B 1 110 ? 6.094 34.812 -7.895 1 50.81 110 LEU B O 1
ATOM 2932 N N . TYR B 1 111 ? 5.516 34.5 -9.953 1 55.25 111 TYR B N 1
ATOM 2933 C CA . TYR B 1 111 ? 6.781 33.938 -10.422 1 55.25 111 TYR B CA 1
ATOM 2934 C C . TYR B 1 111 ? 7.906 34.969 -10.289 1 55.25 111 TYR B C 1
ATOM 2936 O O . TYR B 1 111 ? 7.977 35.938 -11.07 1 55.25 111 TYR B O 1
ATOM 2944 N N . GLU B 1 112 ? 8.242 35.344 -9.125 1 65 112 GLU B N 1
ATOM 2945 C CA . GLU B 1 112 ? 9.398 36.219 -8.938 1 65 112 GLU B CA 1
ATOM 2946 C C . GLU B 1 112 ? 10.695 35.406 -8.891 1 65 112 GLU B C 1
ATOM 2948 O O . GLU B 1 112 ? 10.664 34.156 -8.781 1 65 112 GLU B O 1
ATOM 2953 N N . THR B 1 113 ? 11.781 36 -9.289 1 79.25 113 THR B N 1
ATOM 2954 C CA . THR B 1 113 ? 13.133 35.469 -9.203 1 79.25 113 THR B CA 1
ATOM 2955 C C . THR B 1 113 ? 13.438 34.969 -7.785 1 79.25 113 THR B C 1
ATOM 2957 O O . THR B 1 113 ? 13.234 35.719 -6.82 1 79.25 113 THR B O 1
ATOM 2960 N N . PRO B 1 114 ? 13.758 33.656 -7.656 1 84.56 114 PRO B N 1
ATOM 2961 C CA . PRO B 1 114 ? 14.102 33.156 -6.324 1 84.56 114 PRO B CA 1
ATOM 2962 C C . PRO B 1 114 ? 15.219 33.938 -5.656 1 84.56 114 PRO B C 1
ATOM 2964 O O . PRO B 1 114 ? 16.188 34.344 -6.324 1 84.56 114 PRO B O 1
ATOM 2967 N N . THR B 1 115 ? 15.07 34.281 -4.43 1 89.81 115 THR B N 1
ATOM 2968 C CA . THR B 1 115 ? 16.094 34.969 -3.652 1 89.81 115 THR B CA 1
ATOM 2969 C C . THR B 1 115 ? 17.109 33.969 -3.109 1 89.81 115 THR B C 1
ATOM 2971 O O . THR B 1 115 ? 16.875 32.75 -3.139 1 89.81 115 THR B O 1
ATOM 2974 N N . ASP B 1 116 ? 18.219 34.469 -2.643 1 93 116 ASP B N 1
ATOM 2975 C CA . ASP B 1 116 ? 19.234 33.625 -2.033 1 93 116 ASP B CA 1
ATOM 2976 C C . ASP B 1 116 ? 18.719 32.938 -0.76 1 93 116 ASP B C 1
ATOM 2978 O O . ASP B 1 116 ? 19.078 31.812 -0.451 1 93 116 ASP B O 1
ATOM 2982 N N . GLU B 1 117 ? 17.891 33.656 -0.113 1 93.19 117 GLU B N 1
ATOM 2983 C CA . GLU B 1 117 ? 17.297 33.094 1.099 1 93.19 117 GLU B CA 1
ATOM 2984 C C . GLU B 1 117 ? 16.406 31.906 0.78 1 93.19 117 GLU B C 1
ATOM 2986 O O . GLU B 1 117 ? 16.453 30.891 1.488 1 93.19 117 GLU B O 1
ATOM 2991 N N . MET B 1 118 ? 15.711 32.031 -0.246 1 93.25 118 MET B N 1
ATOM 2992 C CA . MET B 1 118 ? 14.844 30.938 -0.67 1 93.25 118 MET B CA 1
ATOM 2993 C C . MET B 1 118 ? 15.664 29.719 -1.08 1 93.25 118 MET B C 1
ATOM 2995 O O . MET B 1 118 ? 15.305 28.594 -0.754 1 93.25 118 MET B O 1
ATOM 2999 N N . LYS B 1 119 ? 16.719 30 -1.752 1 95.44 119 LYS B N 1
ATOM 3000 C CA . LYS B 1 119 ? 17.594 28.906 -2.189 1 95.44 119 LYS B CA 1
ATOM 3001 C C . LYS B 1 119 ? 18.234 28.203 -0.997 1 95.44 119 LYS B C 1
ATOM 3003 O O . LYS B 1 119 ? 18.312 26.969 -0.972 1 95.44 119 LYS B O 1
ATOM 3008 N N . THR B 1 120 ? 18.641 28.984 -0.074 1 96.38 120 THR B N 1
ATOM 3009 C CA . THR B 1 120 ? 19.234 28.422 1.135 1 96.38 120 THR B CA 1
ATOM 3010 C C . THR B 1 120 ? 18.234 27.578 1.903 1 96.38 120 THR B C 1
ATOM 3012 O O . THR B 1 120 ? 18.547 26.484 2.363 1 96.38 120 THR B O 1
ATOM 3015 N N . ARG B 1 121 ? 17.062 28.031 2.006 1 95.06 121 ARG B N 1
ATOM 3016 C CA . ARG B 1 121 ? 16 27.297 2.693 1 95.06 121 ARG B CA 1
ATOM 3017 C C . ARG B 1 121 ? 15.695 25.984 1.981 1 95.06 121 ARG B C 1
ATOM 3019 O O . ARG B 1 121 ? 15.555 24.953 2.625 1 95.06 121 ARG B O 1
ATOM 3026 N N . ALA B 1 122 ? 15.602 26.094 0.698 1 96.38 122 ALA B N 1
ATOM 3027 C CA . ALA B 1 122 ? 15.352 24.891 -0.09 1 96.38 122 ALA B CA 1
ATOM 3028 C C . ALA B 1 122 ? 16.438 23.828 0.148 1 96.38 122 ALA B C 1
ATOM 3030 O O . ALA B 1 122 ? 16.125 22.656 0.349 1 96.38 122 ALA B O 1
ATOM 3031 N N . ALA B 1 123 ? 17.641 24.297 0.147 1 97.25 123 ALA B N 1
ATOM 3032 C CA . ALA B 1 123 ? 18.766 23.391 0.389 1 97.25 123 ALA B CA 1
ATOM 3033 C C . ALA B 1 123 ? 18.672 22.766 1.782 1 97.25 123 ALA B C 1
ATOM 3035 O O . ALA B 1 123 ? 18.906 21.578 1.952 1 97.25 123 ALA B O 1
ATOM 3036 N N . GLN B 1 124 ? 18.328 23.562 2.717 1 96.38 124 GLN B N 1
ATOM 3037 C CA . GLN B 1 124 ? 18.203 23.078 4.09 1 96.38 124 GLN B CA 1
ATOM 3038 C C . GLN B 1 124 ? 17.109 22.031 4.215 1 96.38 124 GLN B C 1
ATOM 3040 O O . GLN B 1 124 ? 17.281 21.016 4.883 1 96.38 124 GLN B O 1
ATOM 3045 N N . LEU B 1 125 ? 16.016 22.281 3.617 1 97 125 LEU B N 1
ATOM 3046 C CA . LEU B 1 125 ? 14.891 21.344 3.658 1 97 125 LEU B CA 1
ATOM 3047 C C . LEU B 1 125 ? 15.273 20.016 3.004 1 97 125 LEU B C 1
ATOM 3049 O O . LEU B 1 125 ? 14.914 18.953 3.506 1 97 125 LEU B O 1
ATOM 3053 N N . LEU B 1 126 ? 15.984 20.109 1.9 1 97.69 126 LEU B N 1
ATOM 3054 C CA . LEU B 1 126 ? 16.453 18.891 1.242 1 97.69 126 LEU B CA 1
ATOM 3055 C C . LEU B 1 126 ? 17.375 18.094 2.16 1 97.69 126 LEU B C 1
ATOM 3057 O O . LEU B 1 126 ? 17.312 16.875 2.201 1 97.69 126 LEU B O 1
ATOM 3061 N N . HIS B 1 127 ? 18.156 18.797 2.879 1 96.88 127 HIS B N 1
ATOM 3062 C CA . HIS B 1 127 ? 19.031 18.141 3.852 1 96.88 127 HIS B CA 1
ATOM 3063 C C . HIS B 1 127 ? 18.203 17.484 4.969 1 96.88 127 HIS B C 1
ATOM 3065 O O . HIS B 1 127 ? 18.438 16.328 5.312 1 96.88 127 HIS B O 1
ATOM 3071 N N . ASP B 1 128 ? 17.297 18.203 5.5 1 95.31 128 ASP B N 1
ATOM 3072 C CA . ASP B 1 128 ? 16.469 17.75 6.617 1 95.31 128 ASP B CA 1
ATOM 3073 C C . ASP B 1 128 ? 15.688 16.484 6.238 1 95.31 128 ASP B C 1
ATOM 3075 O O . ASP B 1 128 ? 15.469 15.609 7.074 1 95.31 128 ASP B O 1
ATOM 3079 N N . LEU B 1 129 ? 15.312 16.438 4.996 1 97.06 129 LEU B N 1
ATOM 3080 C CA . LEU B 1 129 ? 14.477 15.32 4.555 1 97.06 129 LEU B CA 1
ATOM 3081 C C . LEU B 1 129 ? 15.32 14.219 3.934 1 97.06 129 LEU B C 1
ATOM 3083 O O . LEU B 1 129 ? 14.789 13.219 3.441 1 97.06 129 LEU B O 1
ATOM 3087 N N . GLY B 1 130 ? 16.594 14.375 3.9 1 94.88 130 GLY B N 1
ATOM 3088 C CA . GLY B 1 130 ? 17.5 13.344 3.418 1 94.88 130 GLY B CA 1
ATOM 3089 C C . GLY B 1 130 ? 17.516 13.227 1.905 1 94.88 130 GLY B C 1
ATOM 3090 O O . GLY B 1 130 ? 17.688 12.133 1.365 1 94.88 130 GLY B O 1
ATOM 3091 N N . CYS B 1 131 ? 17.297 14.312 1.217 1 95.12 131 CYS B N 1
ATOM 3092 C CA . CYS B 1 131 ? 17.188 14.242 -0.237 1 95.12 131 CYS B CA 1
ATOM 3093 C C . CYS B 1 131 ? 18.234 15.125 -0.9 1 95.12 131 CYS B C 1
ATOM 3095 O O . CYS B 1 131 ? 18.203 15.328 -2.115 1 95.12 131 CYS B O 1
ATOM 3097 N N . PHE B 1 132 ? 19.172 15.656 -0.165 1 96.81 132 PHE B N 1
ATOM 3098 C CA . PHE B 1 132 ? 20.156 16.578 -0.718 1 96.81 132 PHE B CA 1
ATOM 3099 C C . PHE B 1 132 ? 21.031 15.875 -1.749 1 96.81 132 PHE B C 1
ATOM 3101 O O . PHE B 1 132 ? 21.422 16.484 -2.756 1 96.81 132 PHE B O 1
ATOM 3108 N N . ALA B 1 133 ? 21.312 14.617 -1.557 1 96.44 133 ALA B N 1
ATOM 3109 C CA . ALA B 1 133 ? 22.234 13.852 -2.406 1 96.44 133 ALA B CA 1
ATOM 3110 C C . ALA B 1 133 ? 21.703 13.781 -3.84 1 96.44 133 ALA B C 1
ATOM 3112 O O . ALA B 1 133 ? 22.484 13.586 -4.777 1 96.44 133 ALA B O 1
ATOM 3113 N N . TYR B 1 134 ? 20.359 13.93 -4.02 1 97.12 134 TYR B N 1
ATOM 3114 C CA . TYR B 1 134 ? 19.828 13.852 -5.375 1 97.12 134 TYR B CA 1
ATOM 3115 C C . TYR B 1 134 ? 19.078 15.125 -5.738 1 97.12 134 TYR B C 1
ATOM 3117 O O . TYR B 1 134 ? 18.156 15.102 -6.543 1 97.12 134 TYR B O 1
ATOM 3125 N N . ALA B 1 135 ? 19.516 16.219 -5.172 1 97.38 135 ALA B N 1
ATOM 3126 C CA . ALA B 1 135 ? 18.906 17.516 -5.387 1 97.38 135 ALA B CA 1
ATOM 3127 C C . ALA B 1 135 ? 18.969 17.922 -6.855 1 97.38 135 ALA B C 1
ATOM 3129 O O . ALA B 1 135 ? 18.062 18.594 -7.363 1 97.38 135 ALA B O 1
ATOM 3130 N N . ASN B 1 136 ? 19.984 17.484 -7.539 1 97 136 ASN B N 1
ATOM 3131 C CA . ASN B 1 136 ? 20.203 17.906 -8.922 1 97 136 ASN B CA 1
ATOM 3132 C C . ASN B 1 136 ? 19.672 16.875 -9.914 1 97 136 ASN B C 1
ATOM 3134 O O . ASN B 1 136 ? 19.75 17.078 -11.125 1 97 136 ASN B O 1
ATOM 3138 N N . ARG B 1 137 ? 19.094 15.852 -9.406 1 96.56 137 ARG B N 1
ATOM 3139 C CA . ARG B 1 137 ? 18.516 14.852 -10.297 1 96.56 137 ARG B CA 1
ATOM 3140 C C . ARG B 1 137 ? 17.125 15.289 -10.766 1 96.56 137 ARG B C 1
ATOM 3142 O O . ARG B 1 137 ? 16.375 15.906 -10.016 1 96.56 137 ARG B O 1
ATOM 3149 N N . ARG B 1 138 ? 16.922 14.984 -12.039 1 94.88 138 ARG B N 1
ATOM 3150 C CA . ARG B 1 138 ? 15.594 15.289 -12.57 1 94.88 138 ARG B CA 1
ATOM 3151 C C . ARG B 1 138 ? 14.5 14.602 -11.758 1 94.88 138 ARG B C 1
ATOM 3153 O O . ARG B 1 138 ? 14.602 13.414 -11.453 1 94.88 138 ARG B O 1
ATOM 3160 N N . TYR B 1 139 ? 13.422 15.328 -11.438 1 93.5 139 TYR B N 1
ATOM 3161 C CA . TYR B 1 139 ? 12.359 14.859 -10.562 1 93.5 139 TYR B CA 1
ATOM 3162 C C . TYR B 1 139 ? 11.719 13.594 -11.109 1 93.5 139 TYR B C 1
ATOM 3164 O O . TYR B 1 139 ? 11.43 12.656 -10.359 1 93.5 139 TYR B O 1
ATOM 3172 N N . GLU B 1 140 ? 11.602 13.523 -12.375 1 91.69 140 GLU B N 1
ATOM 3173 C CA . GLU B 1 140 ? 10.891 12.422 -13.016 1 91.69 140 GLU B CA 1
ATOM 3174 C C . GLU B 1 140 ? 11.648 11.102 -12.852 1 91.69 140 GLU B C 1
ATOM 3176 O O . GLU B 1 140 ? 11.062 10.023 -12.977 1 91.69 140 GLU B O 1
ATOM 3181 N N . THR B 1 141 ? 12.914 11.18 -12.555 1 92.5 141 THR B N 1
ATOM 3182 C CA . THR B 1 141 ? 13.742 9.984 -12.461 1 92.5 141 THR B CA 1
ATOM 3183 C C . THR B 1 141 ? 13.797 9.469 -11.031 1 92.5 141 THR B C 1
ATOM 3185 O O . THR B 1 141 ? 14.336 8.391 -10.766 1 92.5 141 THR B O 1
ATOM 3188 N N . LEU B 1 142 ? 13.227 10.195 -10.141 1 93.56 142 LEU B N 1
ATOM 3189 C CA . LEU B 1 142 ? 13.273 9.836 -8.727 1 93.56 142 LEU B CA 1
ATOM 3190 C C . LEU B 1 142 ? 12.32 8.68 -8.422 1 93.56 142 LEU B C 1
ATOM 3192 O O . LEU B 1 142 ? 11.297 8.531 -9.094 1 93.56 142 LEU B O 1
ATOM 3196 N N . SER B 1 143 ? 12.727 7.844 -7.445 1 92.94 143 SER B N 1
ATOM 3197 C CA . SER B 1 143 ? 11.805 6.828 -6.941 1 92.94 143 SER B CA 1
ATOM 3198 C C . SER B 1 143 ? 10.602 7.465 -6.258 1 92.94 143 SER B C 1
ATOM 3200 O O . SER B 1 143 ? 10.602 8.664 -5.969 1 92.94 143 SER B O 1
ATOM 3202 N N . LEU B 1 144 ? 9.586 6.695 -6.059 1 91.69 144 LEU B N 1
ATOM 3203 C CA . LEU B 1 144 ? 8.383 7.188 -5.398 1 91.69 144 LEU B CA 1
ATOM 3204 C C . LEU B 1 144 ? 8.719 7.766 -4.027 1 91.69 144 LEU B C 1
ATOM 3206 O O . LEU B 1 144 ? 8.227 8.836 -3.662 1 91.69 144 LEU B O 1
ATOM 3210 N N . GLY B 1 145 ? 9.531 7.062 -3.24 1 94.19 145 GLY B N 1
ATOM 3211 C CA . GLY B 1 145 ? 9.93 7.547 -1.93 1 94.19 145 GLY B CA 1
ATOM 3212 C C . GLY B 1 145 ? 10.703 8.852 -1.987 1 94.19 145 GLY B C 1
ATOM 3213 O O . GLY B 1 145 ? 10.508 9.734 -1.148 1 94.19 145 GLY B O 1
ATOM 3214 N N . GLU B 1 146 ? 11.547 8.961 -2.963 1 94.56 146 GLU B N 1
ATOM 3215 C CA . GLU B 1 146 ? 12.32 10.188 -3.164 1 94.56 146 GLU B CA 1
ATOM 3216 C C . GLU B 1 146 ? 11.414 11.352 -3.555 1 94.56 146 GLU B C 1
ATOM 3218 O O . GLU B 1 146 ? 11.547 12.453 -3.029 1 94.56 146 GLU B O 1
ATOM 3223 N N . LYS B 1 147 ? 10.531 11.055 -4.406 1 93.81 147 LYS B N 1
ATOM 3224 C CA . LYS B 1 147 ? 9.578 12.078 -4.828 1 93.81 147 LYS B CA 1
ATOM 3225 C C . LYS B 1 147 ? 8.766 12.602 -3.646 1 93.81 147 LYS B C 1
ATOM 3227 O O . LYS B 1 147 ? 8.555 13.805 -3.518 1 93.81 147 LYS B O 1
ATOM 3232 N N . GLN B 1 148 ? 8.344 11.695 -2.832 1 94.88 148 GLN B N 1
ATOM 3233 C CA . GLN B 1 148 ? 7.543 12.078 -1.679 1 94.88 148 GLN B CA 1
ATOM 3234 C C . GLN B 1 148 ? 8.312 13.031 -0.762 1 94.88 148 GLN B C 1
ATOM 3236 O O . GLN B 1 148 ? 7.762 14.023 -0.292 1 94.88 148 GLN B O 1
ATOM 3241 N N . ARG B 1 149 ? 9.531 12.727 -0.518 1 96.12 149 ARG B N 1
ATOM 3242 C CA . ARG B 1 149 ? 10.359 13.586 0.331 1 96.12 149 ARG B CA 1
ATOM 3243 C C . ARG B 1 149 ? 10.516 14.969 -0.279 1 96.12 149 ARG B C 1
ATOM 3245 O O . ARG B 1 149 ? 10.438 15.977 0.427 1 96.12 149 ARG B O 1
ATOM 3252 N N . VAL B 1 150 ? 10.711 15.008 -1.568 1 95.38 150 VAL B N 1
ATOM 3253 C CA . VAL B 1 150 ? 10.844 16.266 -2.285 1 95.38 150 VAL B CA 1
ATOM 3254 C C . VAL B 1 150 ? 9.555 17.078 -2.164 1 95.38 150 VAL B C 1
ATOM 3256 O O . VAL B 1 150 ? 9.586 18.281 -1.922 1 95.38 150 VAL B O 1
ATOM 3259 N N . LEU B 1 151 ? 8.445 16.406 -2.277 1 94.81 151 LEU B N 1
ATOM 3260 C CA . LEU B 1 151 ? 7.148 17.078 -2.205 1 94.81 151 LEU B CA 1
ATOM 3261 C C . LEU B 1 151 ? 6.895 17.609 -0.8 1 94.81 151 LEU B C 1
ATOM 3263 O O . LEU B 1 151 ? 6.273 18.672 -0.637 1 94.81 151 LEU B O 1
ATOM 3267 N N . ILE B 1 152 ? 7.312 16.891 0.179 1 96.44 152 ILE B N 1
ATOM 3268 C CA . ILE B 1 152 ? 7.184 17.375 1.549 1 96.44 152 ILE B CA 1
ATOM 3269 C C . ILE B 1 152 ? 8.055 18.609 1.744 1 96.44 152 ILE B C 1
ATOM 3271 O O . ILE B 1 152 ? 7.613 19.609 2.318 1 96.44 152 ILE B O 1
ATOM 3275 N N . ALA B 1 153 ? 9.258 18.531 1.21 1 96.44 153 ALA B N 1
ATOM 3276 C CA . ALA B 1 153 ? 10.141 19.688 1.265 1 96.44 153 ALA B CA 1
ATOM 3277 C C . ALA B 1 153 ? 9.492 20.891 0.592 1 96.44 153 ALA B C 1
ATOM 3279 O O . ALA B 1 153 ? 9.508 22 1.133 1 96.44 153 ALA B O 1
ATOM 3280 N N . ARG B 1 154 ? 8.938 20.625 -0.536 1 94.44 154 ARG B N 1
ATOM 3281 C CA . ARG B 1 154 ? 8.258 21.688 -1.276 1 94.44 154 ARG B CA 1
ATOM 3282 C C . ARG B 1 154 ? 7.141 22.312 -0.445 1 94.44 154 ARG B C 1
ATOM 3284 O O . ARG B 1 154 ? 7.008 23.531 -0.385 1 94.44 154 ARG B O 1
ATOM 3291 N N . ALA B 1 155 ? 6.41 21.5 0.152 1 94.38 155 ALA B N 1
ATOM 3292 C CA . ALA B 1 155 ? 5.266 21.953 0.945 1 94.38 155 ALA B CA 1
ATOM 3293 C C . ALA B 1 155 ? 5.723 22.781 2.141 1 94.38 155 ALA B C 1
ATOM 3295 O O . ALA B 1 155 ? 4.977 23.625 2.635 1 94.38 155 ALA B O 1
ATOM 3296 N N . LEU B 1 156 ? 6.926 22.609 2.578 1 95.75 156 LEU B N 1
ATOM 3297 C CA . LEU B 1 156 ? 7.434 23.25 3.789 1 95.75 156 LEU B CA 1
ATOM 3298 C C . LEU B 1 156 ? 8.094 24.578 3.465 1 95.75 156 LEU B C 1
ATOM 3300 O O . LEU B 1 156 ? 8.422 25.359 4.367 1 95.75 156 LEU B O 1
ATOM 3304 N N . MET B 1 157 ? 8.258 24.875 2.199 1 94.06 157 MET B N 1
ATOM 3305 C CA . MET B 1 157 ? 8.984 26.062 1.768 1 94.06 157 MET B CA 1
ATOM 3306 C C . MET B 1 157 ? 8.336 27.328 2.328 1 94.06 157 MET B C 1
ATOM 3308 O O . MET B 1 157 ? 9.031 28.281 2.697 1 94.06 157 MET B O 1
ATOM 3312 N N . ALA B 1 158 ? 7.074 27.281 2.434 1 90.12 158 ALA B N 1
ATOM 3313 C CA . ALA B 1 158 ? 6.34 28.469 2.852 1 90.12 158 ALA B CA 1
ATOM 3314 C C . ALA B 1 158 ? 6.188 28.516 4.371 1 90.12 158 ALA B C 1
ATOM 3316 O O . ALA B 1 158 ? 5.465 29.359 4.902 1 90.12 158 ALA B O 1
ATOM 3317 N N . ASP B 1 159 ? 6.789 27.547 4.996 1 92.69 159 ASP B N 1
ATOM 3318 C CA . ASP B 1 159 ? 6.727 27.453 6.449 1 92.69 159 ASP B CA 1
ATOM 3319 C C . ASP B 1 159 ? 5.277 27.438 6.938 1 92.69 159 ASP B C 1
ATOM 3321 O O . ASP B 1 159 ? 4.883 28.266 7.766 1 92.69 159 ASP B O 1
ATOM 3325 N N . PRO B 1 160 ? 4.535 26.547 6.492 1 94.75 160 PRO B N 1
ATOM 3326 C CA . PRO B 1 160 ? 3.119 26.484 6.859 1 94.75 160 PRO B CA 1
ATOM 3327 C C . PRO B 1 160 ? 2.904 26.094 8.32 1 94.75 160 PRO B C 1
ATOM 3329 O O . PRO B 1 160 ? 3.631 25.25 8.852 1 94.75 160 PRO B O 1
ATOM 3332 N N . PRO B 1 161 ? 1.877 26.688 8.922 1 95.31 161 PRO B N 1
ATOM 3333 C CA . PRO B 1 161 ? 1.573 26.297 10.305 1 95.31 161 PRO B CA 1
ATOM 3334 C C . PRO B 1 161 ? 0.969 24.906 10.398 1 95.31 161 PRO B C 1
ATOM 3336 O O . PRO B 1 161 ? 1.002 24.281 11.461 1 95.31 161 PRO B O 1
ATOM 3339 N N . LEU B 1 162 ? 0.422 24.406 9.297 1 96.88 162 LEU B N 1
ATOM 3340 C CA . LEU B 1 162 ? -0.208 23.094 9.242 1 96.88 162 LEU B CA 1
ATOM 3341 C C . LEU B 1 162 ? 0.297 22.297 8.047 1 96.88 162 LEU B C 1
ATOM 3343 O O . LEU B 1 162 ? 0.354 22.812 6.93 1 96.88 162 LEU B O 1
ATOM 3347 N N . LEU B 1 163 ? 0.795 21.094 8.305 1 97.31 163 LEU B N 1
ATOM 3348 C CA . LEU B 1 163 ? 1.217 20.141 7.273 1 97.31 163 LEU B CA 1
ATOM 3349 C C . LEU B 1 163 ? 0.332 18.906 7.277 1 97.31 163 LEU B C 1
ATOM 3351 O O . LEU B 1 163 ? 0.19 18.234 8.305 1 97.31 163 LEU B O 1
ATOM 3355 N N . ILE B 1 164 ? -0.352 18.656 6.191 1 97.75 164 ILE B N 1
ATOM 3356 C CA . ILE B 1 164 ? -1.192 17.469 6.043 1 97.75 164 ILE B CA 1
ATOM 3357 C C . ILE B 1 164 ? -0.532 16.484 5.082 1 97.75 164 ILE B C 1
ATOM 3359 O O . ILE B 1 164 ? -0.27 16.828 3.926 1 97.75 164 ILE B O 1
ATOM 3363 N N . LEU B 1 165 ? -0.242 15.32 5.566 1 97.62 165 LEU B N 1
ATOM 3364 C CA . LEU B 1 165 ? 0.334 14.234 4.777 1 97.62 165 LEU B CA 1
ATOM 3365 C C . LEU B 1 165 ? -0.699 13.141 4.52 1 97.62 165 LEU B C 1
ATOM 3367 O O . LEU B 1 165 ? -0.997 12.344 5.41 1 97.62 165 LEU B O 1
ATOM 3371 N N . ASP B 1 166 ? -1.228 13.148 3.361 1 97.38 166 ASP B N 1
ATOM 3372 C CA . ASP B 1 166 ? -2.281 12.211 2.986 1 97.38 166 ASP B CA 1
ATOM 3373 C C . ASP B 1 166 ? -1.69 10.922 2.408 1 97.38 166 ASP B C 1
ATOM 3375 O O . ASP B 1 166 ? -1.371 10.859 1.219 1 97.38 166 ASP B O 1
ATOM 3379 N N . GLU B 1 167 ? -1.581 9.898 3.27 1 96.75 167 GLU B N 1
ATOM 3380 C CA . GLU B 1 167 ? -1.043 8.578 2.947 1 96.75 167 GLU B CA 1
ATOM 3381 C C . GLU B 1 167 ? 0.314 8.688 2.258 1 96.75 167 GLU B C 1
ATOM 3383 O O . GLU B 1 167 ? 0.523 8.109 1.188 1 96.75 167 GLU B O 1
ATOM 3388 N N . PRO B 1 168 ? 1.245 9.273 2.896 1 96.44 168 PRO B N 1
ATOM 3389 C CA . PRO B 1 168 ? 2.52 9.586 2.244 1 96.44 168 PRO B CA 1
ATOM 3390 C C . PRO B 1 168 ? 3.357 8.344 1.953 1 96.44 168 PRO B C 1
ATOM 3392 O O . PRO B 1 168 ? 4.25 8.383 1.104 1 96.44 168 PRO B O 1
ATOM 3395 N N . ALA B 1 169 ? 3.078 7.262 2.646 1 96.69 169 ALA B N 1
ATOM 3396 C CA . ALA B 1 169 ? 3.91 6.074 2.473 1 96.69 169 ALA B CA 1
ATOM 3397 C C . ALA B 1 169 ? 3.254 5.078 1.52 1 96.69 169 ALA B C 1
ATOM 3399 O O . ALA B 1 169 ? 3.748 3.965 1.34 1 96.69 169 ALA B O 1
ATOM 3400 N N . ASN B 1 170 ? 2.1 5.477 0.956 1 94 170 ASN B N 1
ATOM 3401 C CA . ASN B 1 170 ? 1.402 4.582 0.039 1 94 170 ASN B CA 1
ATOM 3402 C C . ASN B 1 170 ? 2.293 4.172 -1.129 1 94 170 ASN B C 1
ATOM 3404 O O . ASN B 1 170 ? 2.947 5.016 -1.744 1 94 170 ASN B O 1
ATOM 3408 N N . GLY B 1 171 ? 2.363 2.885 -1.405 1 91.88 171 GLY B N 1
ATOM 3409 C CA . GLY B 1 171 ? 3.121 2.369 -2.535 1 91.88 171 GLY B CA 1
ATOM 3410 C C . GLY B 1 171 ? 4.582 2.119 -2.209 1 91.88 171 GLY B C 1
ATOM 3411 O O . GLY B 1 171 ? 5.32 1.567 -3.027 1 91.88 171 GLY B O 1
ATOM 3412 N N . LEU B 1 172 ? 4.984 2.496 -1.004 1 96.19 172 LEU B N 1
ATOM 3413 C CA . LEU B 1 172 ? 6.387 2.332 -0.625 1 96.19 172 LEU B CA 1
ATOM 3414 C C . LEU B 1 172 ? 6.629 0.949 -0.031 1 96.19 172 LEU B C 1
ATOM 3416 O O . LEU B 1 172 ? 5.766 0.409 0.668 1 96.19 172 LEU B O 1
ATOM 3420 N N . ASP B 1 173 ? 7.855 0.4 -0.334 1 97.25 173 ASP B N 1
ATOM 3421 C CA . ASP B 1 173 ? 8.258 -0.822 0.358 1 97.25 173 ASP B CA 1
ATOM 3422 C C . ASP B 1 173 ? 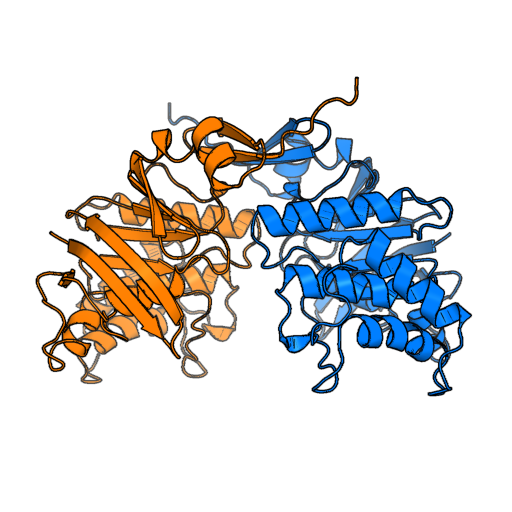8.797 -0.511 1.75 1 97.25 173 ASP B C 1
ATOM 3424 O O . ASP B 1 173 ? 8.766 0.639 2.193 1 97.25 173 ASP B O 1
ATOM 3428 N N . PHE B 1 174 ? 9.203 -1.521 2.412 1 97.94 174 PHE B N 1
ATOM 3429 C CA . PHE B 1 174 ? 9.586 -1.408 3.814 1 97.94 174 PHE B CA 1
ATOM 3430 C C . PHE B 1 174 ? 10.695 -0.378 3.99 1 97.94 174 PHE B C 1
ATOM 3432 O O . PHE B 1 174 ? 10.594 0.511 4.84 1 97.94 174 PHE B O 1
ATOM 3439 N N . LEU B 1 175 ? 11.742 -0.445 3.191 1 97.44 175 LEU B N 1
ATOM 3440 C CA . LEU B 1 175 ? 12.898 0.432 3.346 1 97.44 175 LEU B CA 1
ATOM 3441 C C . LEU B 1 175 ? 12.531 1.877 3.027 1 97.44 175 LEU B C 1
ATOM 3443 O O . LEU B 1 175 ? 12.891 2.791 3.773 1 97.44 175 LEU B O 1
ATOM 3447 N N . ALA B 1 176 ? 11.867 2.053 1.976 1 96.75 176 ALA B N 1
ATOM 3448 C CA . ALA B 1 176 ? 11.461 3.398 1.573 1 96.75 176 ALA B CA 1
ATOM 3449 C C . ALA B 1 176 ? 10.531 4.023 2.604 1 96.75 176 ALA B C 1
ATOM 3451 O O . ALA B 1 176 ? 10.648 5.211 2.92 1 96.75 176 ALA B O 1
ATOM 3452 N N . ARG B 1 177 ? 9.625 3.266 3.092 1 97.44 177 ARG B N 1
ATOM 3453 C CA . ARG B 1 177 ? 8.703 3.752 4.113 1 97.44 177 ARG B CA 1
ATOM 3454 C C . ARG B 1 177 ? 9.453 4.203 5.359 1 97.44 177 ARG B C 1
ATOM 3456 O O . ARG B 1 177 ? 9.242 5.312 5.852 1 97.44 177 ARG B O 1
ATOM 3463 N N . GLU B 1 178 ? 10.305 3.328 5.852 1 97.06 178 GLU B N 1
ATOM 3464 C CA . GLU B 1 178 ? 11.023 3.656 7.078 1 97.06 178 GLU B CA 1
ATOM 3465 C C . GLU B 1 178 ? 11.906 4.883 6.887 1 97.06 178 GLU B C 1
ATOM 3467 O O . GLU B 1 178 ? 12.047 5.703 7.797 1 97.06 178 GLU B O 1
ATOM 3472 N N . SER B 1 179 ? 12.477 4.992 5.719 1 96.44 179 SER B N 1
ATOM 3473 C CA . SER B 1 179 ? 13.289 6.168 5.41 1 96.44 179 SER B CA 1
ATOM 3474 C C . SER B 1 179 ? 12.445 7.438 5.406 1 96.44 179 SER B C 1
ATOM 3476 O O . SER B 1 179 ? 12.852 8.461 5.965 1 96.44 179 SER B O 1
ATOM 3478 N N . LEU B 1 180 ? 11.336 7.371 4.797 1 97.25 180 LEU B N 1
ATOM 3479 C CA . LEU B 1 180 ? 10.422 8.508 4.781 1 97.25 180 LEU B CA 1
ATOM 3480 C C . LEU B 1 180 ? 9.992 8.875 6.199 1 97.25 180 LEU B C 1
ATOM 3482 O O . LEU B 1 180 ? 10.008 10.055 6.566 1 97.25 180 LEU B O 1
ATOM 3486 N N . LEU B 1 181 ? 9.648 7.883 6.977 1 97.81 181 LEU B N 1
ATOM 3487 C CA . LEU B 1 181 ? 9.195 8.109 8.344 1 97.81 181 LEU B CA 1
ATOM 3488 C C . LEU B 1 181 ? 10.297 8.758 9.18 1 97.81 181 LEU B C 1
ATOM 3490 O O . LEU B 1 181 ? 10.023 9.633 10 1 97.81 181 LEU B O 1
ATOM 3494 N N . GLU B 1 182 ? 11.469 8.32 8.945 1 96.31 182 GLU B N 1
ATOM 3495 C CA . GLU B 1 182 ? 12.602 8.945 9.617 1 96.31 182 GLU B CA 1
ATOM 3496 C C . GLU B 1 182 ? 12.703 10.43 9.273 1 96.31 182 GLU B C 1
ATOM 3498 O O . GLU B 1 182 ? 12.953 11.258 10.156 1 96.31 182 GLU B O 1
ATOM 3503 N N . SER B 1 183 ? 12.539 10.719 8.047 1 97 183 SER B N 1
ATOM 3504 C CA . SER B 1 183 ? 12.57 12.109 7.602 1 97 183 SER B CA 1
ATOM 3505 C C . SER B 1 183 ? 11.461 12.93 8.266 1 97 183 SER B C 1
ATOM 3507 O O . SER B 1 183 ? 11.703 14.039 8.734 1 97 183 SER B O 1
ATOM 3509 N N . ILE B 1 184 ? 10.305 12.406 8.305 1 97.75 184 ILE B N 1
ATOM 3510 C CA . ILE B 1 184 ? 9.164 13.078 8.906 1 97.75 184 ILE B CA 1
ATOM 3511 C C . ILE B 1 184 ? 9.43 13.297 10.398 1 97.75 184 ILE B C 1
ATOM 3513 O O . ILE B 1 184 ? 9.117 14.359 10.938 1 97.75 184 ILE B O 1
ATOM 3517 N N . GLU B 1 185 ? 9.992 12.312 11.016 1 96.31 185 GLU B N 1
ATOM 3518 C CA . GLU B 1 185 ? 10.336 12.438 12.43 1 96.31 185 GLU B CA 1
ATOM 3519 C C . GLU B 1 185 ? 11.32 13.578 12.664 1 96.31 185 GLU B C 1
ATOM 3521 O O . GLU B 1 185 ? 11.148 14.367 13.594 1 96.31 185 GLU B O 1
ATOM 3526 N N . ARG B 1 186 ? 12.281 13.68 11.812 1 94.81 186 ARG B N 1
ATOM 3527 C CA . ARG B 1 186 ? 13.273 14.742 11.922 1 94.81 186 ARG B CA 1
ATOM 3528 C C . ARG B 1 186 ? 12.625 16.125 11.805 1 94.81 186 ARG B C 1
ATOM 3530 O O . ARG B 1 186 ? 12.914 17.016 12.586 1 94.81 186 ARG B O 1
ATOM 3537 N N . ILE B 1 187 ? 11.773 16.25 10.875 1 95.19 187 ILE B N 1
ATOM 3538 C CA . ILE B 1 187 ? 11.102 17.516 10.633 1 95.19 187 ILE B CA 1
ATOM 3539 C C . ILE B 1 187 ? 10.203 17.859 11.812 1 95.19 187 ILE B C 1
ATOM 3541 O O . ILE B 1 187 ? 10.133 19.016 12.234 1 95.19 187 ILE B O 1
ATOM 3545 N N . SER B 1 188 ? 9.531 16.891 12.383 1 96 188 SER B N 1
ATOM 3546 C CA . SER B 1 188 ? 8.555 17.094 13.453 1 96 188 SER B CA 1
ATOM 3547 C C . SER B 1 188 ? 9.242 17.531 14.742 1 96 188 SER B C 1
ATOM 3549 O O . SER B 1 188 ? 8.602 18.125 15.617 1 96 188 SER B O 1
ATOM 3551 N N . LYS B 1 189 ? 10.508 17.312 14.859 1 94 189 LYS B N 1
ATOM 3552 C CA . LYS B 1 189 ? 11.234 17.578 16.094 1 94 189 LYS B CA 1
ATOM 3553 C C . LYS B 1 189 ? 11.859 18.969 16.062 1 94 189 LYS B C 1
ATOM 3555 O O . LYS B 1 189 ? 12.367 19.453 17.094 1 94 189 LYS B O 1
ATOM 3560 N N . LYS B 1 190 ? 11.75 19.578 14.992 1 93.38 190 LYS B N 1
ATOM 3561 C CA . LYS B 1 190 ? 12.312 20.922 14.883 1 93.38 190 LYS B CA 1
ATOM 3562 C C . LYS B 1 190 ? 11.477 21.922 15.68 1 93.38 190 LYS B C 1
ATOM 3564 O O . LYS B 1 190 ? 10.266 21.766 15.812 1 93.38 190 LYS B O 1
ATOM 3569 N N . PRO B 1 191 ? 12.156 23.016 16.172 1 90.25 191 PRO B N 1
ATOM 3570 C CA . PRO B 1 191 ? 11.445 24.016 16.984 1 90.25 191 PRO B CA 1
ATOM 3571 C C . PRO B 1 191 ? 10.336 24.719 16.203 1 90.25 191 PRO B C 1
ATOM 3573 O O . PRO B 1 191 ? 9.281 25.031 16.766 1 90.25 191 PRO B O 1
ATOM 3576 N N . ASP B 1 192 ? 10.562 24.938 14.961 1 89.56 192 ASP B N 1
ATOM 3577 C CA . ASP B 1 192 ? 9.586 25.656 14.148 1 89.56 192 ASP B CA 1
ATOM 3578 C C . ASP B 1 192 ? 8.797 24.688 13.258 1 89.56 192 ASP B C 1
ATOM 3580 O O . ASP B 1 192 ? 8.297 25.094 12.203 1 89.56 192 ASP B O 1
ATOM 3584 N N . ALA B 1 193 ? 8.648 23.5 13.781 1 95.25 193 ALA B N 1
ATOM 3585 C CA . ALA B 1 193 ? 7.941 22.5 12.984 1 95.25 193 ALA B CA 1
ATOM 3586 C C . ALA B 1 193 ? 6.457 22.828 12.875 1 95.25 193 ALA B C 1
ATOM 3588 O O . ALA B 1 193 ? 5.867 23.391 13.805 1 95.25 193 ALA B O 1
ATOM 3589 N N . PRO B 1 194 ? 5.84 22.594 11.805 1 96.69 194 PRO B N 1
ATOM 3590 C CA . PRO B 1 194 ? 4.387 22.734 11.711 1 96.69 194 PRO B CA 1
ATOM 3591 C C . PRO B 1 194 ? 3.633 21.703 12.555 1 96.69 194 PRO B C 1
ATOM 3593 O O . PRO B 1 194 ? 4.227 20.734 13.016 1 96.69 194 PRO B O 1
ATOM 3596 N N . THR B 1 195 ? 2.357 22.062 12.844 1 97.62 195 THR B N 1
ATOM 3597 C CA . THR B 1 195 ? 1.45 21 13.273 1 97.62 195 THR B CA 1
ATOM 3598 C C . THR B 1 195 ? 1.208 20 12.133 1 97.62 195 THR B C 1
ATOM 3600 O O . THR B 1 195 ? 1.009 20.406 10.984 1 97.62 195 THR B O 1
ATOM 3603 N N . ILE B 1 196 ? 1.252 18.703 12.422 1 98.38 196 ILE B N 1
ATOM 3604 C CA . ILE B 1 196 ? 1.181 17.719 11.344 1 98.38 196 ILE B CA 1
ATOM 3605 C C . ILE B 1 196 ? -0.053 16.844 11.531 1 98.38 196 ILE B C 1
ATOM 3607 O O . ILE B 1 196 ? -0.334 16.391 12.648 1 98.38 196 ILE B O 1
ATOM 3611 N N . ILE B 1 197 ? -0.855 16.688 10.508 1 98.62 197 ILE B N 1
ATOM 3612 C CA . ILE B 1 197 ? -1.86 15.633 10.391 1 98.62 197 ILE B CA 1
ATOM 3613 C C . ILE B 1 197 ? -1.357 14.531 9.461 1 98.62 197 ILE B C 1
ATOM 3615 O O . ILE B 1 197 ? -1.145 14.773 8.266 1 98.62 197 ILE B O 1
ATOM 3619 N N . TYR B 1 198 ? -1.117 13.375 10.008 1 98.69 198 TYR B N 1
ATOM 3620 C CA . TYR B 1 198 ? -0.688 12.211 9.242 1 98.69 198 TYR B CA 1
ATOM 3621 C C . TYR B 1 198 ? -1.861 11.273 8.969 1 98.69 198 TYR B C 1
ATOM 3623 O O . TYR B 1 198 ? -2.395 10.648 9.891 1 98.69 198 TYR B O 1
ATOM 3631 N N . VAL B 1 199 ? -2.258 11.211 7.727 1 98.56 199 VAL B N 1
ATOM 3632 C CA . VAL B 1 199 ? -3.404 10.391 7.336 1 98.56 199 VAL B CA 1
ATOM 3633 C C . VAL B 1 199 ? -2.926 9.023 6.867 1 98.56 199 VAL B C 1
ATOM 3635 O O . VAL B 1 199 ? -2.072 8.922 5.984 1 98.56 199 VAL B O 1
ATOM 3638 N N . THR B 1 200 ? -3.457 7.938 7.43 1 98.25 200 THR B N 1
ATOM 3639 C CA . THR B 1 200 ? -3.016 6.602 7.051 1 98.25 200 THR B CA 1
ATOM 3640 C C . THR B 1 200 ? -4.051 5.555 7.457 1 98.25 200 THR B C 1
ATOM 3642 O O . THR B 1 200 ? -4.926 5.828 8.281 1 98.25 200 THR B O 1
ATOM 3645 N N . HIS B 1 201 ? -3.998 4.449 6.855 1 98.19 201 HIS B N 1
ATOM 3646 C CA . HIS B 1 201 ? -4.738 3.273 7.297 1 98.19 201 HIS B CA 1
ATOM 3647 C C . HIS B 1 201 ? -3.795 2.178 7.781 1 98.19 201 HIS B C 1
ATOM 3649 O O . HIS B 1 201 ? -4.219 1.041 8.008 1 98.19 201 HIS B O 1
ATOM 3655 N N . HIS B 1 202 ? -2.537 2.502 8.023 1 97.75 202 HIS B N 1
ATOM 3656 C CA . HIS B 1 202 ? -1.522 1.584 8.531 1 97.75 202 HIS B CA 1
ATOM 3657 C C . HIS B 1 202 ? -0.964 2.061 9.867 1 97.75 202 HIS B C 1
ATOM 3659 O O . HIS B 1 202 ? -0.219 3.041 9.922 1 97.75 202 HIS B O 1
ATOM 3665 N N . ILE B 1 203 ? -1.189 1.286 10.875 1 98.19 203 ILE B N 1
ATOM 3666 C CA . ILE B 1 203 ? -0.777 1.763 12.188 1 98.19 203 ILE B CA 1
ATOM 3667 C C . ILE B 1 203 ? 0.741 1.664 12.32 1 98.19 203 ILE B C 1
ATOM 3669 O O . ILE B 1 203 ? 1.343 2.338 13.156 1 98.19 203 ILE B O 1
ATOM 3673 N N . GLU B 1 204 ? 1.387 0.827 11.484 1 97.25 204 GLU B N 1
ATOM 3674 C CA . GLU B 1 204 ? 2.834 0.635 11.531 1 97.25 204 GLU B CA 1
ATOM 3675 C C . GLU B 1 204 ? 3.572 1.914 11.148 1 97.25 204 GLU B C 1
ATOM 3677 O O . GLU B 1 204 ? 4.777 2.031 11.367 1 97.25 204 GLU B O 1
ATOM 3682 N N . GLU B 1 205 ? 2.861 2.836 10.609 1 97.88 205 GLU B N 1
ATOM 3683 C CA . GLU B 1 205 ? 3.459 4.094 10.172 1 97.88 205 GLU B CA 1
ATOM 3684 C C . GLU B 1 205 ? 3.453 5.129 11.289 1 97.88 205 GLU B C 1
ATOM 3686 O O . GLU B 1 205 ? 4.066 6.191 11.164 1 97.88 205 GLU B O 1
ATOM 3691 N N . ILE B 1 206 ? 2.814 4.84 12.352 1 98.31 206 ILE B N 1
ATOM 3692 C CA . ILE B 1 206 ? 2.605 5.824 13.406 1 98.31 206 ILE B CA 1
ATOM 3693 C C . ILE B 1 206 ? 3.885 5.984 14.227 1 98.31 206 ILE B C 1
ATOM 3695 O O . ILE B 1 206 ? 4.328 5.043 14.891 1 98.31 206 ILE B O 1
ATOM 3699 N N . LEU B 1 207 ? 4.438 7.148 14.18 1 97.62 207 LEU B N 1
ATOM 3700 C CA . LEU B 1 207 ? 5.637 7.52 14.922 1 97.62 207 LEU B CA 1
ATOM 3701 C C . LEU B 1 207 ? 5.273 8.062 16.297 1 97.62 207 LEU B C 1
ATOM 3703 O O . LEU B 1 207 ? 4.152 8.523 16.516 1 97.62 207 LEU B O 1
ATOM 3707 N N . PRO B 1 208 ? 6.242 8.117 17.203 1 96.12 208 PRO B N 1
ATOM 3708 C CA . PRO B 1 208 ? 5.996 8.648 18.547 1 96.12 208 PRO B CA 1
ATOM 3709 C C . PRO B 1 208 ? 5.578 10.117 18.531 1 96.12 208 PRO B C 1
ATOM 3711 O O . PRO B 1 208 ? 4.859 10.562 19.438 1 96.12 208 PRO B O 1
ATOM 3714 N N . THR B 1 209 ? 5.984 10.828 17.578 1 96.81 209 THR B N 1
ATOM 3715 C CA . THR B 1 209 ? 5.668 12.25 17.5 1 96.81 209 THR B CA 1
ATOM 3716 C C . THR B 1 209 ? 4.168 12.469 17.328 1 96.81 209 THR B C 1
ATOM 3718 O O . THR B 1 209 ? 3.646 13.539 17.641 1 96.81 209 THR B O 1
ATOM 3721 N N . PHE B 1 210 ? 3.506 11.523 16.797 1 98.12 210 PHE B N 1
ATOM 3722 C CA . PHE B 1 210 ? 2.057 11.586 16.656 1 98.12 210 PHE B CA 1
ATOM 3723 C C . PHE B 1 210 ? 1.362 11.062 17.906 1 98.12 210 PHE B C 1
ATOM 3725 O O . PHE B 1 210 ? 1.036 9.875 18 1 98.12 210 PHE B O 1
ATOM 3732 N N . ASN B 1 211 ? 1.015 11.898 18.75 1 96.31 211 ASN B N 1
ATOM 3733 C CA . ASN B 1 211 ? 0.567 11.477 20.078 1 96.31 211 ASN B CA 1
ATOM 3734 C C . ASN B 1 211 ? -0.951 11.547 20.203 1 96.31 211 ASN B C 1
ATOM 3736 O O . ASN B 1 211 ? -1.513 11.148 21.234 1 96.31 211 ASN B O 1
ATOM 3740 N N . GLN B 1 212 ? -1.614 12.094 19.25 1 98.38 212 GLN B N 1
ATOM 3741 C CA . GLN B 1 212 ? -3.07 12.109 19.156 1 98.38 212 GLN B CA 1
ATOM 3742 C C . GLN B 1 212 ? -3.561 11.375 17.922 1 98.38 212 GLN B C 1
ATOM 3744 O O . GLN B 1 212 ? -2.922 11.43 16.859 1 98.38 212 GLN B O 1
ATOM 3749 N N . THR B 1 213 ? -4.672 10.664 18.062 1 98.75 213 THR B N 1
ATOM 3750 C CA . THR B 1 213 ? -5.219 9.906 16.938 1 98.75 213 THR B CA 1
ATOM 3751 C C . THR B 1 213 ? -6.734 10.055 16.875 1 98.75 213 THR B C 1
ATOM 3753 O O . THR B 1 213 ? -7.414 10.008 17.906 1 98.75 213 THR B O 1
ATOM 3756 N N . LEU B 1 214 ? -7.223 10.375 15.773 1 98.88 214 LEU B N 1
ATOM 3757 C CA . LEU B 1 214 ? -8.648 10.312 15.461 1 98.88 214 LEU B CA 1
ATOM 3758 C C . LEU B 1 214 ? -8.961 9.094 14.602 1 98.88 214 LEU B C 1
ATOM 3760 O O . LEU B 1 214 ? -8.375 8.906 13.531 1 98.88 214 LEU B O 1
ATOM 3764 N N . LEU B 1 215 ? -9.836 8.203 15.094 1 98.94 215 LEU B N 1
ATOM 3765 C CA . LEU B 1 215 ? -10.336 7.059 14.352 1 98.94 215 LEU B CA 1
ATOM 3766 C C . LEU B 1 215 ? -11.625 7.41 13.617 1 98.94 215 LEU B C 1
ATOM 3768 O O . LEU B 1 215 ? -12.648 7.688 14.242 1 98.94 215 LEU B O 1
ATOM 3772 N N . LEU B 1 216 ? -11.555 7.43 12.312 1 98.88 216 LEU B N 1
ATOM 3773 C CA . LEU B 1 216 ? -12.703 7.758 11.477 1 98.88 216 LEU B CA 1
ATOM 3774 C C . LEU B 1 216 ? -13.328 6.5 10.875 1 98.88 216 LEU B C 1
ATOM 3776 O O . LEU B 1 216 ? -12.625 5.688 10.266 1 98.88 216 LEU B O 1
ATOM 3780 N N . LYS B 1 217 ? -14.602 6.32 11.102 1 98.5 217 LYS B N 1
ATOM 3781 C CA . LYS B 1 217 ? -15.32 5.141 10.633 1 98.5 217 LYS B CA 1
ATOM 3782 C C . LYS B 1 217 ? -16.703 5.512 10.117 1 98.5 217 LYS B C 1
ATOM 3784 O O . LYS B 1 217 ? -17.484 6.152 10.828 1 98.5 217 LYS B O 1
ATOM 3789 N N . ASP B 1 218 ? -16.984 5.191 8.891 1 97.31 218 ASP B N 1
ATOM 3790 C CA . ASP B 1 218 ? -18.281 5.395 8.273 1 97.31 218 ASP B CA 1
ATOM 3791 C C . ASP B 1 218 ? -18.719 6.855 8.375 1 97.31 218 ASP B C 1
ATOM 3793 O O . ASP B 1 218 ? -19.859 7.145 8.719 1 97.31 218 ASP B O 1
ATOM 3797 N N . GLY B 1 219 ? -17.734 7.703 8.195 1 98.31 219 GLY B N 1
ATOM 3798 C CA . GLY B 1 219 ? -18.031 9.125 8.148 1 98.31 219 GLY B CA 1
ATOM 3799 C C . GLY B 1 219 ? -18.219 9.75 9.516 1 98.31 219 GLY B C 1
ATOM 3800 O O . GLY B 1 219 ? -18.656 10.898 9.625 1 98.31 219 GLY B O 1
ATOM 3801 N N . LYS B 1 220 ? -17.922 9.008 10.539 1 98.62 220 LYS B N 1
ATOM 3802 C CA . LYS B 1 220 ? -18.078 9.492 11.906 1 98.62 220 LYS B CA 1
ATOM 3803 C C . LYS B 1 220 ? -16.797 9.289 12.711 1 98.62 220 LYS B C 1
ATOM 3805 O O . LYS B 1 220 ? -15.992 8.414 12.398 1 98.62 220 LYS B O 1
ATOM 3810 N N . VAL B 1 221 ? -16.688 10.133 13.703 1 98.75 221 VAL B N 1
ATOM 3811 C CA . VAL B 1 221 ? -15.602 9.906 14.664 1 98.75 221 VAL B CA 1
ATOM 3812 C C . VAL B 1 221 ? -15.945 8.703 15.547 1 98.75 221 VAL B C 1
ATOM 3814 O O . VAL B 1 221 ? -16.859 8.766 16.359 1 98.75 221 VAL B O 1
ATOM 3817 N N . PHE B 1 222 ? -15.219 7.676 15.328 1 98.75 222 PHE B N 1
ATOM 3818 C CA . PHE B 1 222 ? -15.406 6.496 16.172 1 98.75 222 PHE B CA 1
ATOM 3819 C C . PHE B 1 222 ? -14.859 6.73 17.562 1 98.75 222 PHE B C 1
ATOM 3821 O O . PHE B 1 222 ? -15.531 6.422 18.562 1 98.75 222 PHE B O 1
ATOM 3828 N N . ALA B 1 223 ? -13.672 7.266 17.609 1 98.62 223 ALA B N 1
ATOM 3829 C CA . ALA B 1 223 ? -13 7.648 18.859 1 98.62 223 ALA B CA 1
ATOM 3830 C C . ALA B 1 223 ? -11.828 8.586 18.578 1 98.62 223 ALA B C 1
ATOM 3832 O O . ALA B 1 223 ? -11.312 8.633 17.453 1 98.62 223 ALA B O 1
ATOM 3833 N N . SER B 1 224 ? -11.461 9.336 19.562 1 98.5 224 SER B N 1
ATOM 3834 C CA . SER B 1 224 ? -10.328 10.242 19.469 1 98.5 224 SER B CA 1
ATOM 3835 C C . SER B 1 224 ? -9.656 10.445 20.812 1 98.5 224 SER B C 1
ATOM 3837 O O . SER B 1 224 ? -10.328 10.445 21.859 1 98.5 224 SER B O 1
ATOM 3839 N N . GLY B 1 225 ? -8.375 10.562 20.812 1 97.88 225 GLY B N 1
ATOM 3840 C CA . GLY B 1 225 ? -7.617 10.734 22.047 1 97.88 225 GLY B CA 1
ATOM 3841 C C . GLY B 1 225 ? -6.141 10.422 21.891 1 97.88 225 GLY B C 1
ATOM 3842 O O . GLY B 1 225 ? -5.59 10.539 20.781 1 97.88 225 GLY B O 1
ATOM 3843 N N . SER B 1 226 ? -5.535 10.086 22.984 1 98 226 SER B N 1
ATOM 3844 C CA . SER B 1 226 ? -4.113 9.758 22.938 1 98 226 SER B CA 1
ATOM 3845 C C . SER B 1 226 ? -3.855 8.562 22.016 1 98 226 SER B C 1
ATOM 3847 O O . SER B 1 226 ? -4.637 7.613 21.984 1 98 226 SER B O 1
ATOM 3849 N N . THR B 1 227 ? -2.797 8.641 21.297 1 98.5 227 THR B N 1
ATOM 3850 C CA . THR B 1 227 ? -2.477 7.602 20.328 1 98.5 227 THR B CA 1
ATOM 3851 C C . THR B 1 227 ? -2.357 6.242 21.016 1 98.5 227 THR B C 1
ATOM 3853 O O . THR B 1 227 ? -2.871 5.242 20.5 1 98.5 227 THR B O 1
ATOM 3856 N N . THR B 1 228 ? -1.778 6.16 22.141 1 97.5 228 THR B N 1
ATOM 3857 C CA . THR B 1 228 ? -1.578 4.898 22.844 1 97.5 228 THR B CA 1
ATOM 3858 C C . THR B 1 228 ? -2.916 4.281 23.234 1 97.5 228 THR B C 1
ATOM 3860 O O . THR B 1 228 ? -3.068 3.057 23.219 1 97.5 228 THR B O 1
ATOM 3863 N N . ASP B 1 229 ? -3.9 5.133 23.516 1 98.12 229 ASP B N 1
ATOM 3864 C CA . ASP B 1 229 ? -5.23 4.648 23.875 1 98.12 229 ASP B CA 1
ATOM 3865 C C . ASP B 1 229 ? -6.008 4.211 22.641 1 98.12 229 ASP B C 1
ATOM 3867 O O . ASP B 1 229 ? -6.723 3.205 22.672 1 98.12 229 ASP B O 1
ATOM 3871 N N . MET B 1 230 ? -5.871 4.961 21.609 1 98.75 230 MET B N 1
ATOM 3872 C CA . MET B 1 230 ? -6.633 4.699 20.391 1 98.75 230 MET B CA 1
ATOM 3873 C C . MET B 1 230 ? -6.066 3.494 19.656 1 98.75 230 MET B C 1
ATOM 3875 O O . MET B 1 230 ? -6.816 2.744 19.016 1 98.75 230 MET B O 1
ATOM 3879 N N . ILE B 1 231 ? -4.703 3.367 19.734 1 98.75 231 ILE B N 1
ATOM 3880 C CA . ILE B 1 231 ? -4.008 2.279 19.047 1 98.75 231 ILE B CA 1
ATOM 3881 C C . ILE B 1 231 ? -3.691 1.167 20.047 1 98.75 231 ILE B C 1
ATOM 3883 O O . ILE B 1 231 ? -2.551 1.035 20.5 1 98.75 231 ILE B O 1
ATOM 3887 N N . SER B 1 232 ? -4.723 0.428 20.328 1 98.62 232 SER B N 1
ATOM 3888 C CA . SER B 1 232 ? -4.66 -0.7 21.25 1 98.62 232 SER B CA 1
ATOM 3889 C C . SER B 1 232 ? -5.473 -1.881 20.734 1 98.62 232 SER B C 1
ATOM 3891 O O . SER B 1 232 ? -6.332 -1.719 19.875 1 98.62 232 SER B O 1
ATOM 3893 N N . SER B 1 233 ? -5.141 -3.066 21.312 1 98.38 233 SER B N 1
ATOM 3894 C CA . SER B 1 233 ? -5.824 -4.277 20.859 1 98.38 233 SER B CA 1
ATOM 3895 C C . SER B 1 233 ? -7.332 -4.156 21.047 1 98.38 233 SER B C 1
ATOM 3897 O O . SER B 1 233 ? -8.102 -4.457 20.125 1 98.38 233 SER B O 1
ATOM 3899 N N . GLY B 1 234 ? -7.742 -3.705 22.188 1 98.44 234 GLY B N 1
ATOM 3900 C CA . GLY B 1 234 ? -9.164 -3.582 22.469 1 98.44 234 GLY B CA 1
ATOM 3901 C C . GLY B 1 234 ? -9.859 -2.564 21.594 1 98.44 234 GLY B C 1
ATOM 3902 O O . GLY B 1 234 ? -10.859 -2.877 20.953 1 98.44 234 GLY B O 1
ATOM 3903 N N . ARG B 1 235 ? -9.344 -1.329 21.516 1 98.75 235 ARG B N 1
ATOM 3904 C CA . ARG B 1 235 ? -9.938 -0.234 20.75 1 98.75 235 ARG B CA 1
ATOM 3905 C C . ARG B 1 235 ? -10 -0.571 19.266 1 98.75 235 ARG B C 1
ATOM 3907 O O . ARG B 1 235 ? -11.031 -0.36 18.625 1 98.75 235 ARG B O 1
ATOM 3914 N N . LEU B 1 236 ? -8.945 -1.152 18.75 1 98.75 236 LEU B N 1
ATOM 3915 C CA . LEU B 1 236 ? -8.914 -1.45 17.312 1 98.75 236 LEU B CA 1
ATOM 3916 C C . LEU B 1 236 ? -9.758 -2.678 17 1 98.75 236 LEU B C 1
ATOM 3918 O O . LEU B 1 236 ? -10.32 -2.783 15.906 1 98.75 236 LEU B O 1
ATOM 3922 N N . SER B 1 237 ? -9.875 -3.643 17.953 1 98.75 237 SER B N 1
ATOM 3923 C CA . SER B 1 237 ? -10.805 -4.746 17.734 1 98.75 237 SER B CA 1
ATOM 3924 C C . SER B 1 237 ? -12.242 -4.238 17.594 1 98.75 237 SER B C 1
ATOM 3926 O O . SER B 1 237 ? -12.984 -4.703 16.719 1 98.75 237 SER B O 1
ATOM 3928 N N . GLU B 1 238 ? -12.586 -3.271 18.438 1 98.69 238 GLU B N 1
ATOM 3929 C CA . GLU B 1 238 ? -13.898 -2.641 18.312 1 98.69 238 GLU B CA 1
ATOM 3930 C C . GLU B 1 238 ? -14.023 -1.856 17.016 1 98.69 238 GLU B C 1
ATOM 3932 O O . GLU B 1 238 ? -15.047 -1.937 16.328 1 98.69 238 GLU B O 1
ATOM 3937 N N . PHE B 1 239 ? -13.062 -1.169 16.688 1 98.75 239 PHE B N 1
ATOM 3938 C CA . PHE B 1 239 ? -13.031 -0.32 15.492 1 98.75 239 PHE B CA 1
ATOM 3939 C C . PHE B 1 239 ? -13.18 -1.154 14.227 1 98.75 239 PHE B C 1
ATOM 3941 O O . PHE B 1 239 ? -13.961 -0.813 13.336 1 98.75 239 PHE B O 1
ATOM 3948 N N . PHE B 1 240 ? -12.391 -2.279 14.172 1 98.25 240 PHE B N 1
ATOM 3949 C CA . PHE B 1 240 ? -12.391 -3.125 12.984 1 98.25 240 PHE B CA 1
ATOM 3950 C C . PHE B 1 240 ? -13.586 -4.07 12.992 1 98.25 240 PHE B C 1
ATOM 3952 O O . PHE B 1 240 ? -14 -4.559 11.938 1 98.25 240 PHE B O 1
ATOM 3959 N N . GLY B 1 241 ? -14.109 -4.41 14.18 1 97.81 241 GLY B N 1
ATOM 3960 C CA . GLY B 1 241 ? -15.188 -5.387 14.281 1 97.81 241 GLY B CA 1
ATOM 3961 C C . GLY B 1 241 ? -14.688 -6.82 14.281 1 97.81 241 GLY B C 1
ATOM 3962 O O . GLY B 1 241 ? -15.477 -7.75 14.086 1 97.81 241 GLY B O 1
ATOM 3963 N N . ILE B 1 242 ? -13.398 -7.02 14.352 1 96.88 242 ILE B N 1
ATOM 3964 C CA . ILE B 1 242 ? -12.773 -8.328 14.477 1 96.88 242 ILE B CA 1
ATOM 3965 C C . ILE B 1 242 ? -11.656 -8.273 15.523 1 96.88 242 ILE B C 1
ATOM 3967 O O . ILE B 1 242 ? -11.062 -7.219 15.742 1 96.88 242 ILE B O 1
ATOM 3971 N N . PRO B 1 243 ? -11.359 -9.391 16.156 1 97.5 243 PRO B N 1
ATOM 3972 C CA . PRO B 1 243 ? -10.266 -9.375 17.141 1 97.5 243 PRO B CA 1
ATOM 3973 C C . PRO B 1 243 ? -8.906 -9.141 16.484 1 97.5 243 PRO B C 1
ATOM 3975 O O . PRO B 1 243 ? -8.562 -9.805 15.508 1 97.5 243 PRO B O 1
ATOM 3978 N N . VAL B 1 244 ? -8.195 -8.219 17.016 1 97.88 244 VAL B N 1
ATOM 3979 C CA . VAL B 1 244 ? -6.84 -7.953 16.562 1 97.88 244 VAL B CA 1
ATOM 3980 C C . VAL B 1 244 ? -5.906 -7.781 17.75 1 97.88 244 VAL B C 1
ATOM 3982 O O . VAL B 1 244 ? -6.367 -7.59 18.891 1 97.88 244 VAL B O 1
ATOM 3985 N N . ASN B 1 245 ? -4.684 -7.949 17.5 1 97.25 245 ASN B N 1
ATOM 3986 C CA . ASN B 1 245 ? -3.635 -7.719 18.5 1 97.25 245 ASN B CA 1
ATOM 3987 C C . ASN B 1 245 ? -2.709 -6.582 18.078 1 97.25 245 ASN B C 1
ATOM 3989 O O . ASN B 1 245 ? -2.227 -6.559 16.938 1 97.25 245 ASN B O 1
ATOM 3993 N N . VAL B 1 246 ? -2.561 -5.664 18.953 1 97.94 246 VAL B N 1
ATOM 3994 C CA . VAL B 1 246 ? -1.605 -4.582 18.734 1 97.94 246 VAL B CA 1
ATOM 3995 C C . VAL B 1 246 ? -0.404 -4.766 19.672 1 97.94 246 VAL B C 1
ATOM 3997 O O . VAL B 1 246 ? -0.563 -4.926 20.875 1 97.94 246 VAL B O 1
ATOM 4000 N N . MET B 1 247 ? 0.741 -4.746 19.078 1 95.69 247 MET B N 1
ATOM 4001 C CA . MET B 1 247 ? 1.989 -4.844 19.828 1 95.69 247 MET B CA 1
ATOM 4002 C C . MET B 1 247 ? 2.84 -3.594 19.641 1 95.69 247 MET B C 1
ATOM 4004 O O . MET B 1 247 ? 3.049 -3.146 18.516 1 95.69 247 MET B O 1
ATOM 4008 N N . TRP B 1 248 ? 3.236 -3.047 20.734 1 95.44 248 TRP B N 1
ATOM 4009 C CA . TRP B 1 248 ? 4.137 -1.901 20.672 1 95.44 248 TRP B CA 1
ATOM 4010 C C . TRP B 1 248 ? 5.586 -2.338 20.859 1 95.44 248 TRP B C 1
ATOM 4012 O O . TRP B 1 248 ? 5.914 -3.039 21.828 1 95.44 248 TRP B O 1
ATOM 4022 N N . ASN B 1 249 ? 6.352 -2.08 19.875 1 91.12 249 ASN B N 1
ATOM 4023 C CA . ASN B 1 249 ? 7.785 -2.346 19.906 1 91.12 249 ASN B CA 1
ATOM 4024 C C . ASN B 1 249 ? 8.594 -1.077 19.656 1 91.12 249 ASN B C 1
ATOM 4026 O O . ASN B 1 249 ? 8.508 -0.479 18.578 1 91.12 249 ASN B O 1
ATOM 4030 N N . GLN B 1 250 ? 9.414 -0.608 20.656 1 92.06 250 GLN B N 1
ATOM 4031 C CA . GLN B 1 250 ? 10.211 0.607 20.578 1 92.06 250 GLN B CA 1
ATOM 4032 C C . GLN B 1 250 ? 9.367 1.799 20.141 1 92.06 250 GLN B C 1
ATOM 4034 O O . GLN B 1 250 ? 9.734 2.537 19.234 1 92.06 250 GLN B O 1
ATOM 4039 N N . ASN B 1 251 ? 8.203 1.908 20.703 1 93.38 251 ASN B N 1
ATOM 4040 C CA . ASN B 1 251 ? 7.262 3.016 20.547 1 93.38 251 ASN B CA 1
ATOM 4041 C C . ASN B 1 251 ? 6.629 3.02 19.156 1 93.38 251 ASN B C 1
ATOM 4043 O O . ASN B 1 251 ? 6.176 4.062 18.688 1 93.38 251 ASN B O 1
ATOM 4047 N N . ARG B 1 252 ? 6.688 1.859 18.531 1 96.19 252 ARG B N 1
ATOM 4048 C CA . ARG B 1 252 ? 6.008 1.673 17.266 1 96.19 252 ARG B CA 1
ATOM 4049 C C . ARG B 1 252 ? 4.949 0.578 17.359 1 96.19 252 ARG B C 1
ATOM 4051 O O . ARG B 1 252 ? 5.184 -0.466 17.969 1 96.19 252 ARG B O 1
ATOM 4058 N N . PRO B 1 253 ? 3.812 0.767 16.797 1 97.62 253 PRO B N 1
ATOM 4059 C CA . PRO B 1 253 ? 2.764 -0.253 16.875 1 97.62 253 PRO B CA 1
ATOM 4060 C C . PRO B 1 253 ? 2.795 -1.22 15.688 1 97.62 253 PRO B C 1
ATOM 4062 O O . PRO B 1 253 ? 3.131 -0.823 14.57 1 97.62 253 PRO B O 1
ATOM 4065 N N . LEU B 1 254 ? 2.498 -2.445 15.922 1 97.06 254 LEU B N 1
ATOM 4066 C CA . LEU B 1 254 ? 2.295 -3.5 14.938 1 97.06 254 LEU B CA 1
ATOM 4067 C C . LEU B 1 254 ? 0.906 -4.117 15.078 1 97.06 254 LEU B C 1
ATOM 4069 O O . LEU B 1 254 ? 0.391 -4.246 16.188 1 97.06 254 LEU B O 1
ATOM 4073 N N . LEU B 1 255 ? 0.346 -4.508 13.984 1 97.5 255 LEU B N 1
ATOM 4074 C CA . LEU B 1 255 ? -1.026 -5.004 13.961 1 97.5 255 LEU B CA 1
ATOM 4075 C C . LEU B 1 255 ? -1.083 -6.422 13.398 1 97.5 255 LEU B C 1
ATOM 4077 O O . LEU B 1 255 ? -0.426 -6.727 12.398 1 97.5 255 LEU B O 1
ATOM 4081 N N . SER B 1 256 ? -1.762 -7.309 14.07 1 96.19 256 SER B N 1
ATOM 4082 C CA . SER B 1 256 ? -2.012 -8.648 13.562 1 96.19 256 SER B CA 1
ATOM 4083 C C . SER B 1 256 ? -3.441 -9.094 13.852 1 96.19 256 SER B C 1
ATOM 4085 O O . SER B 1 256 ? -4.055 -8.641 14.812 1 96.19 256 SER B O 1
ATOM 4087 N N . ARG B 1 257 ? -3.959 -9.891 13.016 1 95.06 257 ARG B N 1
ATOM 4088 C CA . ARG B 1 257 ? -5.27 -10.492 13.242 1 95.06 257 ARG B CA 1
ATOM 4089 C C . ARG B 1 257 ? -5.184 -11.609 14.281 1 95.06 257 ARG B C 1
ATOM 4091 O O . ARG B 1 257 ? -4.207 -12.359 14.312 1 95.06 257 ARG B O 1
ATOM 4098 N N . VAL B 1 258 ? -6.141 -11.688 15.102 1 93.69 258 VAL B N 1
ATOM 4099 C CA . VAL B 1 258 ? -6.234 -12.789 16.062 1 93.69 258 VAL B CA 1
ATOM 4100 C C . VAL B 1 258 ? -7.188 -13.852 15.523 1 93.69 258 VAL B C 1
ATOM 4102 O O . VAL B 1 258 ? -8.328 -13.555 15.164 1 93.69 258 VAL B O 1
ATOM 4105 N N . PHE B 1 259 ? -6.633 -15.062 15.383 1 88 259 PHE B N 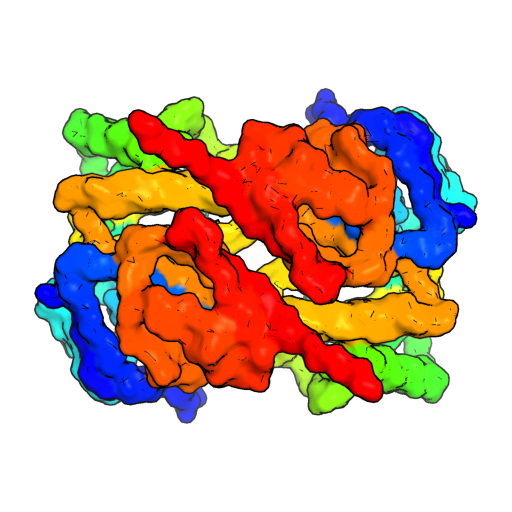1
ATOM 4106 C CA . PHE B 1 259 ? -7.449 -16.156 14.898 1 88 259 PHE B CA 1
ATOM 4107 C C . PHE B 1 259 ? -7.887 -17.062 16.047 1 88 259 PHE B C 1
ATOM 4109 O O . PHE B 1 259 ? -7.113 -17.297 16.984 1 88 259 PHE B O 1
ATOM 4116 N N . GLU B 1 260 ? -9.18 -17.281 16.219 1 76.06 260 GLU B N 1
ATOM 4117 C CA . GLU B 1 260 ? -9.656 -18.188 17.266 1 76.06 260 GLU B CA 1
ATOM 4118 C C . GLU B 1 260 ? -9.195 -19.625 16.984 1 76.06 260 GLU B C 1
ATOM 4120 O O . GLU B 1 260 ? -9.18 -20.062 15.836 1 76.06 260 GLU B O 1
ATOM 4125 N N . ALA B 1 261 ? -8.383 -20.156 17.953 1 58.84 261 ALA B N 1
ATOM 4126 C CA . ALA B 1 261 ? -8.008 -21.578 17.891 1 58.84 261 ALA B CA 1
ATOM 4127 C C . ALA B 1 261 ? -9.242 -22.453 17.734 1 58.84 261 ALA B C 1
ATOM 4129 O O . ALA B 1 261 ? -10.312 -22.141 18.266 1 58.84 261 ALA B O 1
ATOM 4130 N N . HIS B 1 262 ? -9.547 -23.047 16.578 1 43 262 HIS B N 1
ATOM 4131 C CA . HIS B 1 262 ? -10.57 -24.078 16.625 1 43 262 HIS B CA 1
ATOM 4132 C C . HIS B 1 262 ? -10.344 -25.016 17.812 1 43 262 HIS B C 1
ATOM 4134 O O . HIS B 1 262 ? -9.266 -25.594 17.953 1 43 262 HIS B O 1
ATOM 4140 N N . LYS B 1 263 ? -11.047 -25.062 18.844 1 29.7 263 LYS B N 1
ATOM 4141 C CA . LYS B 1 263 ? -11.117 -26.188 19.766 1 29.7 263 LYS B CA 1
ATOM 4142 C C . LYS B 1 263 ? -11.555 -27.469 19.047 1 29.7 263 LYS B C 1
ATOM 4144 O O . LYS B 1 263 ? -12.461 -27.438 18.219 1 29.7 263 LYS B O 1
#

Sequence (526 aa):
MIVELEKVSLKRGGNWILQDLDWKIEKGQNWVLFGLNGSGKTSLLSLLNAYTFPTTGNMRVLGMEFGKTYLAEKLRIQIGFVSSSLQQKFDLGDNAFEVVLSGAFASIGLYETPTDEMKTRAAQLLHDLGCFAYANRRYETLSLGEKQRVLIARALMADPPLLILDEPANGLDFLARESLLESIERISKKPDAPTIIYVTHHIEEILPTFNQTLLLKDGKVFASGSTTDMISSGRLSEFFGIPVNVMWNQNRPLLSRVFEAHKMIVELEKVSLKRGGNWILQDLDWKIEKGQNWVLFGLNGSGKTSLLSLLNAYTFPTTGNMRVLGMEFGKTYLAEKLRIQIGFVSSSLQQKFDLGDNAFEVVLSGAFASIGLYETPTDEMKTRAAQLLHDLGCFAYANRRYETLSLGEKQRVLIARALMADPPLLILDEPANGLDFLARESLLESIERISKKPDAPTIIYVTHHIEEILPTFNQTLLLKDGKVFASGSTTDMISSGRLSEFFGIPVNVMWNQNRPLLSRVFEAHK

Foldseek 3Di:
DAKFWAQFWADDPRDTLAGGATDDDDQLAAEEEAEDPSLNPVVVVCCQLVVDHTPDTWIDGPRDTPPPNVCNLVNNLQELEAALPPPDDDDDPDFLLRLLLVLLCSNVVDPDDRDPVLSVLSCVLCVLLVNNVRRPPRLVPDDLLNNLSSSSSSSCSSLHQEYEYHASCPPPDPVSLVSRLNSVVSQSPDPSRHHYYYYDNAQQSDAQSNQKYFYGGSNYGPDIDGPVVCQAQVNVCVSVVAGWGWDADPNGIDIDGDDDDDD/DAKFWAQFWADDPRDTLAGGAGDDDDQLAAEEEAEDPSLNPVVVVCCQLVVDHTPDTWIDGPRDTPPPNVCNLVNNLLELEAALPPPDDDDDFDFLLRLLLVLLCSNVVDPDDRDPVLSVLSCVQCVLLVNNVRRPPRLVPDDLLSNLSSSSSSSCSSLHQEYEYHASCPPPDPVSLVSRLNSVVSQSPDPSRHHYYYYDNAQQSDAQSNQKYFYGGSNYGPDIDGPVVCQAQVNVCVSVVAGWGWDADPNGIDIDGDDDDDD

Nearest PDB structures (foldseek):
  2ihy-assembly1_B  TM=9.688E-01  e=1.834E-32  Staphylococcus aureus
  2ihy-assembly1_A  TM=9.692E-01  e=5.895E-31  Staphylococcus aureus
  4wbs-assembly1_A  TM=8.307E-01  e=9.752E-16  Paraburkholderia phymatum STM815
  7z16-assembly1_J  TM=8.083E-01  e=8.703E-16  Escherichia coli
  6hs3-assembly1_A  TM=8.236E-01  e=4.796E-15  Burkholderia pseudomallei

InterPro domains:
  IPR003439 ABC transporter-like, ATP-binding domain [PF00005] (18-170)
  IPR003439 ABC transporter-like, ATP-binding domain [PS50893] (3-243)
  IPR003593 AAA+ ATPase domain [SM00382] (27-220)
  IPR015856 ABC transporter, CbiO/EcfA subunit [cd03225] (4-220)
  IPR017871 ABC transporter-like, conserved site [PS00211] (142-156)
  IPR027417 P-loop containing nucleoside triphosphate hydrolase [G3DSA:3.40.50.300] (1-255)
  IPR027417 P-loop containing nucleoside triphosphate hydrolase [SSF52540] (2-234)
  IPR050095 Energy-coupling factor transporter ATP-binding [PTHR43553] (3-238)

Solven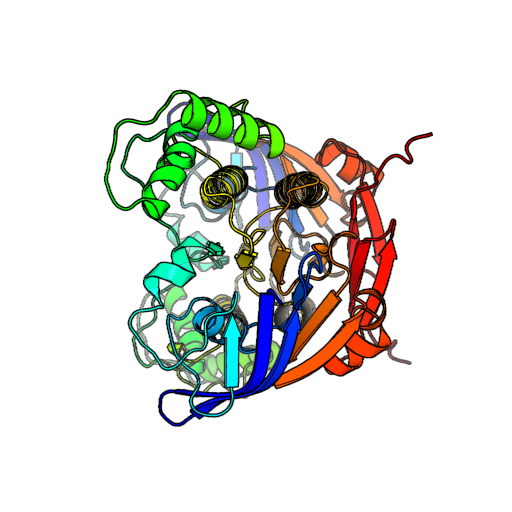t-accessible surface area (backbone atoms only — not comparable to full-atom values): 27966 Å² total; per-residue (Å²): 104,40,36,40,33,44,46,27,20,32,64,56,97,87,38,75,50,31,47,57,31,67,47,76,35,47,78,73,51,21,31,31,45,34,35,51,84,84,12,35,65,69,61,52,48,31,43,74,50,46,76,45,72,68,71,40,60,45,49,34,46,68,79,40,60,74,91,57,78,89,46,30,66,64,47,38,53,40,39,17,72,38,45,65,81,60,73,74,82,65,68,91,75,42,21,34,47,54,52,20,43,48,26,48,32,70,58,62,72,55,93,61,83,82,48,70,67,52,51,52,48,37,53,49,38,28,50,58,43,71,41,50,94,51,26,81,38,44,45,88,76,46,52,72,56,54,43,46,42,41,46,49,35,12,34,46,53,60,62,22,64,33,33,38,35,41,33,69,52,69,93,48,34,65,67,45,32,52,53,49,51,51,21,50,51,53,48,61,68,40,92,84,37,43,21,36,39,41,32,39,58,54,64,66,72,47,49,71,77,40,48,29,27,38,36,34,46,80,16,24,67,71,49,71,43,47,24,72,66,52,65,28,30,68,48,42,16,63,72,72,72,47,59,36,42,53,45,74,55,97,69,27,42,42,81,45,79,57,75,81,76,81,128,104,41,34,38,33,44,46,27,19,31,65,54,97,88,39,75,48,31,47,58,30,68,47,76,35,48,78,73,51,21,30,30,44,34,36,51,85,83,14,34,65,69,61,52,50,32,41,72,49,46,77,45,73,67,70,41,62,45,48,31,45,70,79,41,59,74,90,56,76,91,46,31,67,64,48,39,52,41,40,18,72,38,44,66,81,61,72,74,82,63,69,91,74,41,21,34,47,53,52,20,44,48,26,47,31,70,58,62,70,57,90,61,83,82,49,70,64,51,52,52,49,37,53,49,39,28,49,59,42,71,42,49,93,50,28,80,38,43,44,87,76,46,51,72,55,53,42,45,42,40,47,51,35,12,33,46,54,61,62,20,65,33,33,39,34,42,33,67,52,68,94,48,33,65,68,46,31,54,52,50,52,51,22,51,52,52,49,62,69,39,92,84,38,44,21,37,40,42,31,38,59,54,65,68,71,46,49,70,75,39,48,29,27,38,37,34,45,80,16,25,69,71,49,70,43,48,24,71,64,52,65,28,30,68,48,40,15,62,72,71,73,46,61,37,43,52,44,75,56,95,69,28,42,42,81,45,80,55,75,81,76,82,129

Organism: NCBI:txid361277